Protein AF-A0A9D7NIF8-F1 (afdb_monomer)

Nearest PDB structures (foldseek):
  3syj-assembly1_A-2  TM=2.047E-01  e=5.207E+00  Haemophilus influenzae
  4i84-assembly2_B  TM=1.820E-01  e=8.868E+00  Haemophilus influenzae Rd KW20

Foldseek 3Di:
DDDDPPPPPPPPPPPVPPAAQEWEAADFADEQFDQCRTASDQLDRHTDPGGAAQRYEYEYACRNHDAAATEYEHPDQEDHHQEYDYYHHARAYEYAYAQSHEYEYQAEYDDALSYHDHHQYEYEHEHQAADGEYDPHPDAHNAEYEDDYANYHYEYPEEYEYAEEYEYAHDEYEPNQYEYEHQAYYDHHPAAYEYEQAAYEYEHEHAWDWDDDVDTDIDARYEAAAVNYHYDAHQYEDEYAYLHHEHEHHHADEEEHEEYEPPHLHHEYEYEYDPHYEYEYQEYAYNEAYEYYDHYEYQEYHYHALYEYEYEFPEEYEYQWYWQQYDLVRHYHYYYPDAQGWYWDHHVVDTDIDHDDPDDPDDDPDDPDDDSDGPTD

Sequence (377 aa):
MFRPLLLTILVLLFIQAVHAADYYWVGGSGDWSDISHWATTGGGATKHNVVPSPNDRVFFDASSFSAPGQTIKVNNQSIFCLDMIWDGVSNNPTITAPASNVLNVYGSLRLNANMTFSFLGSVNFLANTAGHTINMAGHRIRETTTFAGLGGGWTLQGPLQVDTTLFVTAGTLNTGNQNISCLKLFVVPSSAVSLDLGSSRITVTGLYYRRYEWWVQDSAVVEFNRTNLSVTPGTSVIDLTSDKPLFRASGMGNVNLATILYSNTLGSGKFEVDNGGGATLTRLEMRNDSEVKGTASFDELILGPGKSFKFQSGFTYKLKKLVANGLCITPIQIFSSTSGTQVVLKQQRIRLQVISFPERRARVPAVRSFWCATLLI

Radius of gyration: 27.18 Å; Cα contacts (8 Å, |Δi|>4): 1138; chains: 1; bounding box: 57×74×90 Å

Solvent-accessible surface area (backbone atoms only — not comparable to full-atom values): 18341 Å² total; per-residue (Å²): 137,84,76,84,91,73,85,87,82,79,80,75,75,79,73,72,74,85,67,65,49,57,36,15,40,26,79,37,53,44,50,62,78,44,37,88,29,29,10,64,40,84,64,43,85,58,55,47,93,61,69,68,42,55,61,16,33,38,36,37,33,60,53,18,42,88,50,73,61,31,36,38,36,50,77,54,60,62,47,42,16,15,28,42,40,42,46,74,49,55,48,45,31,31,41,36,29,56,60,86,22,36,42,40,29,36,49,28,39,35,49,43,66,54,43,40,76,49,43,38,14,26,50,32,40,47,16,57,51,62,84,24,40,37,26,42,44,86,45,56,38,52,24,46,30,40,34,44,18,66,57,12,23,39,33,28,76,37,47,46,39,30,65,29,40,41,37,39,26,19,14,33,47,32,31,64,48,25,42,35,36,24,27,23,42,36,37,50,39,83,42,56,26,38,37,35,31,36,62,13,44,38,40,30,58,30,59,42,49,78,41,86,64,103,55,81,45,72,44,60,24,30,35,41,32,21,40,55,43,45,57,45,27,65,67,14,36,43,34,27,55,23,47,27,27,25,42,32,38,35,52,39,44,56,44,52,42,22,33,43,32,35,68,28,63,48,58,47,33,38,40,39,28,40,78,59,44,40,40,39,27,50,26,43,36,36,36,22,26,33,39,39,40,56,44,41,35,27,42,31,40,38,45,30,58,46,27,46,38,34,34,40,43,80,37,68,38,41,28,68,34,46,42,51,45,48,41,99,89,35,58,56,42,80,39,29,67,35,82,77,34,47,24,36,48,34,34,86,89,51,82,48,80,47,72,40,73,84,91,63,88,83,73,75,86,83,76,93,66,96,65,97,62,75,46,78,91

pLDDT: mean 88.27, std 19.5, range [25.34, 98.94]

Structure (mmCIF, N/CA/C/O backbone):
data_AF-A0A9D7NIF8-F1
#
_entry.id   AF-A0A9D7NIF8-F1
#
loop_
_atom_site.group_PDB
_atom_site.id
_atom_site.type_symbol
_atom_site.label_atom_id
_atom_site.label_alt_id
_atom_site.label_comp_id
_atom_site.label_asym_id
_atom_site.label_entity_id
_atom_site.label_seq_id
_atom_site.pdbx_PDB_ins_code
_atom_site.Cartn_x
_atom_site.Cartn_y
_atom_site.Cartn_z
_atom_site.occupancy
_atom_site.B_iso_or_equiv
_atom_site.auth_seq_id
_atom_site.auth_comp_id
_atom_site.auth_asym_id
_atom_site.auth_atom_id
_atom_site.pdbx_PDB_model_num
ATOM 1 N N . MET A 1 1 ? -7.065 53.638 -46.013 1.00 42.59 1 MET A N 1
ATOM 2 C CA . MET A 1 1 ? -5.936 52.799 -46.470 1.00 42.59 1 MET A CA 1
ATOM 3 C C . MET A 1 1 ? -5.530 51.872 -45.340 1.00 42.59 1 MET A C 1
ATOM 5 O O . MET A 1 1 ? -5.355 52.324 -44.218 1.00 42.59 1 MET A O 1
ATOM 9 N N . PHE A 1 2 ? -5.508 50.579 -45.643 1.00 43.44 2 PHE A N 1
ATOM 10 C CA . PHE A 1 2 ? -5.231 49.456 -44.753 1.00 43.44 2 PHE A CA 1
ATOM 11 C C . PHE A 1 2 ? -3.750 49.379 -44.329 1.00 43.44 2 PHE A C 1
ATOM 13 O O . PHE A 1 2 ? -2.898 49.492 -45.198 1.00 43.44 2 PHE A O 1
ATOM 20 N N . ARG A 1 3 ? -3.524 49.041 -43.042 1.00 52.44 3 ARG A N 1
ATOM 21 C CA . ARG A 1 3 ? -2.452 48.189 -42.451 1.00 52.44 3 ARG A CA 1
ATOM 22 C C . ARG A 1 3 ? -0.964 48.589 -42.661 1.00 52.44 3 ARG A C 1
ATOM 24 O O . ARG A 1 3 ? -0.558 48.976 -43.744 1.00 52.44 3 ARG A O 1
ATOM 31 N N . PRO A 1 4 ? -0.130 48.421 -41.613 1.00 46.62 4 PRO A N 1
ATOM 32 C CA . PRO A 1 4 ? 0.376 47.083 -41.312 1.00 46.62 4 PRO A CA 1
ATOM 33 C C . PRO A 1 4 ? 0.060 46.670 -39.872 1.00 46.62 4 PRO A C 1
ATOM 35 O O . PRO A 1 4 ? 0.832 46.862 -38.942 1.00 46.62 4 PRO A O 1
ATOM 38 N N . LEU A 1 5 ? -1.087 46.014 -39.713 1.00 51.62 5 LEU A N 1
ATOM 39 C CA . LEU A 1 5 ? -1.379 45.141 -38.577 1.00 51.62 5 LEU A CA 1
ATOM 40 C C . LEU A 1 5 ? -0.750 43.760 -38.857 1.00 51.62 5 LEU A C 1
ATOM 42 O O . LEU A 1 5 ? -1.465 42.767 -38.974 1.00 51.62 5 LEU A O 1
ATOM 46 N N . LEU A 1 6 ? 0.563 43.727 -39.111 1.00 50.38 6 LEU A N 1
ATOM 47 C CA . LEU A 1 6 ? 1.285 42.523 -39.553 1.00 50.38 6 LEU A CA 1
ATOM 48 C C . LEU A 1 6 ? 2.594 42.275 -38.782 1.00 50.38 6 LEU A C 1
ATOM 50 O O . LEU A 1 6 ? 3.430 41.507 -39.238 1.00 50.38 6 LEU A O 1
ATOM 54 N N . LEU A 1 7 ? 2.781 42.911 -37.620 1.00 43.16 7 LEU A N 1
ATOM 55 C CA . LEU A 1 7 ? 3.971 42.698 -36.781 1.00 43.16 7 LEU A CA 1
ATOM 56 C C . LEU A 1 7 ? 3.648 42.328 -35.323 1.00 43.16 7 LEU A C 1
ATOM 58 O O . LEU A 1 7 ? 4.502 42.427 -34.451 1.00 43.16 7 LEU A O 1
ATOM 62 N N . THR A 1 8 ? 2.417 41.892 -35.048 1.00 49.44 8 THR A N 1
ATOM 63 C CA . THR A 1 8 ? 1.971 41.439 -33.713 1.00 49.44 8 THR A CA 1
ATOM 64 C C . THR A 1 8 ? 1.334 40.047 -33.723 1.00 49.44 8 THR A C 1
ATOM 66 O O . THR A 1 8 ? 0.749 39.629 -32.730 1.00 49.44 8 THR A O 1
ATOM 69 N N . ILE A 1 9 ? 1.467 39.295 -34.823 1.00 52.84 9 ILE A N 1
ATOM 70 C CA . ILE A 1 9 ? 1.000 37.902 -34.944 1.00 52.84 9 ILE A CA 1
ATOM 71 C C . ILE A 1 9 ? 2.069 37.079 -35.681 1.00 52.84 9 ILE A C 1
ATOM 73 O O . ILE A 1 9 ? 1.850 36.627 -36.797 1.00 52.84 9 ILE A O 1
ATOM 77 N N . LEU A 1 10 ? 3.265 36.932 -35.106 1.00 50.56 10 LEU A N 1
ATOM 78 C CA . LEU A 1 10 ? 4.188 35.854 -35.499 1.00 50.56 10 LEU A CA 1
ATOM 79 C C . LEU A 1 10 ? 5.244 35.563 -34.423 1.00 50.56 10 LEU A C 1
ATOM 81 O O . LEU A 1 10 ? 6.414 35.349 -34.711 1.00 50.56 10 LEU A O 1
ATOM 85 N N . VAL A 1 11 ? 4.826 35.531 -33.162 1.00 50.19 11 VAL A N 1
ATOM 86 C CA . VAL A 1 11 ? 5.495 34.683 -32.170 1.00 50.19 11 VAL A CA 1
ATOM 87 C C . VAL A 1 11 ? 4.450 33.663 -31.752 1.00 50.19 11 VAL A C 1
ATOM 89 O O . VAL A 1 11 ? 3.894 33.699 -30.659 1.00 50.19 11 VAL A O 1
ATOM 92 N N . LEU A 1 12 ? 4.107 32.787 -32.702 1.00 52.25 12 LEU A N 1
ATOM 93 C CA . LEU A 1 12 ? 3.582 31.475 -32.360 1.00 52.25 12 LEU A CA 1
ATOM 94 C C . LEU A 1 12 ? 4.688 30.823 -31.538 1.00 52.25 12 LEU A C 1
ATOM 96 O O . LEU A 1 12 ? 5.699 30.377 -32.078 1.00 52.25 12 LEU A O 1
ATOM 100 N N . LEU A 1 13 ? 4.509 30.863 -30.219 1.00 50.38 13 LEU A N 1
ATOM 101 C CA . LEU A 1 13 ? 5.084 29.906 -29.296 1.00 50.38 13 LEU A CA 1
ATOM 102 C C . LEU A 1 13 ? 5.004 28.533 -29.975 1.00 50.38 13 LEU A C 1
ATOM 104 O O . LEU A 1 13 ? 3.932 27.932 -30.048 1.00 50.38 13 LEU A O 1
ATOM 108 N N . PHE A 1 14 ? 6.132 28.046 -30.491 1.00 50.97 14 PHE A N 1
ATOM 109 C CA . PHE A 1 14 ? 6.328 26.619 -30.668 1.00 50.97 14 PHE A CA 1
ATOM 110 C C . PHE A 1 14 ? 6.347 26.051 -29.250 1.00 50.97 14 PHE A C 1
ATOM 112 O O . PHE A 1 14 ? 7.396 25.873 -28.638 1.00 50.97 14 PHE A O 1
ATOM 119 N N . ILE A 1 15 ? 5.157 25.823 -28.694 1.00 52.09 15 ILE A N 1
ATOM 120 C CA . ILE A 1 15 ? 4.982 24.842 -27.638 1.00 52.09 15 ILE A CA 1
ATOM 121 C C . ILE A 1 15 ? 5.304 23.535 -28.349 1.00 52.09 15 ILE A C 1
ATOM 123 O O . ILE A 1 15 ? 4.445 22.944 -29.001 1.00 52.09 15 ILE A O 1
ATOM 127 N N . GLN A 1 16 ? 6.574 23.133 -28.328 1.00 49.41 16 GLN A N 1
ATOM 128 C CA . GLN A 1 16 ? 6.897 21.749 -28.604 1.00 49.41 16 GLN A CA 1
ATOM 129 C C . GLN A 1 16 ? 6.158 20.973 -27.523 1.00 49.41 16 GLN A C 1
ATOM 131 O O . GLN A 1 16 ? 6.522 21.025 -26.349 1.00 49.41 16 GLN A O 1
ATOM 136 N N . ALA A 1 17 ? 5.051 20.338 -27.905 1.00 53.09 17 ALA A N 1
ATOM 137 C CA . ALA A 1 17 ? 4.499 19.273 -27.102 1.00 53.09 17 ALA A CA 1
ATOM 138 C C . ALA A 1 17 ? 5.655 18.291 -26.908 1.00 53.09 17 ALA A C 1
ATOM 140 O O . ALA A 1 17 ? 6.136 17.704 -27.878 1.00 53.09 17 ALA A O 1
ATOM 141 N N . VAL A 1 18 ? 6.168 18.202 -25.680 1.00 53.88 18 VAL A N 1
ATOM 142 C CA . VAL A 1 18 ? 7.111 17.153 -25.310 1.00 53.88 18 VAL A CA 1
ATOM 143 C C . VAL A 1 18 ? 6.310 15.870 -25.429 1.00 53.88 18 VAL A C 1
ATOM 145 O O . VAL A 1 18 ? 5.488 15.550 -24.574 1.00 53.88 18 VAL A O 1
ATOM 148 N N . HIS A 1 19 ? 6.442 15.217 -26.577 1.00 61.28 19 HIS A N 1
ATOM 149 C CA . HIS A 1 19 ? 5.806 13.941 -26.811 1.00 61.28 19 HIS A CA 1
ATOM 150 C C . HIS A 1 19 ? 6.606 12.899 -26.042 1.00 61.28 19 HIS A C 1
ATOM 152 O O . HIS A 1 19 ? 7.836 12.914 -26.096 1.00 61.28 19 HIS A O 1
ATOM 158 N N . ALA A 1 20 ? 5.914 12.010 -25.335 1.00 76.94 20 ALA A N 1
ATOM 159 C CA . ALA A 1 20 ? 6.551 10.848 -24.740 1.00 76.94 20 ALA A CA 1
ATOM 160 C C . ALA A 1 20 ? 7.305 10.088 -25.838 1.00 76.94 20 ALA A C 1
ATOM 162 O O . ALA A 1 20 ? 6.702 9.729 -26.859 1.00 76.94 20 ALA A O 1
ATOM 163 N N . ALA A 1 21 ? 8.615 9.907 -25.666 1.00 93.81 21 ALA A N 1
ATOM 164 C CA . ALA A 1 21 ? 9.397 9.070 -26.558 1.00 93.81 21 ALA A CA 1
ATOM 165 C C . ALA A 1 21 ? 9.377 7.624 -26.055 1.00 93.81 21 ALA A C 1
ATOM 167 O O . ALA A 1 21 ? 9.264 7.356 -24.857 1.00 93.81 21 ALA A O 1
ATOM 168 N N . ASP A 1 22 ? 9.494 6.693 -26.996 1.00 97.44 22 ASP A N 1
ATOM 169 C CA . ASP A 1 22 ? 9.536 5.268 -26.701 1.00 97.44 22 ASP A CA 1
ATOM 170 C C . ASP A 1 22 ? 10.986 4.782 -26.708 1.00 97.44 22 ASP A C 1
ATOM 172 O O . ASP A 1 22 ? 11.741 5.002 -27.661 1.00 97.44 22 ASP A O 1
ATOM 176 N N . TYR A 1 23 ? 11.372 4.125 -25.622 1.00 98.25 23 TYR A N 1
ATOM 177 C CA . TYR A 1 23 ? 12.705 3.598 -25.371 1.00 98.25 23 TYR A CA 1
ATOM 178 C C . TYR A 1 23 ? 12.631 2.081 -25.317 1.00 98.25 23 TYR A C 1
ATOM 180 O O . TYR A 1 23 ? 12.007 1.518 -24.423 1.00 98.25 23 TYR A O 1
ATOM 188 N N . TYR A 1 24 ? 13.290 1.412 -26.252 1.00 98.25 24 TYR A N 1
ATOM 189 C CA . TYR A 1 24 ? 13.301 -0.043 -26.337 1.00 98.25 24 TYR A CA 1
ATOM 190 C C . TYR A 1 24 ? 14.654 -0.565 -25.883 1.00 98.25 24 TYR A C 1
ATOM 192 O O . TYR A 1 24 ? 15.682 -0.178 -26.442 1.00 98.25 24 TYR A O 1
ATOM 200 N N . TRP A 1 25 ? 14.660 -1.448 -24.888 1.00 98.31 25 TRP A N 1
ATOM 201 C CA . TRP A 1 25 ? 15.882 -2.136 -24.489 1.00 98.31 25 TRP A CA 1
ATOM 202 C C . TRP A 1 25 ? 16.294 -3.145 -25.561 1.00 98.31 25 TRP A C 1
ATOM 204 O O . TRP A 1 25 ? 15.470 -3.947 -26.000 1.00 98.31 25 TRP A O 1
ATOM 214 N N . VAL A 1 26 ? 17.558 -3.148 -25.977 1.00 97.44 26 VAL A N 1
ATOM 215 C CA . VAL A 1 26 ? 18.089 -4.074 -26.994 1.00 97.44 26 VAL A CA 1
ATOM 216 C C . VAL A 1 26 ? 19.508 -4.517 -26.658 1.00 97.44 26 VAL A C 1
ATOM 218 O O . VAL A 1 26 ? 20.179 -3.881 -25.861 1.00 97.44 26 VAL A O 1
ATOM 221 N N . GLY A 1 27 ? 19.999 -5.589 -27.285 1.00 95.75 27 GLY A N 1
ATOM 222 C CA . GLY A 1 27 ? 21.388 -6.044 -27.115 1.00 95.75 27 GLY A CA 1
ATOM 223 C C . GLY A 1 27 ? 21.631 -6.974 -25.920 1.00 95.75 27 GLY A C 1
ATOM 224 O O . GLY A 1 27 ? 22.775 -7.342 -25.668 1.00 95.75 27 GLY A O 1
ATOM 225 N N . GLY A 1 28 ? 20.582 -7.414 -25.216 1.00 96.94 28 GLY A N 1
ATOM 226 C CA . GLY A 1 28 ? 20.695 -8.391 -24.134 1.00 96.94 28 GLY A CA 1
ATOM 227 C C . GLY A 1 28 ? 21.157 -7.782 -22.811 1.00 96.94 28 GLY A C 1
ATOM 228 O O . GLY A 1 28 ? 20.555 -6.830 -22.321 1.00 96.94 28 GLY A O 1
ATOM 229 N N . SER A 1 29 ? 22.176 -8.376 -22.188 1.00 98.38 29 SER A N 1
ATOM 230 C CA . SER A 1 29 ? 22.683 -7.912 -20.890 1.00 98.38 29 SER A CA 1
ATOM 231 C C . SER A 1 29 ? 23.385 -6.561 -21.002 1.00 98.38 29 SER A C 1
ATOM 233 O O . SER A 1 29 ? 24.143 -6.354 -21.944 1.00 98.38 29 SER A O 1
ATOM 235 N N . GLY A 1 30 ? 23.212 -5.696 -20.004 1.00 98.38 30 GLY A N 1
ATOM 236 C CA . GLY A 1 30 ? 23.835 -4.375 -19.994 1.00 98.38 30 GLY A CA 1
ATOM 237 C C . GLY A 1 30 ? 23.511 -3.550 -18.756 1.00 98.38 30 GLY A C 1
ATOM 238 O O . GLY A 1 30 ? 22.677 -3.925 -17.925 1.00 98.38 30 GLY A O 1
ATOM 239 N N . ASP A 1 31 ? 24.179 -2.408 -18.647 1.00 98.69 31 ASP A N 1
ATOM 240 C CA . ASP A 1 31 ? 23.926 -1.410 -17.613 1.00 98.69 31 ASP A CA 1
ATOM 241 C C . ASP A 1 31 ? 22.822 -0.447 -18.073 1.00 98.69 31 ASP A C 1
ATOM 243 O O . ASP A 1 31 ? 22.846 0.027 -19.205 1.00 98.69 31 ASP A O 1
ATOM 247 N N . TRP A 1 32 ? 21.874 -0.102 -17.194 1.00 98.50 32 TRP A N 1
ATOM 248 C CA . TRP A 1 32 ? 20.768 0.819 -17.509 1.00 98.50 32 TRP A CA 1
ATOM 249 C C . TRP A 1 32 ? 21.253 2.154 -18.095 1.00 98.50 32 TRP A C 1
ATOM 251 O O . TRP A 1 32 ? 20.592 2.731 -18.958 1.00 98.50 32 TRP A O 1
ATOM 261 N N . SER A 1 33 ? 22.403 2.651 -17.630 1.00 98.12 33 SER A N 1
ATOM 262 C CA . SER A 1 33 ? 22.988 3.906 -18.104 1.00 98.12 33 SER A CA 1
ATOM 263 C C . SER A 1 33 ? 23.619 3.833 -19.497 1.00 98.12 33 SER A C 1
ATOM 265 O O . SER A 1 33 ? 24.007 4.872 -20.030 1.00 98.12 33 SER A O 1
ATOM 267 N N . ASP A 1 34 ? 23.814 2.638 -20.056 1.00 98.06 34 ASP A N 1
ATOM 268 C CA . ASP A 1 34 ? 24.448 2.470 -21.358 1.00 98.06 34 ASP A CA 1
ATOM 269 C C . ASP A 1 34 ? 23.438 2.746 -22.477 1.00 98.06 34 ASP A C 1
ATOM 271 O O . ASP A 1 34 ? 22.531 1.971 -22.781 1.00 98.06 34 ASP A O 1
ATOM 275 N N . ILE A 1 35 ? 23.635 3.895 -23.113 1.00 97.44 35 ILE A N 1
ATOM 276 C CA . ILE A 1 35 ? 22.814 4.415 -24.201 1.00 97.44 35 ILE A CA 1
ATOM 277 C C . ILE A 1 35 ? 22.751 3.468 -25.408 1.00 97.44 35 ILE A C 1
ATOM 279 O O . ILE A 1 35 ? 21.760 3.472 -26.140 1.00 97.44 35 ILE A O 1
ATOM 283 N N . SER A 1 36 ? 23.755 2.609 -25.610 1.00 97.31 36 SER A N 1
ATOM 284 C CA . SER A 1 36 ? 23.742 1.632 -26.703 1.00 97.31 36 SER A CA 1
ATOM 285 C C . SER A 1 36 ? 22.618 0.591 -26.572 1.00 97.31 36 SER A C 1
ATOM 287 O O . SER A 1 36 ? 22.194 0.012 -27.581 1.00 97.31 36 SER A O 1
ATOM 289 N N . HIS A 1 37 ? 22.064 0.422 -25.367 1.00 98.00 37 HIS A N 1
ATOM 290 C CA . HIS A 1 37 ? 20.920 -0.444 -25.099 1.00 98.00 37 HIS A CA 1
ATOM 291 C C . HIS A 1 37 ? 19.559 0.232 -25.313 1.00 98.00 37 HIS A C 1
ATOM 293 O O . HIS A 1 37 ? 18.558 -0.475 -25.361 1.00 98.00 37 HIS A O 1
ATOM 299 N N . TRP A 1 38 ? 19.487 1.554 -25.502 1.00 98.19 38 TRP A N 1
ATOM 300 C CA . TRP A 1 38 ? 18.224 2.288 -25.644 1.00 98.19 38 TRP A CA 1
ATOM 301 C C . TRP A 1 38 ? 17.934 2.668 -27.096 1.00 98.19 38 TRP A C 1
ATOM 303 O O . TRP A 1 38 ? 18.411 3.685 -27.596 1.00 98.19 38 TRP A O 1
ATOM 313 N N . ALA A 1 39 ? 17.132 1.856 -27.783 1.00 98.12 39 ALA A N 1
ATOM 314 C CA . ALA A 1 39 ? 16.718 2.085 -29.164 1.00 98.12 39 ALA A CA 1
ATOM 315 C C . ALA A 1 39 ? 15.405 2.879 -29.281 1.00 98.12 39 ALA A C 1
ATOM 317 O O . ALA A 1 39 ? 14.579 2.880 -28.370 1.00 98.12 39 ALA A O 1
ATOM 318 N N . THR A 1 40 ? 15.186 3.512 -30.437 1.00 96.94 40 THR A N 1
ATOM 319 C CA . THR A 1 40 ? 13.935 4.232 -30.758 1.00 96.94 40 THR A CA 1
ATOM 320 C C . THR A 1 40 ? 12.791 3.311 -31.201 1.00 96.94 40 THR A C 1
ATOM 322 O O . THR A 1 40 ? 11.649 3.749 -31.308 1.00 96.94 40 THR A O 1
ATOM 325 N N . THR A 1 41 ? 13.092 2.041 -31.487 1.00 95.94 41 THR A N 1
ATOM 326 C CA . THR A 1 41 ? 12.149 0.994 -31.919 1.00 95.94 41 THR A CA 1
ATOM 327 C C . THR A 1 41 ? 12.614 -0.377 -31.417 1.00 95.94 41 THR A C 1
ATOM 329 O O . THR A 1 41 ? 13.809 -0.572 -31.169 1.00 95.94 41 THR A O 1
ATOM 332 N N . GLY A 1 42 ? 11.691 -1.336 -31.290 1.00 93.50 42 GLY A N 1
ATOM 333 C CA . GLY A 1 42 ? 12.000 -2.714 -30.890 1.00 93.50 42 GLY A CA 1
ATOM 334 C C . GLY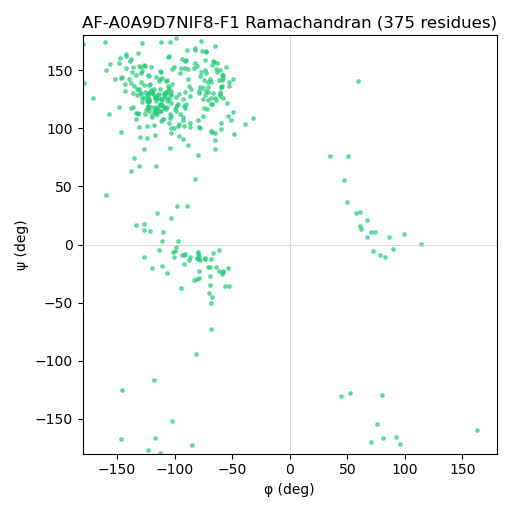 A 1 42 ? 13.002 -3.379 -31.838 1.00 93.50 42 GLY A C 1
ATOM 335 O O . GLY A 1 42 ? 12.821 -3.359 -33.054 1.00 93.50 42 GLY A O 1
ATOM 336 N N . GLY A 1 43 ? 14.102 -3.913 -31.294 1.00 91.50 43 GLY A N 1
ATOM 337 C CA . GLY A 1 43 ? 15.206 -4.492 -32.080 1.00 91.50 43 GLY A CA 1
ATOM 338 C C . GLY A 1 43 ? 16.008 -3.487 -32.928 1.00 91.50 43 GLY A C 1
ATOM 339 O O . GLY A 1 43 ? 16.864 -3.891 -33.714 1.00 91.50 43 GLY A O 1
ATOM 340 N N . GLY A 1 44 ? 15.747 -2.183 -32.788 1.00 92.94 44 GLY A N 1
ATOM 341 C CA . GLY A 1 44 ? 16.302 -1.135 -33.640 1.00 92.94 44 GLY A CA 1
ATOM 342 C C . GLY A 1 44 ? 17.787 -0.822 -33.411 1.00 92.94 44 GLY A C 1
ATOM 343 O O . GLY A 1 44 ? 18.329 -0.898 -32.301 1.00 92.94 44 GLY A O 1
ATOM 344 N N . ALA A 1 45 ? 18.454 -0.392 -34.486 1.00 94.75 45 ALA A N 1
ATOM 345 C CA . ALA A 1 45 ? 19.850 0.049 -34.452 1.00 94.75 45 ALA A CA 1
ATOM 346 C C . ALA A 1 45 ? 20.009 1.516 -34.013 1.00 94.75 45 ALA A C 1
ATOM 348 O O . ALA A 1 45 ? 21.011 1.857 -33.388 1.00 94.75 45 ALA A O 1
ATOM 349 N N . THR A 1 46 ? 19.029 2.378 -34.305 1.00 97.19 46 THR A N 1
ATOM 350 C CA . THR A 1 46 ? 19.055 3.795 -33.913 1.00 97.19 46 THR A CA 1
ATOM 351 C C . THR A 1 46 ? 18.860 3.933 -32.412 1.00 97.19 46 THR A C 1
ATOM 353 O O . THR A 1 46 ? 17.867 3.443 -31.871 1.00 97.19 46 THR A O 1
ATOM 356 N N . LYS A 1 47 ? 19.806 4.605 -31.752 1.00 97.31 47 LYS A N 1
ATOM 357 C CA . LYS A 1 47 ? 19.811 4.800 -30.302 1.00 97.31 47 LYS A CA 1
ATOM 358 C C . LYS A 1 47 ? 19.350 6.195 -29.926 1.00 97.31 47 LYS A C 1
ATOM 360 O O . LYS A 1 47 ? 19.555 7.149 -30.678 1.00 97.31 47 LYS A O 1
ATOM 365 N N . HIS A 1 48 ? 18.768 6.295 -28.741 1.00 96.75 48 HIS A N 1
ATOM 366 C CA . HIS A 1 48 ? 18.665 7.563 -28.031 1.00 96.75 48 HIS A CA 1
ATOM 367 C C . HIS A 1 48 ? 20.069 8.057 -27.657 1.00 96.75 48 HIS A C 1
ATOM 369 O O . HIS A 1 48 ? 21.055 7.356 -27.853 1.00 96.75 48 HIS A O 1
ATOM 375 N N . ASN A 1 49 ? 20.189 9.286 -27.168 1.00 95.94 49 ASN A N 1
ATOM 376 C CA . ASN A 1 49 ? 21.460 9.879 -26.721 1.00 95.94 49 ASN A CA 1
ATOM 377 C C . ASN A 1 49 ? 21.496 10.140 -25.206 1.00 95.94 49 ASN A C 1
ATOM 379 O O . ASN A 1 49 ? 22.523 10.554 -24.670 1.00 95.94 49 ASN A O 1
ATOM 383 N N . VAL A 1 50 ? 20.377 9.902 -24.527 1.00 95.81 50 VAL A N 1
ATOM 384 C CA . VAL A 1 50 ? 20.172 10.068 -23.089 1.00 95.81 50 VAL A CA 1
ATOM 385 C C . VAL A 1 50 ? 19.366 8.883 -22.566 1.00 95.81 50 VAL A C 1
ATOM 387 O O . VAL A 1 50 ? 18.740 8.168 -23.343 1.00 95.81 50 VAL A O 1
ATOM 390 N N . VAL A 1 51 ? 19.423 8.636 -21.261 1.00 97.06 51 VAL A N 1
ATOM 391 C CA . VAL A 1 51 ? 18.601 7.605 -20.613 1.00 97.06 51 VAL A CA 1
ATOM 392 C C . VAL A 1 51 ? 17.139 8.067 -20.507 1.00 97.06 51 VAL A C 1
ATOM 394 O O . VAL A 1 51 ? 16.900 9.278 -20.523 1.00 97.06 51 VAL A O 1
ATOM 397 N N . PRO A 1 52 ? 16.173 7.141 -20.345 1.00 97.94 52 PRO A N 1
ATOM 398 C CA . PRO A 1 52 ? 14.763 7.490 -20.186 1.00 97.94 52 PRO A CA 1
ATOM 399 C C . PRO A 1 52 ? 14.505 8.506 -19.063 1.00 97.94 52 PRO A C 1
ATOM 401 O O . PRO A 1 52 ? 15.090 8.427 -17.976 1.00 97.94 52 PRO A O 1
ATOM 404 N N . SER A 1 53 ? 13.595 9.443 -19.322 1.00 97.00 53 SER A N 1
ATOM 405 C CA . SER A 1 53 ? 13.126 10.450 -18.370 1.00 97.00 53 SER A CA 1
ATOM 406 C C . SER A 1 53 ? 11.727 10.105 -17.821 1.00 97.00 53 SER A C 1
ATOM 408 O O . SER A 1 53 ? 11.076 9.174 -18.298 1.00 97.00 53 SER A O 1
ATOM 410 N N . PRO A 1 54 ? 11.201 10.869 -16.843 1.00 97.44 54 PRO A N 1
ATOM 411 C CA . PRO A 1 54 ? 9.818 10.742 -16.365 1.00 97.44 54 PRO A CA 1
ATOM 412 C C . PRO A 1 54 ? 8.721 10.812 -17.437 1.00 97.44 54 PRO A C 1
ATOM 414 O O . PRO A 1 54 ? 7.602 10.392 -17.171 1.00 97.44 54 PRO A O 1
ATOM 417 N N . ASN A 1 55 ? 9.012 11.367 -18.616 1.00 96.50 55 ASN A N 1
ATOM 418 C CA . ASN A 1 55 ? 8.033 11.527 -19.693 1.00 96.50 55 ASN A CA 1
ATOM 419 C C . ASN A 1 55 ? 8.133 10.428 -20.759 1.00 96.50 55 ASN A C 1
ATOM 421 O O . ASN A 1 55 ? 7.335 10.426 -21.689 1.00 96.50 55 ASN A O 1
ATOM 425 N N . ASP A 1 56 ? 9.088 9.505 -20.636 1.00 98.12 56 ASP A N 1
ATOM 426 C CA . ASP A 1 56 ? 9.393 8.513 -21.665 1.00 98.12 56 ASP A CA 1
ATOM 427 C C . ASP A 1 56 ? 8.904 7.120 -21.279 1.00 98.12 56 ASP A C 1
ATOM 429 O O . ASP A 1 56 ? 9.013 6.699 -20.126 1.00 98.12 56 ASP A O 1
ATOM 433 N N . ARG A 1 57 ? 8.384 6.370 -22.248 1.00 98.44 57 ARG A N 1
ATOM 434 C CA . ARG A 1 57 ? 7.932 4.993 -22.031 1.00 98.44 57 ARG A CA 1
ATOM 435 C C . ARG A 1 57 ? 9.076 4.032 -22.314 1.00 98.44 57 ARG A C 1
ATOM 437 O O . ARG A 1 57 ? 9.705 4.125 -23.364 1.00 98.44 57 ARG A O 1
ATOM 444 N N . VAL A 1 58 ? 9.325 3.092 -21.408 1.00 98.56 58 VAL A N 1
ATOM 445 C CA . VAL A 1 58 ? 10.346 2.053 -21.573 1.00 98.56 58 VAL A CA 1
ATOM 446 C C . VAL A 1 58 ? 9.704 0.705 -21.878 1.00 98.56 58 VAL A C 1
ATOM 448 O O . VAL A 1 58 ? 8.761 0.275 -21.207 1.00 98.56 58 VAL A O 1
ATOM 451 N N . PHE A 1 59 ? 10.243 0.032 -22.886 1.00 98.44 59 PHE A N 1
ATOM 452 C CA . PHE A 1 59 ? 9.755 -1.231 -23.412 1.00 98.44 59 PHE A CA 1
ATOM 453 C C . PHE A 1 59 ? 10.844 -2.295 -23.339 1.00 98.44 59 PHE A C 1
ATOM 455 O O . PHE A 1 59 ? 11.973 -2.101 -23.797 1.00 98.44 59 PHE A O 1
ATOM 462 N N . PHE A 1 60 ? 10.458 -3.442 -22.795 1.00 98.31 60 PHE A N 1
ATOM 463 C CA . PHE A 1 60 ? 11.214 -4.683 -22.840 1.00 98.31 60 PHE A CA 1
ATOM 464 C C . PHE A 1 60 ? 10.374 -5.677 -23.623 1.00 98.31 60 PHE A C 1
ATOM 466 O O . PHE A 1 60 ? 9.286 -6.050 -23.175 1.00 98.31 60 PHE A O 1
ATOM 473 N N . ASP A 1 61 ? 10.853 -6.052 -24.804 1.00 95.56 61 ASP A N 1
ATOM 474 C CA . ASP A 1 61 ? 10.112 -6.857 -25.763 1.00 95.56 61 ASP A CA 1
ATOM 475 C C . ASP A 1 61 ? 10.836 -8.155 -26.155 1.00 95.56 61 ASP A C 1
ATOM 477 O O . ASP A 1 61 ? 11.895 -8.500 -25.621 1.00 95.56 61 ASP A O 1
ATOM 481 N N . ALA A 1 62 ? 10.252 -8.911 -27.087 1.00 94.81 62 ALA A N 1
ATOM 482 C CA . ALA A 1 62 ? 10.830 -10.156 -27.594 1.00 94.81 62 ALA A CA 1
ATOM 483 C C . ALA A 1 62 ? 12.232 -9.980 -28.218 1.00 94.81 62 ALA A C 1
ATOM 485 O O . ALA A 1 62 ? 12.995 -10.942 -28.280 1.00 94.81 62 ALA A O 1
ATOM 486 N N . SER A 1 63 ? 12.577 -8.768 -28.664 1.00 94.81 63 SER A N 1
ATOM 487 C CA . SER A 1 63 ? 13.875 -8.422 -29.256 1.00 94.81 63 SER A CA 1
ATOM 488 C C . SER A 1 63 ? 14.889 -7.927 -28.221 1.00 94.81 63 SER A C 1
ATOM 490 O O . SER A 1 63 ? 16.063 -7.745 -28.554 1.00 94.81 63 SER A O 1
ATOM 492 N N . SER A 1 64 ? 14.475 -7.709 -26.969 1.00 96.94 64 SER A N 1
ATOM 493 C CA . SER A 1 64 ? 15.358 -7.212 -25.911 1.00 96.94 64 SER A CA 1
ATOM 494 C C . SER A 1 64 ? 16.415 -8.228 -25.482 1.00 96.94 64 SER A C 1
ATOM 496 O O . SER A 1 64 ? 17.541 -7.832 -25.169 1.00 96.94 64 SER A O 1
ATOM 498 N N . PHE A 1 65 ? 16.077 -9.525 -25.487 1.00 96.69 65 PHE A N 1
ATOM 499 C CA . PHE A 1 65 ? 16.913 -10.586 -24.917 1.00 96.69 65 PHE A CA 1
ATOM 500 C C . PHE A 1 65 ? 17.042 -11.793 -25.849 1.00 96.69 65 PHE A C 1
ATOM 502 O O . PHE A 1 65 ? 16.088 -12.538 -26.075 1.00 96.69 65 PHE A O 1
ATOM 509 N N . SER A 1 66 ? 18.253 -12.020 -26.354 1.00 94.19 66 SER A N 1
ATOM 510 C CA . SER A 1 66 ? 18.579 -13.089 -27.302 1.00 94.19 66 SER A CA 1
ATOM 511 C C . SER A 1 66 ? 18.949 -14.423 -26.649 1.00 94.19 66 SER A C 1
ATOM 513 O O . SER A 1 66 ? 19.011 -15.435 -27.345 1.00 94.19 66 SER A O 1
ATOM 515 N N . ALA A 1 67 ? 19.213 -14.446 -25.338 1.00 95.75 67 ALA A N 1
ATOM 516 C CA . ALA A 1 67 ? 19.649 -15.647 -24.628 1.00 95.75 67 ALA A CA 1
ATOM 517 C C . ALA A 1 67 ? 19.049 -15.752 -23.211 1.00 95.75 67 ALA A C 1
ATOM 519 O O . ALA A 1 67 ? 18.783 -14.720 -22.585 1.00 95.75 67 ALA A O 1
ATOM 520 N N . PRO A 1 68 ? 18.870 -16.980 -22.676 1.00 96.44 68 PRO A N 1
ATOM 521 C CA . PRO A 1 68 ? 18.411 -17.213 -21.306 1.00 96.44 68 PRO A CA 1
ATOM 522 C C . PRO A 1 68 ? 19.222 -16.469 -20.238 1.00 96.44 68 PRO A C 1
ATOM 524 O O . PRO A 1 68 ? 20.451 -16.476 -20.271 1.00 96.44 68 PRO A O 1
ATOM 527 N N . GLY A 1 69 ? 18.535 -15.869 -19.260 1.00 94.44 69 GLY A N 1
ATOM 528 C CA . GLY A 1 69 ? 19.148 -15.294 -18.054 1.00 94.44 69 GLY A CA 1
ATOM 529 C C . GLY A 1 69 ? 19.901 -13.972 -18.249 1.00 94.44 69 GLY A C 1
ATOM 530 O O . GLY A 1 69 ? 20.600 -13.526 -17.337 1.00 94.44 69 GLY A O 1
ATOM 531 N N . GLN A 1 70 ? 19.772 -13.325 -19.410 1.00 98.00 70 GLN A N 1
ATOM 532 C CA . GLN A 1 70 ? 20.361 -12.003 -19.636 1.00 98.00 70 GLN A CA 1
ATOM 533 C C . GLN A 1 70 ? 19.847 -10.972 -18.625 1.00 98.00 70 GLN A C 1
ATOM 535 O O . GLN A 1 70 ? 18.711 -11.045 -18.153 1.00 98.00 70 GLN A O 1
ATOM 540 N N . THR A 1 71 ? 20.713 -10.031 -18.250 1.00 98.44 71 THR A N 1
ATOM 541 C CA . THR A 1 71 ? 20.499 -9.171 -17.081 1.00 98.44 71 THR A CA 1
ATOM 542 C C . THR A 1 71 ? 20.673 -7.696 -17.407 1.00 98.44 71 THR A C 1
ATOM 544 O O . THR A 1 71 ? 21.709 -7.282 -17.923 1.00 98.44 71 THR A O 1
ATOM 547 N N . ILE A 1 72 ? 19.683 -6.901 -17.013 1.00 98.75 72 ILE A N 1
ATOM 548 C CA . ILE A 1 72 ? 19.750 -5.446 -16.932 1.00 98.75 72 ILE A CA 1
ATOM 549 C C . ILE A 1 72 ? 20.192 -5.068 -15.527 1.00 98.75 72 ILE A C 1
ATOM 551 O O . ILE A 1 72 ? 19.496 -5.354 -14.548 1.00 98.75 72 ILE A O 1
ATOM 555 N N . LYS A 1 73 ? 21.331 -4.391 -15.420 1.00 98.69 73 LYS A N 1
ATOM 556 C CA . LYS A 1 73 ? 21.841 -3.879 -14.153 1.00 98.69 73 LYS A CA 1
ATOM 557 C C . LYS A 1 73 ? 21.521 -2.396 -14.021 1.00 98.69 73 LYS A C 1
ATOM 559 O O . LYS A 1 73 ? 22.028 -1.561 -14.763 1.00 98.69 73 LYS A O 1
ATOM 564 N N . VAL A 1 74 ? 20.709 -2.048 -13.030 1.00 98.62 74 VAL A N 1
ATOM 565 C CA . VAL A 1 74 ? 20.435 -0.651 -12.690 1.00 98.62 74 VAL A CA 1
ATOM 566 C C . VAL A 1 74 ? 21.614 -0.106 -11.889 1.00 98.62 74 VAL A C 1
ATOM 568 O O . VAL A 1 74 ? 21.761 -0.379 -10.698 1.00 98.62 74 VAL A O 1
ATOM 571 N N . ASN A 1 75 ? 22.478 0.648 -12.562 1.00 97.56 75 ASN A N 1
ATOM 572 C CA . ASN A 1 75 ? 23.696 1.231 -12.001 1.00 97.56 75 ASN A CA 1
ATOM 573 C C . ASN A 1 75 ? 23.543 2.718 -11.608 1.00 97.56 75 ASN A C 1
ATOM 575 O O . ASN A 1 75 ? 24.434 3.274 -10.969 1.00 97.56 75 ASN A O 1
ATOM 579 N N . ASN A 1 76 ? 22.402 3.350 -11.905 1.00 96.44 76 ASN A N 1
ATOM 580 C CA . ASN A 1 76 ? 22.033 4.670 -11.388 1.00 96.44 76 ASN A CA 1
ATOM 581 C C . ASN A 1 76 ? 21.298 4.558 -10.047 1.00 96.44 76 ASN A C 1
ATOM 583 O O . ASN A 1 76 ? 20.432 3.700 -9.890 1.00 96.44 76 ASN A O 1
ATOM 587 N N . GLN A 1 77 ? 21.558 5.485 -9.117 1.00 96.88 77 GLN A N 1
ATOM 588 C CA . GLN A 1 77 ? 20.833 5.563 -7.839 1.00 96.88 77 GLN A CA 1
ATOM 589 C C . GLN A 1 77 ? 19.314 5.688 -8.035 1.00 96.88 77 GLN A C 1
ATOM 591 O O . GLN A 1 77 ? 18.531 5.149 -7.255 1.00 96.88 77 GLN A O 1
ATOM 596 N N . SER A 1 78 ? 18.878 6.394 -9.075 1.00 98.06 78 SER A N 1
ATOM 597 C CA . SER A 1 78 ? 17.468 6.496 -9.435 1.00 98.06 78 SER A CA 1
ATOM 598 C C . SER A 1 78 ? 17.288 6.394 -10.939 1.00 98.06 78 SER A C 1
ATOM 600 O O . SER A 1 78 ? 18.065 6.975 -11.696 1.00 98.06 78 SER A O 1
ATOM 602 N N . ILE A 1 79 ? 16.255 5.664 -11.349 1.00 98.62 79 ILE A N 1
ATOM 603 C CA . ILE A 1 79 ? 15.802 5.568 -12.737 1.00 98.62 79 ILE A CA 1
ATOM 604 C C . ILE A 1 79 ? 14.357 6.042 -12.840 1.00 98.62 79 ILE A C 1
ATOM 606 O O . ILE A 1 79 ? 13.597 5.983 -11.868 1.00 98.62 79 ILE A O 1
ATOM 610 N N . PHE A 1 80 ? 13.997 6.535 -14.018 1.00 98.44 80 PHE A N 1
ATOM 611 C CA . PHE A 1 80 ? 12.732 7.208 -14.267 1.00 98.44 80 PHE A CA 1
ATOM 612 C C . PHE A 1 80 ? 12.103 6.662 -15.542 1.00 98.44 80 PHE A C 1
ATOM 614 O O . PHE A 1 80 ? 12.807 6.313 -16.486 1.00 98.44 80 PHE A O 1
ATOM 621 N N . CYS A 1 81 ? 10.780 6.590 -15.556 1.00 98.56 81 CYS A N 1
ATOM 622 C CA . CYS A 1 81 ? 9.994 6.331 -16.755 1.00 98.56 81 CYS A CA 1
ATOM 623 C C . CYS A 1 81 ? 8.582 6.881 -16.554 1.00 98.56 81 CYS A C 1
ATOM 625 O O . CYS A 1 81 ? 8.113 6.997 -15.416 1.00 98.56 81 CYS A O 1
ATOM 627 N N . LEU A 1 82 ? 7.906 7.196 -17.653 1.00 98.50 82 LEU A N 1
ATOM 628 C CA . LEU A 1 82 ? 6.459 7.344 -17.682 1.00 98.50 82 LEU A CA 1
ATOM 629 C C . LEU A 1 82 ? 5.838 5.963 -17.473 1.00 98.50 82 LEU A C 1
ATOM 631 O O . LEU A 1 82 ? 5.383 5.653 -16.377 1.00 98.50 82 LEU A O 1
ATOM 635 N N . ASP A 1 83 ? 5.927 5.105 -18.487 1.00 98.69 83 ASP A N 1
ATOM 636 C CA . ASP A 1 83 ? 5.470 3.722 -18.409 1.00 98.69 83 ASP A CA 1
ATOM 637 C C . ASP A 1 83 ? 6.656 2.762 -18.445 1.00 98.69 83 ASP A C 1
ATOM 639 O O . ASP A 1 83 ? 7.602 2.979 -19.199 1.00 98.69 83 ASP A O 1
ATOM 643 N N . MET A 1 84 ? 6.577 1.664 -17.696 1.00 98.75 84 MET A N 1
ATOM 644 C CA . MET A 1 84 ? 7.483 0.525 -17.844 1.00 98.75 84 MET A CA 1
ATOM 645 C C . MET A 1 84 ? 6.695 -0.711 -18.252 1.00 98.75 84 MET A C 1
ATOM 647 O O . MET A 1 84 ? 5.862 -1.211 -17.493 1.00 98.75 84 MET A O 1
ATOM 651 N N . ILE A 1 85 ? 6.971 -1.200 -19.458 1.00 98.62 85 ILE A N 1
ATOM 652 C CA . ILE A 1 85 ? 6.176 -2.229 -20.119 1.00 98.62 85 ILE A CA 1
ATOM 653 C C . ILE A 1 85 ? 7.080 -3.401 -20.505 1.00 98.62 85 ILE A C 1
ATOM 655 O O . ILE A 1 85 ? 7.962 -3.273 -21.348 1.00 98.62 85 ILE A O 1
ATOM 659 N N . TRP A 1 86 ? 6.824 -4.558 -19.899 1.00 98.06 86 TRP A N 1
ATOM 660 C CA . TRP A 1 86 ? 7.446 -5.833 -20.245 1.00 98.06 86 TRP A CA 1
ATOM 661 C C . TRP A 1 86 ? 6.439 -6.689 -21.010 1.00 98.06 86 TRP A C 1
ATOM 663 O O . TRP A 1 86 ? 5.510 -7.244 -20.415 1.00 98.06 86 TRP A O 1
ATOM 673 N N . ASP A 1 87 ? 6.606 -6.809 -22.325 1.00 91.25 87 ASP A N 1
ATOM 674 C CA . ASP A 1 87 ? 5.647 -7.499 -23.187 1.00 91.25 87 ASP A CA 1
ATOM 675 C C . ASP A 1 87 ? 6.323 -8.478 -24.140 1.00 91.25 87 ASP A C 1
ATOM 677 O O . ASP A 1 87 ? 7.321 -8.158 -24.761 1.00 91.25 87 ASP A O 1
ATOM 681 N N . GLY A 1 88 ? 5.805 -9.697 -24.262 1.00 86.75 88 GLY A N 1
ATOM 682 C CA . GLY A 1 88 ? 6.414 -10.699 -25.146 1.00 86.75 88 GLY A CA 1
ATOM 683 C C . GLY A 1 88 ? 7.858 -11.099 -24.794 1.00 86.75 88 GLY A C 1
ATOM 684 O O . GLY A 1 88 ? 8.531 -11.707 -25.625 1.00 86.75 88 GLY A O 1
ATOM 685 N N . VAL A 1 89 ? 8.345 -10.793 -23.584 1.00 90.31 89 VAL A N 1
ATOM 686 C CA . VAL A 1 89 ? 9.676 -11.230 -23.143 1.00 90.31 89 VAL A CA 1
ATOM 687 C C . VAL A 1 89 ? 9.726 -12.751 -22.986 1.00 90.31 89 VAL A C 1
ATOM 689 O O . VAL A 1 89 ? 8.869 -13.373 -22.354 1.00 90.31 89 VAL A O 1
ATOM 692 N N . SER A 1 90 ? 10.755 -13.344 -23.582 1.00 86.56 90 SER A N 1
ATOM 693 C CA . SER A 1 90 ? 11.132 -14.751 -23.439 1.00 86.56 90 SER A CA 1
ATOM 694 C C . SER A 1 90 ? 12.474 -14.837 -22.706 1.00 86.56 90 SER A C 1
ATOM 696 O O . SER A 1 90 ? 13.026 -13.807 -22.334 1.00 86.56 90 SER A O 1
ATOM 698 N N . ASN A 1 91 ? 13.013 -16.039 -22.477 1.00 93.44 91 ASN A N 1
ATOM 699 C CA . ASN A 1 91 ? 14.364 -16.233 -21.924 1.00 93.44 91 ASN A CA 1
ATOM 700 C C . ASN A 1 91 ? 14.576 -15.855 -20.436 1.00 93.44 91 ASN A C 1
ATOM 702 O O . ASN A 1 91 ? 15.712 -15.876 -19.964 1.00 93.44 91 ASN A O 1
ATOM 706 N N . ASN A 1 92 ? 13.515 -15.580 -19.668 1.00 95.81 92 ASN A N 1
ATOM 707 C CA . ASN A 1 92 ? 13.579 -15.256 -18.231 1.00 95.81 92 ASN A CA 1
ATOM 708 C C . ASN A 1 92 ? 14.663 -14.213 -17.868 1.00 95.81 92 ASN A C 1
ATOM 710 O O . ASN A 1 92 ? 15.550 -14.497 -17.054 1.00 95.81 92 ASN A O 1
ATOM 714 N N . PRO A 1 93 ? 14.642 -13.023 -18.494 1.00 98.00 93 PRO A N 1
ATOM 715 C CA . PRO A 1 93 ? 15.617 -11.979 -18.230 1.00 98.00 93 PRO A CA 1
ATOM 716 C C . PRO A 1 93 ? 15.477 -11.450 -16.807 1.00 98.00 93 PRO A C 1
ATOM 718 O O . PRO A 1 93 ? 14.409 -11.519 -16.199 1.00 98.00 93 PRO A O 1
ATOM 721 N N . THR A 1 94 ? 16.551 -10.870 -16.287 1.00 98.62 94 THR A N 1
ATOM 722 C CA . THR A 1 94 ? 16.574 -10.260 -14.957 1.00 98.62 94 THR A CA 1
ATOM 723 C C . THR A 1 94 ? 16.735 -8.752 -15.064 1.00 98.62 94 THR A C 1
ATOM 725 O O . THR A 1 94 ? 17.628 -8.282 -15.758 1.00 98.62 94 THR A O 1
ATOM 728 N N . ILE A 1 95 ? 15.941 -7.982 -14.323 1.00 98.75 95 ILE A N 1
ATOM 729 C CA . ILE A 1 95 ? 16.315 -6.611 -13.948 1.00 98.75 95 ILE A CA 1
ATOM 730 C C . ILE A 1 95 ? 16.775 -6.625 -12.494 1.00 98.75 95 ILE A C 1
ATOM 732 O O . ILE A 1 95 ? 16.092 -7.178 -11.629 1.00 98.75 95 ILE A O 1
ATOM 736 N N . THR A 1 96 ? 17.951 -6.062 -12.222 1.00 98.69 96 THR A N 1
ATOM 737 C CA . THR A 1 96 ? 18.565 -6.088 -10.891 1.00 98.69 96 THR A CA 1
ATOM 738 C C . THR A 1 96 ? 19.001 -4.705 -10.431 1.00 98.69 96 THR A C 1
ATOM 740 O O . THR A 1 96 ? 19.531 -3.913 -11.211 1.00 98.69 96 THR A O 1
ATOM 743 N N . ALA A 1 97 ? 18.774 -4.419 -9.151 1.00 98.50 97 ALA A N 1
ATOM 744 C CA . ALA A 1 97 ? 19.188 -3.187 -8.491 1.00 98.50 97 ALA A CA 1
ATOM 745 C C . ALA A 1 97 ? 19.415 -3.456 -6.994 1.00 98.50 97 ALA A C 1
ATOM 747 O O . ALA A 1 97 ? 18.644 -4.225 -6.413 1.00 98.50 97 ALA A O 1
ATOM 748 N N . PRO A 1 98 ? 20.420 -2.845 -6.343 1.00 97.94 98 PRO A N 1
ATOM 749 C CA . PRO A 1 98 ? 20.590 -2.960 -4.897 1.00 97.94 98 PRO A CA 1
ATOM 750 C C . PRO A 1 98 ? 19.528 -2.144 -4.136 1.00 97.94 98 PRO A C 1
ATOM 752 O O . PRO A 1 98 ? 18.841 -1.298 -4.708 1.00 97.94 98 PRO A O 1
ATOM 755 N N . ALA A 1 99 ? 19.408 -2.384 -2.826 1.00 97.25 99 ALA A N 1
ATOM 756 C CA . ALA A 1 99 ? 18.368 -1.787 -1.975 1.00 97.25 99 ALA A CA 1
ATOM 757 C C . ALA A 1 99 ? 18.413 -0.247 -1.895 1.00 97.25 99 ALA A C 1
ATOM 759 O O . ALA A 1 99 ? 17.404 0.394 -1.621 1.00 97.25 99 ALA A O 1
ATOM 760 N N . SER A 1 100 ? 19.571 0.360 -2.171 1.00 96.94 100 SER A N 1
ATOM 761 C CA . SER A 1 100 ? 19.755 1.815 -2.208 1.00 96.94 100 SER A CA 1
ATOM 762 C C . SER A 1 100 ? 19.133 2.500 -3.428 1.00 96.94 100 SER A C 1
ATOM 764 O O . SER A 1 100 ? 19.098 3.730 -3.473 1.00 96.94 100 SER A O 1
ATOM 766 N N . ASN A 1 101 ? 18.710 1.737 -4.440 1.00 98.44 101 ASN A N 1
ATOM 767 C CA . ASN A 1 101 ? 18.241 2.296 -5.701 1.00 98.44 101 ASN A CA 1
ATOM 768 C C . ASN A 1 101 ? 16.733 2.553 -5.681 1.00 98.44 101 ASN A C 1
ATOM 770 O O . ASN A 1 101 ? 15.985 1.971 -4.895 1.00 98.44 101 ASN A O 1
ATOM 774 N N . VAL A 1 102 ? 16.277 3.432 -6.570 1.00 98.75 102 VAL A N 1
ATOM 775 C CA . VAL A 1 102 ? 14.869 3.830 -6.658 1.00 98.75 102 VAL A CA 1
ATOM 776 C C . VAL A 1 102 ? 14.394 3.797 -8.107 1.00 98.75 102 VAL A C 1
ATOM 778 O O . VAL A 1 102 ? 15.016 4.395 -8.983 1.00 98.75 102 VAL A O 1
ATOM 781 N N . LEU A 1 103 ? 13.280 3.116 -8.360 1.00 98.81 103 LEU A N 1
ATOM 782 C CA . LEU A 1 103 ? 12.537 3.204 -9.615 1.00 98.81 103 LEU A CA 1
ATOM 783 C C . LEU A 1 103 ? 11.370 4.174 -9.420 1.00 98.81 103 LEU A C 1
ATOM 785 O O . LEU A 1 103 ? 10.509 3.939 -8.578 1.00 98.81 103 LEU A O 1
ATOM 789 N N . ASN A 1 104 ? 11.330 5.253 -10.197 1.00 98.88 104 ASN A N 1
ATOM 790 C CA . ASN A 1 104 ? 10.244 6.229 -10.175 1.00 98.88 104 ASN A CA 1
ATOM 791 C C . ASN A 1 104 ? 9.414 6.115 -11.462 1.00 98.88 104 ASN A C 1
ATOM 793 O O . ASN A 1 104 ? 9.926 6.343 -12.559 1.00 98.88 104 ASN A O 1
ATOM 797 N N . VAL A 1 105 ? 8.136 5.768 -11.317 1.00 98.88 105 VAL A N 1
ATOM 798 C CA . VAL A 1 105 ? 7.186 5.550 -12.414 1.00 98.88 105 VAL A CA 1
ATOM 799 C C . VAL A 1 105 ? 6.147 6.669 -12.406 1.00 98.88 105 VAL A C 1
ATOM 801 O O . VAL A 1 105 ? 5.428 6.843 -11.423 1.00 98.88 105 VAL A O 1
ATOM 804 N N . TYR A 1 106 ? 6.053 7.434 -13.489 1.00 98.62 106 TYR A N 1
ATOM 805 C CA . TYR A 1 106 ? 5.131 8.573 -13.626 1.00 98.62 106 TYR A CA 1
ATOM 806 C C . TYR A 1 106 ? 3.832 8.217 -14.358 1.00 98.62 106 TYR A C 1
ATOM 808 O O . TYR A 1 106 ? 2.979 9.077 -14.565 1.00 98.62 106 TYR A O 1
ATOM 816 N N . GLY A 1 107 ? 3.674 6.948 -14.713 1.00 98.44 107 GLY A N 1
ATOM 817 C CA . GLY A 1 107 ? 2.514 6.377 -15.371 1.00 98.44 107 GLY A CA 1
ATOM 818 C C . GLY A 1 107 ? 2.264 4.943 -14.909 1.00 98.44 107 GLY A C 1
ATOM 819 O O . GLY A 1 107 ? 2.113 4.683 -13.710 1.00 98.44 107 GLY A O 1
ATOM 820 N N . SER A 1 108 ? 2.194 4.015 -15.859 1.00 98.81 108 SER A N 1
ATOM 821 C CA . SER A 1 108 ? 1.848 2.609 -15.653 1.00 98.81 108 SER A CA 1
ATOM 822 C C . SER A 1 108 ? 3.071 1.701 -15.501 1.00 98.81 108 SER A C 1
ATOM 824 O O . SER A 1 108 ? 4.103 1.878 -16.141 1.00 98.81 108 SER A O 1
ATOM 826 N N . LEU A 1 109 ? 2.931 0.648 -14.697 1.00 98.88 109 LEU A N 1
ATOM 827 C CA . LEU A 1 109 ? 3.931 -0.413 -14.564 1.00 98.88 109 LEU A CA 1
ATOM 828 C C . LEU A 1 109 ? 3.290 -1.754 -14.907 1.00 98.88 109 LEU A C 1
ATOM 830 O O . LEU A 1 109 ? 2.420 -2.227 -14.180 1.00 98.88 109 LEU A O 1
ATOM 834 N N . ARG A 1 110 ? 3.742 -2.390 -15.987 1.00 98.56 110 ARG A N 1
ATOM 835 C CA . ARG A 1 110 ? 3.310 -3.730 -16.393 1.00 98.56 110 ARG A CA 1
ATOM 836 C C . ARG A 1 110 ? 4.523 -4.637 -16.519 1.00 98.56 110 ARG A C 1
ATOM 838 O O . ARG A 1 110 ? 5.251 -4.575 -17.506 1.00 98.56 110 ARG A O 1
ATOM 845 N N . LEU A 1 111 ? 4.726 -5.477 -15.511 1.00 98.56 111 LEU A N 1
ATOM 846 C CA . LEU A 1 111 ? 5.730 -6.534 -15.544 1.00 98.56 111 LEU A CA 1
ATOM 847 C C . LEU A 1 111 ? 5.200 -7.773 -16.274 1.00 98.56 111 LEU A C 1
ATOM 849 O O . LEU A 1 111 ? 4.004 -7.905 -16.541 1.00 98.56 111 LEU A O 1
ATOM 853 N N . ASN A 1 112 ? 6.108 -8.704 -16.559 1.00 97.50 112 ASN A N 1
ATOM 854 C CA . ASN A 1 112 ? 5.789 -10.007 -17.126 1.00 97.50 112 ASN A CA 1
ATOM 855 C C . ASN A 1 112 ? 6.072 -11.117 -16.100 1.00 97.50 112 ASN A C 1
ATOM 857 O O . ASN A 1 112 ? 6.994 -11.006 -15.297 1.00 97.50 112 ASN A O 1
ATOM 861 N N . ALA A 1 113 ? 5.311 -12.210 -16.119 1.00 96.38 113 ALA A N 1
ATOM 862 C CA . ALA A 1 113 ? 5.587 -13.349 -15.240 1.00 96.38 113 ALA A CA 1
ATOM 863 C C . ALA A 1 113 ? 6.881 -14.093 -15.640 1.00 96.38 113 ALA A C 1
ATOM 865 O O . ALA A 1 113 ? 7.547 -14.668 -14.786 1.00 96.38 113 ALA A O 1
ATOM 866 N N . ASN A 1 114 ? 7.269 -14.032 -16.920 1.00 94.94 114 ASN A N 1
ATOM 867 C CA . ASN A 1 114 ? 8.449 -14.693 -17.490 1.00 94.94 114 ASN A CA 1
ATOM 868 C C . ASN A 1 114 ? 9.720 -13.829 -17.417 1.00 94.94 114 ASN A C 1
ATOM 870 O O . ASN A 1 114 ? 10.554 -13.874 -18.319 1.00 94.94 114 ASN A O 1
ATOM 874 N N . MET A 1 115 ? 9.859 -13.018 -16.373 1.00 97.38 115 MET A N 1
ATOM 875 C CA . MET A 1 115 ? 11.092 -12.302 -16.043 1.00 97.38 115 MET A CA 1
ATOM 876 C C . MET A 1 115 ? 11.410 -12.489 -14.562 1.00 97.38 115 MET A C 1
ATOM 878 O O . MET A 1 115 ? 10.545 -12.845 -13.767 1.00 97.38 115 MET A O 1
ATOM 882 N N . THR A 1 116 ? 12.636 -12.171 -14.170 1.00 98.19 116 THR A N 1
ATOM 883 C CA . THR A 1 116 ? 13.052 -12.088 -12.773 1.00 98.19 116 THR A CA 1
ATOM 884 C C . THR A 1 116 ? 13.142 -10.621 -12.356 1.00 98.19 116 THR A C 1
ATOM 886 O O . THR A 1 116 ? 14.024 -9.879 -12.794 1.00 98.19 116 THR A O 1
ATOM 889 N N . PHE A 1 117 ? 12.232 -10.182 -11.485 1.00 98.38 117 PHE A N 1
ATOM 890 C CA . PHE A 1 117 ? 12.268 -8.840 -10.903 1.00 98.38 117 PHE A CA 1
ATOM 891 C C . PHE A 1 117 ? 13.127 -8.834 -9.628 1.00 98.38 117 PHE A C 1
ATOM 893 O O . PHE A 1 117 ? 12.632 -9.004 -8.514 1.00 98.38 117 PHE A O 1
ATOM 900 N N . SER A 1 118 ? 14.443 -8.666 -9.792 1.00 98.31 118 SER A N 1
ATOM 901 C CA . SER A 1 118 ? 15.423 -8.586 -8.697 1.00 98.31 118 SER A CA 1
ATOM 902 C C . SER A 1 118 ? 15.787 -7.135 -8.350 1.00 98.31 118 SER A C 1
ATOM 904 O O . SER A 1 118 ? 16.917 -6.833 -7.958 1.00 98.31 118 SER A O 1
ATOM 906 N N . PHE A 1 119 ? 14.832 -6.219 -8.494 1.00 98.38 119 PHE A N 1
ATOM 907 C CA . PHE A 1 119 ? 14.977 -4.841 -8.046 1.00 98.38 119 PHE A CA 1
ATOM 908 C C . PHE A 1 119 ? 14.780 -4.796 -6.525 1.00 98.38 119 PHE A C 1
ATOM 910 O O . PHE A 1 119 ? 13.656 -4.871 -6.030 1.00 98.38 119 PHE A O 1
ATOM 917 N N . LEU A 1 120 ? 15.878 -4.739 -5.768 1.00 98.31 120 LEU A N 1
ATOM 918 C CA . LEU A 1 120 ? 15.834 -4.766 -4.302 1.00 98.31 120 LEU A CA 1
ATOM 919 C C . LEU A 1 120 ? 15.491 -3.406 -3.690 1.00 98.31 120 LEU A C 1
ATOM 921 O O . LEU A 1 120 ? 15.261 -3.337 -2.492 1.00 98.31 120 LEU A O 1
ATOM 925 N N . GLY A 1 121 ? 15.507 -2.342 -4.488 1.00 98.31 121 GLY A N 1
ATOM 926 C CA . GLY A 1 121 ? 15.231 -0.983 -4.049 1.00 98.31 121 GLY A CA 1
ATOM 927 C C . GLY A 1 121 ? 13.747 -0.616 -4.007 1.00 98.31 121 GLY A C 1
ATOM 928 O O . GLY A 1 121 ? 12.857 -1.449 -4.198 1.00 98.31 121 GLY A O 1
ATOM 929 N N . SER A 1 122 ? 13.490 0.669 -3.763 1.00 98.62 122 SER A N 1
ATOM 930 C CA . SER A 1 122 ? 12.131 1.223 -3.692 1.00 98.62 122 SER A CA 1
ATOM 931 C C . SER A 1 122 ? 11.530 1.417 -5.084 1.00 98.62 122 SER A C 1
ATOM 933 O O . SER A 1 122 ? 12.240 1.740 -6.038 1.00 98.62 122 SER A O 1
ATOM 935 N N . VAL A 1 123 ? 10.209 1.284 -5.193 1.00 98.88 123 VAL A N 1
ATOM 936 C CA . VAL A 1 123 ? 9.455 1.592 -6.418 1.00 98.88 123 VAL A CA 1
ATOM 937 C C . VAL A 1 123 ? 8.388 2.621 -6.064 1.00 98.88 123 VAL A C 1
ATOM 939 O O . VAL A 1 123 ? 7.534 2.353 -5.224 1.00 98.88 123 VAL A O 1
ATOM 942 N N . ASN A 1 124 ? 8.441 3.800 -6.676 1.00 98.88 124 ASN A N 1
ATOM 943 C CA . ASN A 1 124 ? 7.518 4.899 -6.412 1.00 98.88 124 ASN A CA 1
ATOM 944 C C . ASN A 1 124 ? 6.635 5.174 -7.627 1.00 98.88 124 ASN A C 1
ATOM 946 O O . ASN A 1 124 ? 7.106 5.166 -8.762 1.00 98.88 124 ASN A O 1
ATOM 950 N N . PHE A 1 125 ? 5.374 5.496 -7.365 1.00 98.88 125 PHE A N 1
ATOM 951 C CA . PHE A 1 125 ? 4.376 5.875 -8.355 1.00 98.88 125 PHE A CA 1
ATOM 952 C C . PHE A 1 125 ? 4.064 7.365 -8.195 1.00 98.88 125 PHE A C 1
ATOM 954 O O . PHE A 1 125 ? 3.457 7.774 -7.204 1.00 98.88 125 PHE A O 1
ATOM 961 N N . LEU A 1 126 ? 4.531 8.176 -9.149 1.00 98.69 126 LEU A N 1
ATOM 962 C CA . LEU A 1 126 ? 4.652 9.636 -9.033 1.00 98.69 126 LEU A CA 1
ATOM 963 C C . LEU A 1 126 ? 3.878 10.443 -10.095 1.00 98.69 126 LEU A C 1
ATOM 965 O O . LEU A 1 126 ? 4.079 11.648 -10.244 1.00 98.69 126 LEU A O 1
ATOM 969 N N . ALA A 1 127 ? 3.003 9.780 -10.850 1.00 97.88 127 ALA A N 1
ATOM 970 C CA . ALA A 1 127 ? 2.090 10.385 -11.813 1.00 97.88 127 ALA A CA 1
ATOM 971 C C . ALA A 1 127 ? 1.300 11.577 -11.249 1.00 97.88 127 ALA A C 1
ATOM 973 O O . ALA A 1 127 ? 0.812 11.542 -10.123 1.00 97.88 127 ALA A O 1
ATOM 974 N N . ASN A 1 128 ? 1.082 12.591 -12.083 1.00 96.94 128 ASN A N 1
ATOM 975 C CA . ASN A 1 128 ? 0.191 13.730 -11.821 1.00 96.94 128 ASN A CA 1
ATOM 976 C C . ASN A 1 128 ? -1.075 13.709 -12.704 1.00 96.94 128 ASN A C 1
ATOM 978 O O . ASN A 1 128 ? -1.833 14.677 -12.749 1.00 96.94 128 ASN A O 1
ATOM 982 N N . THR A 1 129 ? -1.302 12.593 -13.397 1.00 97.50 129 THR A N 1
ATOM 983 C CA . THR A 1 129 ? -2.472 12.317 -14.235 1.00 97.50 129 THR A CA 1
ATOM 984 C C . THR A 1 129 ? -3.124 11.002 -13.814 1.00 97.50 129 THR A C 1
ATOM 986 O O . THR A 1 129 ? -2.474 10.119 -13.252 1.00 97.50 129 THR A O 1
ATOM 989 N N . ALA A 1 130 ? -4.423 10.870 -14.067 1.00 98.06 130 ALA A N 1
ATOM 990 C CA . ALA A 1 130 ? -5.173 9.652 -13.784 1.00 98.06 130 ALA A CA 1
ATOM 991 C C . ALA A 1 130 ? -5.150 8.673 -14.970 1.00 98.06 130 ALA A C 1
ATOM 993 O O . ALA A 1 130 ? -4.811 9.049 -16.089 1.00 98.06 130 ALA A O 1
ATOM 994 N N . GLY A 1 131 ? -5.584 7.434 -14.726 1.00 98.19 131 GLY A N 1
ATOM 995 C CA . GLY A 1 131 ? -5.755 6.410 -15.765 1.00 98.19 131 GLY A CA 1
ATOM 996 C C . GLY A 1 131 ? -4.606 5.408 -15.869 1.00 98.19 131 GLY A C 1
ATOM 997 O O . GLY A 1 131 ? -4.598 4.592 -16.788 1.00 98.19 131 GLY A O 1
ATOM 998 N N . HIS A 1 132 ? -3.665 5.433 -14.927 1.00 98.81 132 HIS A N 1
ATOM 999 C CA . HIS A 1 132 ? -2.522 4.526 -14.915 1.00 98.81 132 HIS A CA 1
ATOM 1000 C C . HIS A 1 132 ? -2.870 3.176 -14.311 1.00 98.81 132 HIS A C 1
ATOM 1002 O O . HIS A 1 132 ? -3.790 3.039 -13.499 1.00 98.81 132 HIS A O 1
ATOM 1008 N N . THR A 1 133 ? -2.103 2.161 -14.691 1.00 98.88 133 THR A N 1
ATOM 1009 C CA . THR A 1 133 ? -2.330 0.779 -14.267 1.00 98.88 133 THR A CA 1
ATOM 1010 C C . THR A 1 133 ? -1.063 0.153 -13.712 1.00 98.88 133 THR A C 1
ATOM 1012 O O . THR A 1 133 ? 0.047 0.482 -14.129 1.00 98.88 133 THR A O 1
ATOM 1015 N N . ILE A 1 134 ? -1.224 -0.739 -12.736 1.00 98.94 134 ILE A N 1
ATOM 1016 C CA . ILE A 1 134 ? -0.104 -1.449 -12.114 1.00 98.94 134 ILE A CA 1
ATOM 1017 C C . ILE A 1 134 ? -0.387 -2.942 -12.137 1.00 98.94 134 ILE A C 1
ATOM 1019 O O . ILE A 1 134 ? -1.374 -3.412 -11.570 1.00 98.94 134 ILE A O 1
ATOM 1023 N N . ASN A 1 135 ? 0.513 -3.694 -12.755 1.00 98.56 135 ASN A N 1
ATOM 1024 C CA . ASN A 1 135 ? 0.528 -5.142 -12.739 1.00 98.56 135 ASN A CA 1
ATOM 1025 C C . ASN A 1 135 ? 1.949 -5.632 -12.452 1.00 98.56 135 ASN A C 1
ATOM 1027 O O . ASN A 1 135 ? 2.832 -5.565 -13.307 1.00 98.56 135 ASN A O 1
ATOM 1031 N N . MET A 1 136 ? 2.149 -6.160 -11.246 1.00 98.44 136 MET A N 1
ATOM 1032 C CA . MET A 1 136 ? 3.426 -6.741 -10.830 1.00 98.44 136 MET A CA 1
ATOM 1033 C C . MET A 1 136 ? 3.637 -8.162 -11.367 1.00 98.44 136 MET A C 1
ATOM 1035 O O . MET A 1 136 ? 4.707 -8.721 -11.164 1.00 98.44 136 MET A O 1
ATOM 1039 N N . ALA A 1 137 ? 2.639 -8.766 -12.023 1.00 97.56 137 ALA A N 1
ATOM 1040 C CA . ALA A 1 137 ? 2.708 -10.092 -12.643 1.00 97.56 137 ALA A CA 1
ATOM 1041 C C . ALA A 1 137 ? 3.265 -11.207 -11.728 1.00 97.56 137 ALA A C 1
ATOM 1043 O O . ALA A 1 137 ? 3.977 -12.098 -12.182 1.00 97.56 137 ALA A O 1
ATOM 1044 N N . GLY A 1 138 ? 2.936 -11.155 -10.431 1.00 97.62 138 GLY A N 1
ATOM 1045 C CA . GLY A 1 138 ? 3.392 -12.122 -9.421 1.00 97.62 138 GLY A CA 1
ATOM 1046 C C . GLY A 1 138 ? 4.715 -11.766 -8.732 1.00 97.62 138 GLY A C 1
ATOM 1047 O O . GLY A 1 138 ? 5.115 -12.460 -7.797 1.00 97.62 138 GLY A O 1
ATOM 1048 N N . HIS A 1 139 ? 5.372 -10.679 -9.140 1.00 98.44 139 HIS A N 1
ATOM 1049 C CA . HIS A 1 139 ? 6.565 -10.149 -8.477 1.00 98.44 139 HIS A CA 1
ATOM 1050 C C . HIS A 1 139 ? 6.212 -9.281 -7.267 1.00 98.44 139 HIS A C 1
ATOM 1052 O O . HIS A 1 139 ? 5.068 -8.869 -7.074 1.00 98.44 139 HIS A O 1
ATOM 1058 N N . ARG A 1 140 ? 7.225 -8.976 -6.453 1.00 98.12 140 ARG A N 1
ATOM 1059 C CA . ARG A 1 140 ? 7.089 -8.154 -5.245 1.00 98.12 140 ARG A CA 1
ATOM 1060 C C . ARG A 1 140 ? 8.074 -6.997 -5.235 1.00 98.12 140 ARG A C 1
ATOM 1062 O O . ARG A 1 140 ? 9.160 -7.105 -5.802 1.00 98.12 140 ARG A O 1
ATOM 1069 N N . ILE A 1 141 ? 7.716 -5.936 -4.527 1.00 98.75 141 ILE A N 1
ATOM 1070 C CA . ILE A 1 141 ? 8.600 -4.813 -4.226 1.00 98.75 141 ILE A CA 1
ATOM 1071 C C . ILE A 1 141 ? 9.252 -5.092 -2.870 1.00 98.75 141 ILE A C 1
ATOM 1073 O O . ILE A 1 141 ? 8.563 -5.383 -1.894 1.00 98.75 141 ILE A O 1
ATOM 1077 N N . ARG A 1 142 ? 10.587 -5.063 -2.820 1.00 97.88 142 ARG A N 1
ATOM 1078 C CA . ARG A 1 142 ? 11.356 -5.449 -1.623 1.00 97.88 142 ARG A CA 1
ATOM 1079 C C . ARG A 1 142 ? 11.424 -4.351 -0.572 1.00 97.88 142 ARG A C 1
ATOM 1081 O O . ARG A 1 142 ? 11.536 -4.638 0.612 1.00 97.88 142 ARG A O 1
ATOM 1088 N N . GLU A 1 143 ? 11.371 -3.106 -1.014 1.00 98.25 143 GLU A N 1
ATOM 1089 C CA . GLU A 1 143 ? 11.471 -1.944 -0.144 1.00 98.25 143 GLU A CA 1
ATOM 1090 C C . GLU A 1 143 ? 10.189 -1.120 -0.181 1.00 98.25 143 GLU A C 1
ATOM 1092 O O . GLU A 1 143 ? 9.134 -1.583 -0.612 1.00 98.25 143 GLU A O 1
ATOM 1097 N N . THR A 1 144 ? 10.267 0.097 0.342 1.00 98.19 144 THR A N 1
ATOM 1098 C CA . THR A 1 144 ? 9.116 0.980 0.461 1.00 98.19 144 THR A CA 1
ATOM 1099 C C . THR A 1 144 ? 8.537 1.310 -0.916 1.00 98.19 144 THR A C 1
ATOM 1101 O O . THR A 1 144 ? 9.258 1.526 -1.892 1.00 98.19 144 THR A O 1
ATOM 1104 N N . THR A 1 145 ? 7.209 1.373 -0.984 1.00 98.69 145 THR A N 1
ATOM 1105 C CA . THR A 1 145 ? 6.468 1.839 -2.158 1.00 98.69 145 THR A CA 1
ATOM 1106 C C . THR A 1 145 ? 5.663 3.063 -1.789 1.00 98.69 145 THR A C 1
ATOM 1108 O O . THR A 1 145 ? 4.919 3.035 -0.810 1.00 98.69 145 THR A O 1
ATOM 1111 N N . THR A 1 146 ? 5.781 4.123 -2.587 1.00 98.88 146 THR A N 1
ATOM 1112 C CA . THR A 1 146 ? 5.053 5.373 -2.354 1.00 98.88 146 THR A CA 1
ATOM 1113 C C . THR A 1 146 ? 4.195 5.732 -3.555 1.00 98.88 146 THR A C 1
ATOM 1115 O O . THR A 1 146 ? 4.710 5.883 -4.658 1.00 98.88 146 THR A O 1
ATOM 1118 N N . PHE A 1 147 ? 2.900 5.929 -3.319 1.00 98.88 147 PHE A N 1
ATOM 1119 C CA . PHE A 1 147 ? 1.987 6.605 -4.235 1.00 98.88 147 PHE A CA 1
ATOM 1120 C C . PHE A 1 147 ? 1.940 8.088 -3.878 1.00 98.88 147 PHE A C 1
ATOM 1122 O O . PHE A 1 147 ? 1.432 8.460 -2.813 1.00 98.88 147 PHE A O 1
ATOM 1129 N N . ALA A 1 148 ? 2.514 8.922 -4.741 1.00 97.38 148 ALA A N 1
ATOM 1130 C CA . ALA A 1 148 ? 2.648 10.350 -4.505 1.00 97.38 148 ALA A CA 1
ATOM 1131 C C . ALA A 1 148 ? 2.553 11.148 -5.808 1.00 97.38 148 ALA A C 1
ATOM 1133 O O . ALA A 1 148 ? 3.544 11.365 -6.490 1.00 97.38 148 ALA A O 1
ATOM 1134 N N . GLY A 1 149 ? 1.376 11.677 -6.117 1.00 96.06 149 GLY A N 1
ATOM 1135 C CA . GLY A 1 149 ? 1.253 12.751 -7.093 1.00 96.06 149 GLY A CA 1
ATOM 1136 C C . GLY A 1 149 ? -0.152 13.327 -7.109 1.00 96.06 149 GLY A C 1
ATOM 1137 O O . GLY A 1 149 ? -1.138 12.601 -7.221 1.00 96.06 149 GLY A O 1
ATOM 1138 N N . LEU A 1 150 ? -0.265 14.646 -6.949 1.00 96.38 150 LEU A N 1
ATOM 1139 C CA . LEU A 1 150 ? -1.561 15.316 -7.012 1.00 96.38 150 LEU A CA 1
ATOM 1140 C C . LEU A 1 150 ? -2.122 15.179 -8.433 1.00 96.38 150 LEU A C 1
ATOM 1142 O O . LEU A 1 150 ? -1.440 15.512 -9.397 1.00 96.38 150 LEU A O 1
ATOM 1146 N N . GLY A 1 151 ? -3.352 14.675 -8.554 1.00 96.50 151 GLY A N 1
ATOM 1147 C CA . GLY A 1 151 ? -3.962 14.337 -9.847 1.00 96.50 151 GLY A CA 1
ATOM 1148 C C . GLY A 1 151 ? -3.560 12.962 -10.394 1.00 96.50 151 GLY A C 1
ATOM 1149 O O . GLY A 1 151 ? -4.209 12.473 -11.316 1.00 96.50 151 GLY A O 1
ATOM 1150 N N . GLY A 1 152 ? -2.555 12.313 -9.793 1.00 98.38 152 GLY A N 1
ATOM 1151 C CA . GLY A 1 152 ? -2.180 10.930 -10.067 1.00 98.38 152 GLY A CA 1
ATOM 1152 C C . GLY A 1 152 ? -3.333 9.969 -9.807 1.00 98.38 152 GLY A C 1
ATOM 1153 O O . GLY A 1 152 ? -4.083 10.143 -8.844 1.00 98.38 152 GLY A O 1
ATOM 1154 N N . GLY A 1 153 ? -3.486 8.949 -10.647 1.00 98.56 153 GLY A N 1
ATOM 1155 C CA . GLY A 1 153 ? -4.513 7.926 -10.468 1.00 98.56 153 GLY A CA 1
ATOM 1156 C C . GLY A 1 153 ? -4.064 6.569 -10.985 1.00 98.56 153 GLY A C 1
ATOM 1157 O O . GLY A 1 153 ? -3.833 6.431 -12.185 1.00 98.56 153 GLY A O 1
ATOM 1158 N N . TRP A 1 154 ? -3.997 5.579 -10.094 1.00 98.88 154 TRP A N 1
ATOM 1159 C CA . TRP A 1 154 ? -3.535 4.222 -10.392 1.00 98.88 154 TRP A CA 1
ATOM 1160 C C . TRP A 1 154 ? -4.600 3.183 -10.066 1.00 98.88 154 TRP A C 1
ATOM 1162 O O . TRP A 1 154 ? -5.213 3.230 -9.000 1.00 98.88 154 TRP A O 1
ATOM 1172 N N . THR A 1 155 ? -4.774 2.212 -10.961 1.00 98.94 155 THR A N 1
ATOM 1173 C CA . THR A 1 155 ? -5.610 1.027 -10.739 1.00 98.94 155 THR A CA 1
ATOM 1174 C C . THR A 1 155 ? -4.756 -0.234 -10.754 1.00 98.94 155 THR A C 1
ATOM 1176 O O . THR A 1 155 ? -4.031 -0.487 -11.719 1.00 98.94 155 THR A O 1
ATOM 1179 N N . LEU A 1 156 ? -4.844 -1.050 -9.704 1.00 98.94 156 LEU A N 1
ATOM 1180 C CA . LEU A 1 156 ? -4.170 -2.349 -9.686 1.00 98.94 156 LEU A CA 1
ATOM 1181 C C . LEU A 1 156 ? -4.886 -3.334 -10.623 1.00 98.94 156 LEU A C 1
ATOM 1183 O O . LEU A 1 156 ? -6.104 -3.489 -10.570 1.00 98.94 156 LEU A O 1
ATOM 1187 N N . GLN A 1 157 ? -4.119 -4.029 -11.458 1.00 98.69 157 GLN A N 1
ATOM 1188 C CA . GLN A 1 157 ? -4.586 -5.093 -12.359 1.00 98.69 157 GLN A CA 1
ATOM 1189 C C . GLN A 1 157 ? -4.089 -6.487 -11.944 1.00 98.69 157 GLN A C 1
ATOM 1191 O O . GLN A 1 157 ? -4.353 -7.479 -12.619 1.00 98.69 157 GLN A O 1
ATOM 1196 N N . GLY A 1 158 ? -3.374 -6.567 -10.826 1.00 98.44 158 GLY A N 1
ATOM 1197 C CA . GLY A 1 158 ? -2.959 -7.801 -10.175 1.00 98.44 158 GLY A CA 1
ATOM 1198 C C . GLY A 1 158 ? -2.599 -7.534 -8.711 1.00 98.44 158 GLY A C 1
ATOM 1199 O O . GLY A 1 158 ? -2.590 -6.372 -8.290 1.00 98.44 158 GLY A O 1
ATOM 1200 N N . PRO A 1 159 ? -2.298 -8.580 -7.923 1.00 98.62 159 PRO A N 1
ATOM 1201 C CA . PRO A 1 159 ? -1.886 -8.417 -6.536 1.00 98.62 159 PRO A CA 1
ATOM 1202 C C . PRO A 1 159 ? -0.631 -7.548 -6.393 1.00 98.62 159 PRO A C 1
ATOM 1204 O O . PRO A 1 159 ? 0.276 -7.609 -7.226 1.00 98.62 159 PRO A O 1
ATOM 1207 N N . LEU A 1 160 ? -0.562 -6.784 -5.302 1.00 98.94 160 LEU A N 1
ATOM 1208 C CA . LEU A 1 160 ? 0.596 -5.962 -4.949 1.00 98.94 160 LEU A CA 1
ATOM 1209 C C . LEU A 1 160 ? 1.209 -6.455 -3.634 1.00 98.94 160 LEU A C 1
ATOM 1211 O O . LEU A 1 160 ? 0.575 -6.397 -2.580 1.00 98.94 160 LEU A O 1
ATOM 1215 N N . GLN A 1 161 ? 2.461 -6.907 -3.687 1.00 98.81 161 GLN A N 1
ATOM 1216 C CA . GLN A 1 161 ? 3.236 -7.287 -2.507 1.00 98.81 161 GLN A CA 1
ATOM 1217 C C . GLN A 1 161 ? 4.377 -6.293 -2.288 1.00 98.81 161 GLN A C 1
ATOM 1219 O O . GLN A 1 161 ? 5.200 -6.090 -3.179 1.00 98.81 161 GLN A O 1
ATOM 1224 N N . VAL A 1 162 ? 4.423 -5.710 -1.092 1.00 98.88 162 VAL A N 1
ATOM 1225 C CA . VAL A 1 162 ? 5.467 -4.788 -0.635 1.00 98.88 162 VAL A CA 1
ATOM 1226 C C . VAL A 1 162 ? 6.061 -5.365 0.646 1.00 98.88 162 VAL A C 1
ATOM 1228 O O . VAL A 1 162 ? 5.347 -5.519 1.629 1.00 98.88 162 VAL A O 1
ATOM 1231 N N . ASP A 1 163 ? 7.344 -5.709 0.678 1.00 98.50 163 ASP A N 1
ATOM 1232 C CA . ASP A 1 163 ? 7.912 -6.391 1.851 1.00 98.50 163 ASP A CA 1
ATOM 1233 C C . ASP A 1 163 ? 8.039 -5.454 3.073 1.00 98.50 163 ASP A C 1
ATOM 1235 O O . ASP A 1 163 ? 8.091 -5.924 4.211 1.00 98.50 163 ASP A O 1
ATOM 1239 N N . THR A 1 164 ? 8.029 -4.129 2.864 1.00 98.00 164 THR A N 1
ATOM 1240 C CA . THR A 1 164 ? 8.100 -3.124 3.935 1.00 98.00 164 THR A CA 1
ATOM 1241 C C . THR A 1 164 ? 6.852 -2.229 3.988 1.00 98.00 164 THR A C 1
ATOM 1243 O O . THR A 1 164 ? 5.758 -2.702 4.306 1.00 98.00 164 THR A O 1
ATOM 1246 N N . THR A 1 165 ? 6.985 -0.924 3.749 1.00 98.62 165 THR A N 1
ATOM 1247 C CA . THR A 1 165 ? 5.907 0.053 3.947 1.00 98.62 165 THR A CA 1
ATOM 1248 C C . THR A 1 165 ? 5.281 0.459 2.621 1.00 98.62 165 THR A C 1
ATOM 1250 O O . THR A 1 165 ? 5.980 0.834 1.682 1.00 98.62 165 THR A O 1
ATOM 1253 N N . LEU A 1 166 ? 3.953 0.435 2.570 1.00 98.88 166 LEU A N 1
ATOM 1254 C CA . LEU A 1 166 ? 3.158 1.030 1.508 1.00 98.88 166 LEU A CA 1
ATOM 1255 C C . LEU A 1 166 ? 2.647 2.399 1.970 1.00 98.88 166 LEU A C 1
ATOM 1257 O O . LEU A 1 166 ? 1.841 2.482 2.900 1.00 98.88 166 LEU A O 1
ATOM 1261 N N . PHE A 1 167 ? 3.106 3.458 1.309 1.00 98.88 167 PHE A N 1
ATOM 1262 C CA . PHE A 1 167 ? 2.650 4.825 1.520 1.00 98.88 167 PHE A CA 1
ATOM 1263 C C . PHE A 1 167 ? 1.678 5.273 0.432 1.00 98.88 167 PHE A C 1
ATOM 1265 O O . PHE A 1 167 ? 1.929 5.079 -0.758 1.00 98.88 167 PHE A O 1
ATOM 1272 N N . VAL A 1 168 ? 0.619 5.969 0.842 1.00 98.81 168 VAL A N 1
ATOM 1273 C CA . VAL A 1 168 ? -0.227 6.768 -0.050 1.00 98.81 168 VAL A CA 1
ATOM 1274 C C . VAL A 1 168 ? -0.298 8.182 0.507 1.00 98.81 168 VAL A C 1
ATOM 1276 O O . VAL A 1 168 ? -0.852 8.401 1.586 1.00 98.81 168 VAL A O 1
ATOM 1279 N N . THR A 1 169 ? 0.297 9.135 -0.207 1.00 98.75 169 THR A N 1
ATOM 1280 C CA . THR A 1 169 ? 0.450 10.523 0.263 1.00 98.75 169 THR A CA 1
ATOM 1281 C C . THR A 1 169 ? -0.230 11.543 -0.647 1.00 98.75 169 THR A C 1
ATOM 1283 O O . THR A 1 169 ? -0.541 12.647 -0.199 1.00 98.75 169 THR A O 1
ATOM 1286 N N . ALA A 1 170 ? -0.500 11.185 -1.905 1.00 98.62 170 ALA A N 1
ATOM 1287 C CA . ALA A 1 170 ? -1.215 12.026 -2.858 1.00 98.62 170 ALA A CA 1
ATOM 1288 C C . ALA A 1 170 ? -1.809 11.196 -4.006 1.00 98.62 170 ALA A C 1
ATOM 1290 O O . ALA A 1 170 ? -1.218 10.196 -4.414 1.00 98.62 170 ALA A O 1
ATOM 1291 N N . GLY A 1 171 ? -2.933 11.656 -4.560 1.00 98.50 171 GLY A N 1
ATOM 1292 C CA . GLY A 1 171 ? -3.566 11.061 -5.739 1.00 98.50 171 GLY A CA 1
ATOM 1293 C C . GLY A 1 171 ? -4.629 10.012 -5.408 1.00 98.50 171 GLY A C 1
ATOM 1294 O O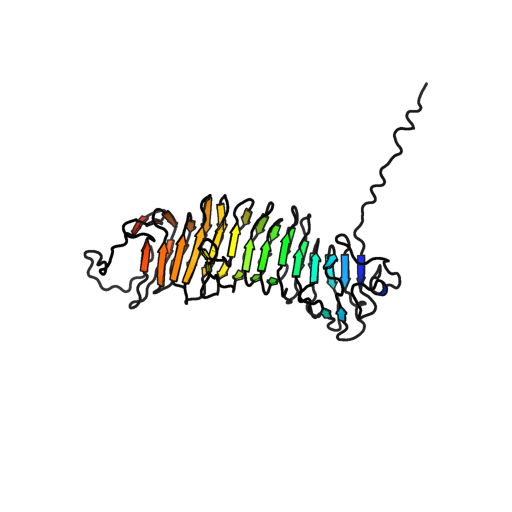 . GLY A 1 171 ? -5.120 9.922 -4.283 1.00 98.50 171 GLY A O 1
ATOM 1295 N N . THR A 1 172 ? -5.022 9.237 -6.415 1.00 98.75 172 THR A N 1
ATOM 1296 C CA . THR A 1 172 ? -6.063 8.210 -6.315 1.00 98.75 172 THR A CA 1
ATOM 1297 C C . THR A 1 172 ? -5.465 6.818 -6.452 1.00 98.75 172 THR A C 1
ATOM 1299 O O . THR A 1 172 ? -4.841 6.519 -7.467 1.00 98.75 172 THR A O 1
ATOM 1302 N N . LEU A 1 173 ? -5.704 5.941 -5.479 1.00 98.81 173 LEU A N 1
ATOM 1303 C CA . LEU A 1 173 ? -5.388 4.518 -5.595 1.00 98.81 173 LEU A CA 1
ATOM 1304 C C . LEU A 1 173 ? -6.681 3.703 -5.628 1.00 98.81 173 LEU A C 1
ATOM 1306 O O . LEU A 1 173 ? -7.410 3.640 -4.638 1.00 98.81 173 LEU A O 1
ATOM 1310 N N . ASN A 1 174 ? -6.932 3.049 -6.760 1.00 98.88 174 ASN A N 1
ATOM 1311 C CA . ASN A 1 174 ? -7.958 2.030 -6.904 1.00 98.88 174 ASN A CA 1
ATOM 1312 C C . ASN A 1 174 ? -7.312 0.643 -6.804 1.00 98.88 174 ASN A C 1
ATOM 1314 O O . ASN A 1 174 ? -6.467 0.259 -7.613 1.00 98.88 174 ASN A O 1
ATOM 1318 N N . THR A 1 175 ? -7.723 -0.129 -5.805 1.00 98.88 175 THR A N 1
ATOM 1319 C CA . THR A 1 175 ? -7.208 -1.485 -5.579 1.00 98.88 175 THR A CA 1
ATOM 1320 C C . THR A 1 175 ? -7.623 -2.481 -6.661 1.00 98.88 175 THR A C 1
ATOM 1322 O O . THR A 1 175 ? -7.090 -3.584 -6.684 1.00 98.88 175 THR A O 1
ATOM 1325 N N . GLY A 1 176 ? -8.581 -2.151 -7.536 1.00 98.62 176 GLY A N 1
ATOM 1326 C CA . GLY A 1 176 ? -9.034 -3.025 -8.623 1.00 98.62 176 GLY A CA 1
ATOM 1327 C C . GLY A 1 176 ? -9.542 -4.385 -8.137 1.00 98.62 176 GLY A C 1
ATOM 1328 O O . GLY A 1 176 ? -9.434 -5.378 -8.857 1.00 98.62 176 GLY A O 1
ATOM 1329 N N . ASN A 1 177 ? -10.037 -4.444 -6.893 1.00 98.75 177 ASN A N 1
ATOM 1330 C CA . ASN A 1 177 ? -10.401 -5.670 -6.172 1.00 98.75 177 ASN A CA 1
ATOM 1331 C C . ASN A 1 177 ? -9.235 -6.651 -5.929 1.00 98.75 177 ASN A C 1
ATOM 1333 O O . ASN A 1 177 ? -9.465 -7.800 -5.557 1.00 98.75 177 ASN A O 1
ATOM 1337 N N . GLN A 1 178 ? -7.990 -6.218 -6.128 1.00 98.88 178 GLN A N 1
ATOM 1338 C CA . GLN A 1 178 ? -6.793 -7.038 -5.967 1.00 98.88 178 GLN A CA 1
ATOM 1339 C C . GLN A 1 178 ? -6.338 -7.095 -4.511 1.00 98.88 178 GLN A C 1
ATOM 1341 O O . GLN A 1 178 ? -6.540 -6.161 -3.734 1.00 98.88 178 GLN A O 1
ATOM 1346 N N . ASN A 1 179 ? -5.677 -8.192 -4.143 1.00 98.69 179 ASN A N 1
ATOM 1347 C CA . ASN A 1 179 ? -5.079 -8.325 -2.819 1.00 98.69 179 ASN A CA 1
ATOM 1348 C C . ASN A 1 179 ? -3.809 -7.477 -2.703 1.00 98.69 179 ASN A C 1
ATOM 1350 O O . ASN A 1 179 ? -2.995 -7.424 -3.626 1.00 98.69 179 ASN A O 1
ATOM 1354 N N . ILE A 1 180 ? -3.618 -6.875 -1.532 1.00 98.94 180 ILE A N 1
ATOM 1355 C CA . ILE A 1 180 ? -2.405 -6.137 -1.177 1.00 98.94 180 ILE A CA 1
ATOM 1356 C C . ILE A 1 180 ? -1.802 -6.787 0.066 1.00 98.94 180 ILE A C 1
ATOM 1358 O O . ILE A 1 180 ? -2.527 -7.115 1.004 1.00 98.94 180 ILE A O 1
ATOM 1362 N N . SER A 1 181 ? -0.483 -6.952 0.110 1.00 98.88 181 SER A N 1
ATOM 1363 C CA . SER A 1 181 ? 0.217 -7.352 1.334 1.00 98.88 181 SER A CA 1
ATOM 1364 C C . SER A 1 181 ? 1.397 -6.437 1.616 1.00 98.88 181 SER A C 1
ATOM 1366 O O . SER A 1 181 ? 2.216 -6.214 0.723 1.00 98.88 181 SER A O 1
ATOM 1368 N N . CYS A 1 182 ? 1.501 -5.958 2.852 1.00 98.88 182 CYS A N 1
ATOM 1369 C CA . CYS A 1 182 ? 2.602 -5.111 3.296 1.00 98.88 182 CYS A CA 1
ATOM 1370 C C . CYS A 1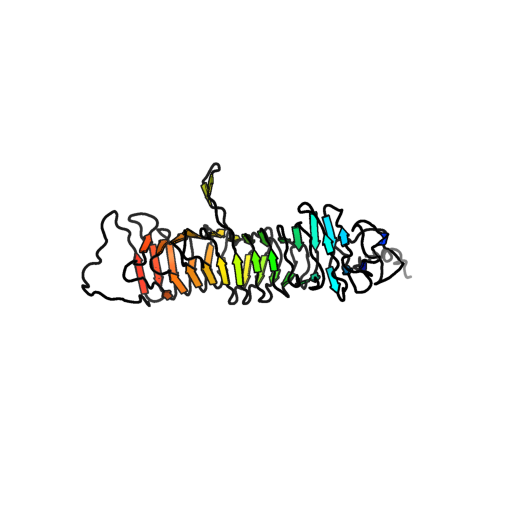 182 ? 2.952 -5.321 4.770 1.00 98.88 182 CYS A C 1
ATOM 1372 O O . CYS A 1 182 ? 2.126 -5.787 5.555 1.00 98.88 182 CYS A O 1
ATOM 1374 N N . LEU A 1 183 ? 4.157 -4.925 5.182 1.00 98.50 183 LEU A N 1
ATOM 1375 C CA . LEU A 1 183 ? 4.493 -4.860 6.606 1.00 98.50 183 LEU A CA 1
ATOM 1376 C C . LEU A 1 183 ? 3.739 -3.710 7.283 1.00 98.50 183 LEU A C 1
ATOM 1378 O O . LEU A 1 183 ? 3.234 -3.871 8.392 1.00 98.50 183 LEU A O 1
ATOM 1382 N N . LYS A 1 184 ? 3.643 -2.552 6.621 1.00 98.69 184 LYS A N 1
ATOM 1383 C CA . LYS A 1 184 ? 2.929 -1.367 7.119 1.00 98.69 184 LYS A CA 1
ATOM 1384 C C . LYS A 1 184 ? 2.150 -0.680 6.003 1.00 98.69 184 LYS A C 1
ATOM 1386 O O . LYS A 1 184 ? 2.653 -0.583 4.887 1.00 98.69 184 LYS A O 1
ATOM 1391 N N . LEU A 1 185 ? 0.966 -0.164 6.325 1.00 98.88 185 LEU A N 1
ATOM 1392 C CA . LEU A 1 185 ? 0.123 0.618 5.417 1.00 98.88 185 LEU A CA 1
ATOM 1393 C C . LEU A 1 185 ? -0.095 2.018 5.984 1.00 98.88 185 LEU A C 1
ATOM 1395 O O . LEU A 1 185 ? -0.845 2.174 6.947 1.00 98.88 185 LEU A O 1
ATOM 1399 N N . PHE A 1 186 ? 0.505 3.032 5.369 1.00 98.81 186 PHE A N 1
ATOM 1400 C CA . PHE A 1 186 ? 0.382 4.423 5.797 1.00 98.81 186 PHE A CA 1
ATOM 1401 C C . PHE A 1 186 ? -0.266 5.275 4.707 1.00 98.81 186 PHE A C 1
ATOM 1403 O O . PHE A 1 186 ? 0.356 5.680 3.727 1.00 98.81 186 PHE A O 1
ATOM 1410 N N . VAL A 1 187 ? -1.541 5.577 4.915 1.00 98.69 187 VAL A N 1
ATOM 1411 C CA . VAL A 1 187 ? -2.310 6.551 4.146 1.00 98.69 187 VAL A CA 1
ATOM 1412 C C . VAL A 1 187 ? -2.187 7.875 4.888 1.00 98.69 187 VAL A C 1
ATOM 1414 O O . VAL A 1 187 ? -2.935 8.156 5.824 1.00 98.69 187 VAL A O 1
ATOM 1417 N N . VAL A 1 188 ? -1.173 8.653 4.522 1.00 97.81 188 VAL A N 1
ATOM 1418 C CA . VAL A 1 188 ? -0.764 9.876 5.225 1.00 97.81 188 VAL A CA 1
ATOM 1419 C C . VAL A 1 188 ? -0.705 11.030 4.226 1.00 97.81 188 VAL A C 1
ATOM 1421 O O . VAL A 1 188 ? 0.358 11.327 3.679 1.00 97.81 188 VAL A O 1
ATOM 1424 N N . PRO A 1 189 ? -1.859 11.651 3.923 1.00 98.12 189 PRO A N 1
ATOM 1425 C CA . PRO A 1 189 ? -1.953 12.622 2.848 1.00 98.12 189 PRO A CA 1
ATOM 1426 C C . PRO A 1 189 ? -1.086 13.861 3.123 1.00 98.12 189 PRO A C 1
ATOM 1428 O O . PRO A 1 189 ? -1.246 14.531 4.142 1.00 98.12 189 PRO A O 1
ATOM 1431 N N . SER A 1 190 ? -0.178 14.186 2.200 1.00 96.25 190 SER A N 1
ATOM 1432 C CA . SER A 1 190 ? 0.487 15.498 2.113 1.00 96.25 190 SER A CA 1
ATOM 1433 C C . SER A 1 190 ? -0.276 16.455 1.186 1.00 96.25 190 SER A C 1
ATOM 1435 O O . SER A 1 190 ? -0.095 17.669 1.243 1.00 96.25 190 SER A O 1
ATOM 1437 N N . SER A 1 191 ? -1.165 15.903 0.356 1.00 95.75 191 SER A N 1
ATOM 1438 C CA . SER A 1 191 ? -2.170 16.594 -0.460 1.00 95.75 191 SER A CA 1
ATOM 1439 C C . SER A 1 191 ? -3.419 15.704 -0.575 1.00 95.75 191 SER A C 1
ATOM 1441 O O . SER A 1 191 ? -3.541 14.752 0.184 1.00 95.75 191 SER A O 1
ATOM 1443 N N . ALA A 1 192 ? -4.374 15.995 -1.462 1.00 97.44 192 ALA A N 1
ATOM 1444 C CA . ALA A 1 192 ? -5.594 15.188 -1.568 1.00 97.44 192 ALA A CA 1
ATOM 1445 C C . ALA A 1 192 ? -5.302 13.717 -1.928 1.00 97.44 192 ALA A C 1
ATOM 1447 O O . ALA A 1 192 ? -4.605 13.439 -2.908 1.00 97.44 192 ALA A O 1
ATOM 1448 N N . VAL A 1 193 ? -5.879 12.791 -1.154 1.00 98.69 193 VAL A N 1
ATOM 1449 C CA . VAL A 1 193 ? -5.849 11.343 -1.401 1.00 98.69 193 VAL A CA 1
ATOM 1450 C C . VAL A 1 193 ? -7.267 10.803 -1.553 1.00 98.69 193 VAL A C 1
ATOM 1452 O O . VAL A 1 193 ? -8.139 11.066 -0.721 1.00 98.69 193 VAL A O 1
ATOM 1455 N N . SER A 1 194 ? -7.484 9.991 -2.587 1.00 98.50 194 SER A N 1
ATOM 1456 C CA . SER A 1 194 ? -8.686 9.173 -2.747 1.00 98.50 194 SER A CA 1
ATOM 1457 C C . SER A 1 194 ? -8.318 7.691 -2.795 1.00 98.50 194 SER A C 1
ATOM 1459 O O . SER A 1 194 ? -7.422 7.287 -3.532 1.00 98.50 194 SER A O 1
ATOM 1461 N N . LEU A 1 195 ? -8.996 6.867 -2.001 1.00 98.69 195 LEU A N 1
ATOM 1462 C CA . LEU A 1 195 ? -8.825 5.417 -2.006 1.00 98.69 195 LEU A CA 1
ATOM 1463 C C . LEU A 1 195 ? -10.116 4.734 -2.432 1.00 98.69 195 LEU A C 1
ATOM 1465 O O . LEU A 1 195 ? -11.153 4.954 -1.812 1.00 98.69 195 LEU A O 1
ATOM 1469 N N . ASP A 1 196 ? -10.034 3.859 -3.428 1.00 98.75 196 ASP A N 1
ATOM 1470 C CA . ASP A 1 196 ? -11.100 2.921 -3.774 1.00 98.75 196 ASP A CA 1
ATOM 1471 C C . ASP A 1 196 ? -10.645 1.494 -3.458 1.00 98.75 196 ASP A C 1
ATOM 1473 O O . ASP A 1 196 ? -9.772 0.917 -4.116 1.00 98.75 196 ASP A O 1
ATOM 1477 N N . LEU A 1 197 ? -11.211 0.939 -2.387 1.00 98.81 197 LEU A N 1
ATOM 1478 C CA . LEU A 1 197 ? -10.800 -0.348 -1.838 1.00 98.81 197 LEU A CA 1
ATOM 1479 C C . LEU A 1 197 ? -11.596 -1.528 -2.412 1.00 98.81 197 LEU A C 1
ATOM 1481 O O . LEU A 1 197 ? -11.208 -2.672 -2.164 1.00 98.81 197 LEU A O 1
ATOM 1485 N N . GLY A 1 198 ? -12.670 -1.288 -3.176 1.00 98.38 198 GLY A N 1
ATOM 1486 C CA . GLY A 1 198 ? -13.463 -2.343 -3.817 1.00 98.38 198 GLY A CA 1
ATOM 1487 C C . GLY A 1 198 ? -13.769 -3.531 -2.890 1.00 98.38 198 GLY A C 1
ATOM 1488 O O . GLY A 1 198 ? -14.200 -3.358 -1.751 1.00 98.38 198 GLY A O 1
ATOM 1489 N N . SER A 1 199 ? -13.512 -4.753 -3.356 1.00 98.56 199 SER A N 1
ATOM 1490 C CA . SER A 1 199 ? -13.568 -5.987 -2.558 1.00 98.56 199 SER A CA 1
ATOM 1491 C C . SER A 1 199 ? -12.183 -6.512 -2.150 1.00 98.56 199 SER A C 1
ATOM 1493 O O . SER A 1 199 ? -12.027 -7.710 -1.915 1.00 98.56 199 SER A O 1
ATOM 1495 N N . SER A 1 200 ? -11.163 -5.647 -2.114 1.00 98.81 200 SER A N 1
ATOM 1496 C CA . SER A 1 200 ? -9.776 -6.049 -1.841 1.00 98.81 200 SER A CA 1
ATOM 1497 C C . SER A 1 200 ? -9.581 -6.617 -0.432 1.00 98.81 200 SER A C 1
ATOM 1499 O O . SER A 1 200 ? -10.249 -6.228 0.533 1.00 98.81 200 SER A O 1
ATOM 1501 N N . ARG A 1 201 ? -8.599 -7.515 -0.295 1.00 98.88 201 ARG A N 1
ATOM 1502 C CA . ARG A 1 201 ? -8.045 -7.917 1.001 1.00 98.88 201 ARG A CA 1
ATOM 1503 C C . ARG A 1 201 ? -6.651 -7.323 1.154 1.00 98.88 201 ARG A C 1
ATOM 1505 O O . ARG A 1 201 ? -5.745 -7.665 0.397 1.00 98.88 201 ARG A O 1
ATOM 1512 N N . ILE A 1 202 ? -6.487 -6.455 2.145 1.00 98.94 202 ILE A N 1
ATOM 1513 C CA . ILE A 1 202 ? -5.217 -5.820 2.485 1.00 98.94 202 ILE A CA 1
ATOM 1514 C C . ILE A 1 202 ? -4.667 -6.489 3.740 1.00 98.94 202 ILE A C 1
ATOM 1516 O O . ILE A 1 202 ? -5.217 -6.326 4.826 1.00 98.94 202 ILE A O 1
ATOM 1520 N N . THR A 1 203 ? -3.601 -7.268 3.594 1.00 98.94 203 THR A N 1
ATOM 1521 C CA . THR A 1 203 ? -2.956 -7.994 4.690 1.00 98.94 203 THR A CA 1
ATOM 1522 C C . THR A 1 203 ? -1.754 -7.218 5.211 1.00 98.94 203 THR A C 1
ATOM 1524 O O . THR A 1 203 ? -0.810 -6.947 4.470 1.00 98.94 203 THR A O 1
ATOM 1527 N N . VAL A 1 204 ? -1.782 -6.884 6.500 1.00 98.88 204 VAL A N 1
ATOM 1528 C CA . VAL A 1 204 ? -0.739 -6.115 7.177 1.00 98.88 204 VAL A CA 1
ATOM 1529 C C . VAL A 1 204 ? -0.092 -6.971 8.256 1.00 98.88 204 VAL A C 1
ATOM 1531 O O . VAL A 1 204 ? -0.741 -7.371 9.224 1.00 98.88 204 VAL A O 1
ATOM 1534 N N . THR A 1 205 ? 1.194 -7.266 8.079 1.00 98.38 205 THR A N 1
ATOM 1535 C CA . THR A 1 205 ? 1.921 -8.247 8.905 1.00 98.38 205 THR A CA 1
ATOM 1536 C C . THR A 1 205 ? 2.783 -7.618 9.995 1.00 98.38 205 THR A C 1
ATOM 1538 O O . THR A 1 205 ? 3.268 -8.322 10.881 1.00 98.38 205 THR A O 1
ATOM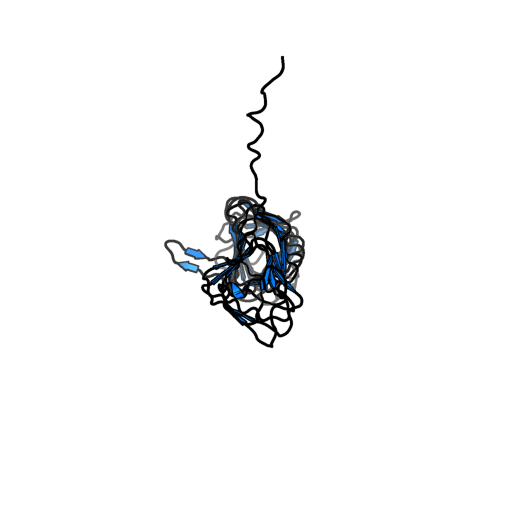 1541 N N . GLY A 1 206 ? 2.978 -6.299 9.957 1.00 96.44 206 GLY A N 1
ATOM 1542 C CA . GLY A 1 206 ? 3.792 -5.583 10.927 1.00 96.44 206 GLY A CA 1
ATOM 1543 C C . GLY A 1 206 ? 3.197 -5.596 12.328 1.00 96.44 206 GLY A C 1
ATOM 1544 O O . GLY A 1 206 ? 1.992 -5.747 12.537 1.00 96.44 206 GLY A O 1
ATOM 1545 N N . LEU A 1 207 ? 4.073 -5.379 13.301 1.00 93.94 207 LEU A N 1
ATOM 1546 C CA . LEU A 1 207 ? 3.748 -5.251 14.717 1.00 93.94 207 LEU A CA 1
ATOM 1547 C C . LEU A 1 207 ? 4.041 -3.832 15.204 1.00 93.94 207 LEU A C 1
ATOM 1549 O O . LEU A 1 207 ? 5.039 -3.221 14.807 1.00 93.94 207 LEU A O 1
ATOM 1553 N N . TYR A 1 208 ? 3.170 -3.295 16.058 1.00 90.62 208 TYR A N 1
ATOM 1554 C CA . TYR A 1 208 ? 3.457 -2.032 16.722 1.00 90.62 208 TYR A CA 1
ATOM 1555 C C . TYR A 1 208 ? 4.528 -2.251 17.793 1.00 90.62 208 TYR A C 1
ATOM 1557 O O . TYR A 1 208 ? 4.604 -3.294 18.447 1.00 90.62 208 TYR A O 1
ATOM 1565 N N . TYR A 1 209 ? 5.347 -1.230 18.009 1.00 84.31 209 TYR A N 1
ATOM 1566 C CA . TYR A 1 209 ? 6.275 -1.156 19.129 1.00 84.31 209 TYR A CA 1
ATOM 1567 C C . TYR A 1 209 ? 6.075 0.173 19.849 1.00 84.31 209 TYR A C 1
ATOM 1569 O O . TYR A 1 209 ? 5.686 1.173 19.235 1.00 84.31 209 TYR A O 1
ATOM 1577 N N . ARG A 1 210 ? 6.325 0.182 21.160 1.00 82.31 210 ARG A N 1
ATOM 1578 C CA . ARG A 1 210 ? 6.382 1.427 21.928 1.00 82.31 210 ARG A CA 1
ATOM 1579 C C . ARG A 1 210 ? 7.684 2.138 21.618 1.00 82.31 210 ARG A C 1
ATOM 1581 O O . ARG A 1 210 ? 8.755 1.564 21.798 1.00 82.31 210 ARG A O 1
ATOM 1588 N N . ARG A 1 211 ? 7.578 3.393 21.202 1.00 75.06 211 ARG A N 1
ATOM 1589 C CA . ARG A 1 211 ? 8.697 4.325 21.172 1.00 75.06 211 ARG A CA 1
ATOM 1590 C C . ARG A 1 211 ? 8.800 4.991 22.535 1.00 75.06 211 ARG A C 1
ATOM 1592 O O . ARG A 1 211 ? 7.803 5.490 23.054 1.00 75.06 211 ARG A O 1
ATOM 1599 N N . TYR A 1 212 ? 9.995 4.943 23.107 1.00 76.56 212 TYR A N 1
ATOM 1600 C CA . TYR A 1 212 ? 10.358 5.653 24.326 1.00 76.56 212 TYR A CA 1
ATOM 1601 C C . TYR A 1 212 ? 11.207 6.854 23.908 1.00 76.56 212 TYR A C 1
ATOM 1603 O O . TYR A 1 212 ? 12.430 6.768 23.862 1.00 76.56 212 TYR A O 1
ATOM 1611 N N . GLU A 1 213 ? 10.534 7.932 23.513 1.00 72.81 213 GLU A N 1
ATOM 1612 C CA . GLU A 1 213 ? 11.156 9.236 23.252 1.00 72.81 213 GLU A CA 1
ATOM 1613 C C . GLU A 1 213 ? 10.869 10.162 24.456 1.00 72.81 213 GLU A C 1
ATOM 1615 O O . GLU A 1 213 ? 10.670 9.680 25.574 1.00 72.81 213 GLU A O 1
ATOM 1620 N N . TRP A 1 214 ? 10.809 11.486 24.268 1.00 71.88 214 TRP A N 1
ATOM 1621 C CA . TRP A 1 214 ? 10.384 12.425 25.325 1.00 71.88 214 TRP A CA 1
ATOM 1622 C C . TRP A 1 214 ? 8.896 12.279 25.714 1.00 71.88 214 TRP A C 1
ATOM 1624 O O . TRP A 1 214 ? 8.444 12.878 26.688 1.00 71.88 214 TRP A O 1
ATOM 1634 N N . TRP A 1 215 ? 8.146 11.456 24.976 1.00 62.38 215 TRP A N 1
ATOM 1635 C CA . TRP A 1 215 ? 6.836 10.905 25.319 1.00 62.38 215 TRP A CA 1
ATOM 1636 C C . TRP A 1 215 ? 6.750 9.457 24.814 1.00 62.38 215 TRP A C 1
ATOM 1638 O O . TRP A 1 215 ? 7.524 9.023 23.958 1.00 62.38 215 TRP A O 1
ATOM 1648 N N . VAL A 1 216 ? 5.800 8.686 25.350 1.00 67.56 216 VAL A N 1
ATOM 1649 C CA . VAL A 1 216 ? 5.545 7.317 24.885 1.00 67.56 216 VAL A CA 1
ATOM 1650 C C . VAL A 1 216 ? 4.505 7.357 23.772 1.00 67.56 216 VAL A C 1
ATOM 1652 O O . VAL A 1 216 ? 3.376 7.791 24.000 1.00 67.56 216 VAL A O 1
ATOM 1655 N N . GLN A 1 217 ? 4.864 6.861 22.588 1.00 79.75 217 GLN A N 1
ATOM 1656 C CA . GLN A 1 217 ? 3.930 6.684 21.475 1.00 79.75 217 GLN A CA 1
ATOM 1657 C C . GLN A 1 217 ? 4.057 5.276 20.892 1.00 79.75 217 GLN A C 1
ATOM 1659 O O . GLN A 1 217 ? 5.155 4.782 20.638 1.00 79.75 217 GLN A O 1
ATOM 1664 N N . ASP A 1 218 ? 2.929 4.612 20.654 1.00 86.38 218 ASP A N 1
ATOM 1665 C CA . ASP A 1 218 ? 2.924 3.362 19.900 1.00 86.38 218 ASP A CA 1
ATOM 1666 C C . ASP A 1 218 ? 3.023 3.661 18.392 1.00 86.38 218 ASP A C 1
ATOM 1668 O O . ASP A 1 218 ? 2.263 4.478 17.858 1.00 86.38 218 ASP A O 1
ATOM 1672 N N . SER A 1 219 ? 3.944 2.991 17.694 1.00 88.69 219 SER A N 1
ATOM 1673 C CA . SER A 1 219 ? 4.070 3.084 16.234 1.00 88.69 219 SER A CA 1
ATOM 1674 C C . SER A 1 219 ? 2.962 2.280 15.564 1.00 88.69 219 SER A C 1
ATOM 1676 O O . SER A 1 219 ? 3.028 1.054 15.570 1.00 88.69 219 SER A O 1
ATOM 1678 N N . ALA A 1 220 ? 2.004 2.943 14.919 1.00 94.00 220 ALA A N 1
ATOM 1679 C CA . ALA A 1 220 ? 0.985 2.263 14.128 1.00 94.00 220 ALA A CA 1
ATOM 1680 C C . ALA A 1 220 ? 1.599 1.350 13.054 1.00 94.00 220 ALA A C 1
ATOM 1682 O O . ALA A 1 220 ? 2.719 1.577 12.584 1.00 94.00 220 ALA A O 1
ATOM 1683 N N . VAL A 1 221 ? 0.855 0.310 12.680 1.00 97.38 221 VAL A N 1
ATOM 1684 C CA . VAL A 1 221 ? 1.163 -0.537 11.512 1.00 97.38 221 VAL A CA 1
ATOM 1685 C C . VAL A 1 221 ? 0.201 -0.256 10.368 1.00 97.38 221 VAL A C 1
ATOM 1687 O O . VAL A 1 221 ? 0.562 -0.426 9.208 1.00 97.38 221 VAL A O 1
ATOM 1690 N N . VAL A 1 222 ? -0.988 0.247 10.703 1.00 98.69 222 VAL A N 1
ATOM 1691 C CA . VAL A 1 222 ? -1.907 0.871 9.763 1.00 98.69 222 VAL A CA 1
ATOM 1692 C C . VAL A 1 222 ? -2.229 2.271 10.257 1.00 98.69 222 VAL A C 1
ATOM 1694 O O . VAL A 1 222 ? -2.706 2.424 11.381 1.00 98.69 222 VAL A O 1
ATOM 1697 N N . GLU A 1 223 ? -1.988 3.277 9.424 1.00 98.12 223 GLU A N 1
ATOM 1698 C CA . GLU A 1 223 ? -2.345 4.663 9.719 1.00 98.12 223 GLU A CA 1
ATOM 1699 C C . GLU A 1 223 ? -3.146 5.268 8.571 1.00 98.12 223 GLU A C 1
ATOM 1701 O O . GLU A 1 223 ? -2.716 5.236 7.421 1.00 98.12 223 GLU A O 1
ATOM 1706 N N . PHE A 1 224 ? -4.315 5.809 8.903 1.00 98.50 224 PHE A N 1
ATOM 1707 C CA . PHE A 1 224 ? -5.168 6.588 8.015 1.00 98.50 224 PHE A CA 1
ATOM 1708 C C . PHE A 1 224 ? -5.265 7.998 8.595 1.00 98.50 224 PHE A C 1
ATOM 1710 O O . PHE A 1 224 ? -6.097 8.261 9.466 1.00 98.50 224 PHE A O 1
ATOM 1717 N N . ASN A 1 225 ? -4.411 8.911 8.135 1.00 97.75 225 ASN A N 1
ATOM 1718 C CA . ASN A 1 225 ? -4.568 10.324 8.456 1.00 97.75 225 ASN A CA 1
ATOM 1719 C C . ASN A 1 225 ? -5.730 10.877 7.632 1.00 97.75 225 ASN A C 1
ATOM 1721 O O . ASN A 1 225 ? -5.716 10.869 6.405 1.00 97.75 225 ASN A O 1
ATOM 1725 N N . ARG A 1 226 ? -6.764 11.328 8.335 1.00 97.19 226 ARG A N 1
ATOM 1726 C CA . ARG A 1 226 ? -8.065 11.688 7.762 1.00 97.19 226 ARG A CA 1
ATOM 1727 C C . ARG A 1 226 ? -8.066 13.053 7.075 1.00 97.19 226 ARG A C 1
ATOM 1729 O O . ARG A 1 226 ? -8.991 13.368 6.327 1.00 97.19 226 ARG A O 1
ATOM 1736 N N . THR A 1 227 ? -7.029 13.852 7.302 1.00 96.56 227 THR A N 1
ATOM 1737 C CA . THR A 1 227 ? -6.898 15.180 6.701 1.00 96.56 227 THR A CA 1
ATOM 1738 C C . THR A 1 227 ? -6.681 15.024 5.200 1.00 96.56 227 THR A C 1
ATOM 1740 O O . THR A 1 227 ? -5.706 14.408 4.791 1.00 96.56 227 THR A O 1
ATOM 1743 N N . ASN A 1 228 ? -7.571 15.590 4.378 1.00 96.75 228 ASN A N 1
ATOM 1744 C CA . ASN A 1 228 ? -7.544 15.468 2.911 1.00 96.75 228 ASN A CA 1
ATOM 1745 C C . ASN A 1 228 ? -7.676 14.028 2.379 1.00 96.75 228 ASN A C 1
ATOM 1747 O O . ASN A 1 228 ? -7.204 13.728 1.281 1.00 96.75 228 ASN A O 1
ATOM 1751 N N . LEU A 1 229 ? -8.338 13.150 3.137 1.00 98.31 229 LEU A N 1
ATOM 1752 C CA . LEU A 1 229 ? -8.577 11.764 2.753 1.00 98.31 229 LEU A CA 1
ATOM 1753 C C . LEU A 1 229 ? -10.047 11.525 2.388 1.00 98.31 229 LEU A C 1
ATOM 1755 O O . LEU A 1 229 ? -10.950 11.827 3.165 1.00 98.31 229 LEU A O 1
ATOM 1759 N N . SER A 1 230 ? -10.276 10.893 1.239 1.00 98.00 230 SER A N 1
ATOM 1760 C CA . SER A 1 230 ? -11.559 10.297 0.863 1.00 98.00 230 SER A CA 1
ATOM 1761 C C . SER A 1 230 ? -11.390 8.795 0.643 1.00 98.00 230 SER A C 1
ATOM 1763 O O . SER A 1 230 ? -10.468 8.373 -0.053 1.00 98.00 230 SER A O 1
ATOM 1765 N N . VAL A 1 231 ? -12.271 7.978 1.225 1.00 98.69 231 VAL A N 1
ATOM 1766 C CA . VAL A 1 231 ? -12.233 6.514 1.088 1.00 98.69 231 VAL A CA 1
ATOM 1767 C C . VAL A 1 231 ? -13.588 6.000 0.619 1.00 98.69 231 VAL A C 1
ATOM 1769 O O . VAL A 1 231 ? -14.606 6.234 1.273 1.00 98.69 231 VAL A O 1
ATOM 1772 N N . THR A 1 232 ? -13.572 5.244 -0.475 1.00 98.69 232 THR A N 1
ATOM 1773 C CA . THR A 1 232 ? -14.651 4.368 -0.927 1.00 98.69 232 THR A CA 1
ATOM 1774 C C . THR A 1 232 ? -14.324 2.949 -0.453 1.00 98.69 232 THR A C 1
ATOM 1776 O O . THR A 1 232 ? -13.458 2.289 -1.029 1.00 98.69 232 THR A O 1
ATOM 1779 N N . PRO A 1 233 ? -14.957 2.466 0.631 1.00 98.12 233 PRO A N 1
ATOM 1780 C CA . PRO A 1 233 ? -14.521 1.236 1.290 1.00 98.12 233 PRO A CA 1
ATOM 1781 C C . PRO A 1 233 ? -14.956 -0.056 0.584 1.00 98.12 233 PRO A C 1
ATOM 1783 O O . PRO A 1 233 ? -14.362 -1.103 0.827 1.00 98.12 233 PRO A O 1
ATOM 1786 N N . GLY A 1 234 ? -16.012 -0.014 -0.236 1.00 98.31 234 GLY A N 1
ATOM 1787 C CA . GLY A 1 234 ? -16.599 -1.207 -0.853 1.00 98.31 234 GLY A CA 1
ATOM 1788 C C . GLY A 1 234 ? -16.928 -2.299 0.175 1.00 98.31 234 GLY A C 1
ATOM 1789 O O . GLY A 1 234 ? -17.589 -2.041 1.180 1.00 98.31 234 GLY A O 1
ATOM 1790 N N . THR A 1 235 ? -16.449 -3.518 -0.069 1.00 98.56 235 THR A N 1
ATOM 1791 C CA . THR A 1 235 ? -16.514 -4.660 0.859 1.00 98.56 235 THR A CA 1
ATOM 1792 C C . THR A 1 235 ? -15.119 -5.098 1.314 1.00 98.56 235 THR A C 1
ATOM 1794 O O . THR A 1 235 ? -14.905 -6.277 1.606 1.00 98.56 235 THR A O 1
ATOM 1797 N N . SER A 1 236 ? -14.151 -4.179 1.322 1.00 98.81 236 SER A N 1
ATOM 1798 C CA . SER A 1 236 ? -12.753 -4.499 1.587 1.00 98.81 236 SER A CA 1
ATOM 1799 C C . SER A 1 236 ? -12.516 -5.049 2.997 1.00 98.81 236 SER A C 1
ATOM 1801 O O . SER A 1 236 ? -13.237 -4.734 3.952 1.00 98.81 236 SER A O 1
ATOM 1803 N N . VAL A 1 237 ? -11.431 -5.803 3.158 1.00 98.94 237 VAL A N 1
ATOM 1804 C CA . VAL A 1 237 ? -10.951 -6.276 4.463 1.00 98.94 237 VAL A CA 1
ATOM 1805 C C . VAL A 1 237 ? -9.518 -5.812 4.674 1.00 98.94 237 VAL A C 1
ATOM 1807 O O . VAL A 1 237 ? -8.626 -6.230 3.942 1.00 98.94 237 VAL A O 1
ATOM 1810 N N . ILE A 1 238 ? -9.288 -5.001 5.706 1.00 98.94 238 ILE A N 1
ATOM 1811 C CA . ILE A 1 238 ? -7.947 -4.725 6.227 1.00 98.94 238 ILE A CA 1
ATOM 1812 C C . ILE A 1 238 ? -7.689 -5.730 7.353 1.00 98.94 238 ILE A C 1
ATOM 1814 O O . ILE A 1 238 ? -8.296 -5.645 8.420 1.00 98.94 238 ILE A O 1
ATOM 1818 N N . ASP A 1 239 ? -6.829 -6.710 7.091 1.00 98.88 239 ASP A N 1
ATOM 1819 C CA . ASP A 1 239 ? -6.484 -7.795 8.009 1.00 98.88 239 ASP A CA 1
ATOM 1820 C C . ASP A 1 239 ? -5.108 -7.549 8.636 1.00 98.88 239 ASP A C 1
ATOM 1822 O O . ASP A 1 239 ? -4.088 -7.604 7.948 1.00 98.88 239 ASP A O 1
ATOM 1826 N N . LEU A 1 240 ? -5.085 -7.284 9.941 1.00 98.81 240 LEU A N 1
ATOM 1827 C CA . LEU A 1 240 ? -3.868 -7.141 10.726 1.00 98.81 240 LEU A CA 1
ATOM 1828 C C . LEU A 1 240 ? -3.547 -8.490 11.384 1.00 98.81 240 LEU A C 1
ATOM 1830 O O . LEU A 1 240 ? -4.275 -8.953 12.268 1.00 98.81 240 LEU A O 1
ATOM 1834 N N . THR A 1 241 ? -2.449 -9.118 10.959 1.00 98.38 241 THR A N 1
ATOM 1835 C CA . THR A 1 241 ? -2.145 -10.527 11.279 1.00 98.38 241 THR A CA 1
ATOM 1836 C C . THR A 1 241 ? -1.110 -10.713 12.389 1.00 98.38 241 THR A C 1
ATOM 1838 O O . THR A 1 241 ? -0.829 -11.845 12.788 1.00 98.38 241 THR A O 1
ATOM 1841 N N . SER A 1 242 ? -0.492 -9.635 12.874 1.00 97.31 242 SER A N 1
ATOM 1842 C CA . SER A 1 242 ? 0.484 -9.714 13.966 1.00 97.31 242 SER A CA 1
ATOM 1843 C C . SER A 1 242 ? -0.190 -9.911 15.325 1.00 97.31 242 SER A C 1
ATOM 1845 O O . SER A 1 242 ? -1.398 -9.743 15.482 1.00 97.31 242 SER A O 1
ATOM 1847 N N . ASP A 1 243 ? 0.603 -10.275 16.330 1.00 96.81 243 ASP A N 1
ATOM 1848 C CA . ASP A 1 243 ? 0.181 -10.369 17.732 1.00 96.81 243 ASP A CA 1
ATOM 1849 C C . ASP A 1 243 ? 0.118 -8.992 18.425 1.00 96.81 243 ASP A C 1
ATOM 1851 O O . ASP A 1 243 ? -0.397 -8.862 19.534 1.00 96.81 243 ASP A O 1
ATOM 1855 N N . LYS A 1 244 ? 0.621 -7.939 17.775 1.00 96.19 244 LYS A N 1
ATOM 1856 C CA . LYS A 1 244 ? 0.548 -6.548 18.235 1.00 96.19 244 LYS A CA 1
ATOM 1857 C C . LYS A 1 244 ? 0.042 -5.651 17.105 1.00 96.19 244 LYS A C 1
ATOM 1859 O O . LYS A 1 244 ? 0.809 -4.833 16.586 1.00 96.19 244 LYS A O 1
ATOM 1864 N N . PRO A 1 245 ? -1.227 -5.788 16.688 1.00 97.44 245 PRO A N 1
ATOM 1865 C CA . PRO A 1 245 ? -1.790 -4.932 15.658 1.00 97.44 245 PRO A CA 1
ATOM 1866 C C . PRO A 1 245 ? -2.153 -3.560 16.241 1.00 97.44 245 PRO A C 1
ATOM 1868 O O . PRO A 1 245 ? -2.743 -3.464 17.316 1.00 97.44 245 PRO A O 1
ATOM 1871 N N . LEU A 1 246 ? -1.814 -2.484 15.530 1.00 97.81 246 LEU A N 1
ATOM 1872 C CA . LEU A 1 246 ? -2.301 -1.133 15.821 1.00 97.81 246 LEU A CA 1
ATOM 1873 C C . LEU A 1 246 ? -2.809 -0.477 14.544 1.00 97.81 246 LEU A C 1
ATOM 1875 O O . LEU A 1 246 ? -2.022 -0.155 13.648 1.00 97.81 246 LEU A O 1
ATOM 1879 N N . PHE A 1 247 ? -4.119 -0.256 14.508 1.00 98.62 247 PHE A N 1
ATOM 1880 C CA . PHE A 1 247 ? -4.765 0.613 13.538 1.00 98.62 247 PHE A CA 1
ATOM 1881 C C . PHE A 1 247 ? -4.970 1.997 14.160 1.00 98.62 247 PHE A C 1
ATOM 1883 O O . PHE A 1 247 ? -5.537 2.103 15.252 1.00 98.62 247 PHE A O 1
ATOM 1890 N N . ARG A 1 248 ? -4.548 3.051 13.455 1.00 98.06 248 ARG A N 1
ATOM 1891 C CA . ARG A 1 248 ? -4.758 4.446 13.850 1.00 98.06 248 ARG A CA 1
ATOM 1892 C C . ARG A 1 248 ? -5.474 5.232 12.759 1.00 98.06 248 ARG A C 1
ATOM 1894 O O . ARG A 1 248 ? -5.018 5.272 11.621 1.00 98.06 248 ARG A O 1
ATOM 1901 N N . ALA A 1 249 ? -6.545 5.923 13.130 1.00 97.94 249 ALA A N 1
ATOM 1902 C CA . ALA A 1 249 ? -7.127 7.003 12.347 1.00 97.94 249 ALA A CA 1
ATOM 1903 C C . ALA A 1 249 ? -6.732 8.351 12.971 1.00 97.94 249 ALA A C 1
ATOM 1905 O O . ALA A 1 249 ? -7.310 8.769 13.978 1.00 97.94 249 ALA A O 1
ATOM 1906 N N . SER A 1 250 ? -5.732 9.011 12.391 1.00 96.06 250 SER A N 1
ATOM 1907 C CA . SER A 1 250 ? -5.172 10.278 12.880 1.00 96.06 250 SER A CA 1
ATOM 1908 C C . SER A 1 250 ? -5.737 11.481 12.111 1.00 96.06 250 SER A C 1
ATOM 1910 O O . SER A 1 250 ? -6.564 11.336 11.205 1.00 96.06 250 SER A O 1
ATOM 1912 N N . GLY A 1 251 ? -5.336 12.697 12.485 1.00 94.81 251 GLY A N 1
ATOM 1913 C CA . GLY A 1 251 ? -5.716 13.925 11.775 1.00 94.81 251 GLY A CA 1
ATOM 1914 C C . GLY A 1 251 ? -7.186 14.332 11.923 1.00 94.81 251 GLY A C 1
ATOM 1915 O O . GLY A 1 251 ? -7.922 13.780 12.740 1.00 94.81 251 GLY A O 1
ATOM 1916 N N . MET A 1 252 ? -7.607 15.318 11.130 1.00 95.38 252 MET A N 1
ATOM 1917 C CA . MET A 1 252 ? -8.947 15.915 11.182 1.00 95.38 252 MET A CA 1
ATOM 1918 C C . MET A 1 252 ? -9.900 15.266 10.171 1.00 95.38 252 MET A C 1
ATOM 1920 O O . MET A 1 252 ? -9.474 14.833 9.106 1.00 95.38 252 MET A O 1
ATOM 1924 N N . GLY A 1 253 ? -11.201 15.267 10.464 1.00 95.19 253 GLY A N 1
ATOM 1925 C CA . GLY A 1 253 ? -12.237 14.748 9.566 1.00 95.19 253 GLY A CA 1
ATOM 1926 C C . GLY A 1 253 ? -12.651 13.304 9.861 1.00 95.19 253 GLY A C 1
ATOM 1927 O O . GLY A 1 253 ? -12.300 12.727 10.889 1.00 95.19 253 GLY A O 1
ATOM 1928 N N . ASN A 1 254 ? -13.458 12.727 8.970 1.00 96.62 254 ASN A N 1
ATOM 1929 C CA . ASN A 1 254 ? -14.033 11.391 9.140 1.00 96.62 254 ASN A CA 1
ATOM 1930 C C . ASN A 1 254 ? -13.461 10.408 8.118 1.00 96.62 254 ASN A C 1
ATOM 1932 O O . ASN A 1 254 ? -13.182 10.793 6.987 1.00 96.62 254 ASN A O 1
ATOM 1936 N N . VAL A 1 255 ? -13.369 9.131 8.489 1.00 97.81 255 VAL A N 1
ATOM 1937 C CA . VAL A 1 255 ? -13.046 8.042 7.554 1.00 97.81 255 VAL A CA 1
ATOM 1938 C C . VAL A 1 255 ? -14.090 6.935 7.632 1.00 97.81 255 VAL A C 1
ATOM 1940 O O . VAL A 1 255 ? -14.523 6.560 8.723 1.00 97.81 255 VAL A O 1
ATOM 1943 N N . ASN A 1 256 ? -14.484 6.419 6.470 1.00 97.94 256 ASN A N 1
ATOM 1944 C CA . ASN A 1 256 ? -15.386 5.279 6.342 1.00 97.94 256 ASN A CA 1
ATOM 1945 C C . ASN A 1 256 ? -14.595 4.071 5.837 1.00 97.94 256 ASN A C 1
ATOM 1947 O O . ASN A 1 256 ? -13.893 4.166 4.833 1.00 97.94 256 ASN A O 1
ATOM 1951 N N . LEU A 1 257 ? -14.708 2.943 6.531 1.00 98.56 257 LEU A N 1
ATOM 1952 C CA . LEU A 1 257 ? -14.010 1.695 6.222 1.00 98.56 257 LEU A CA 1
ATOM 1953 C C . LEU A 1 257 ? -15.004 0.532 6.226 1.00 98.56 257 LEU A C 1
ATOM 1955 O O . LEU A 1 257 ? -16.032 0.588 6.896 1.00 98.56 257 LEU A O 1
ATOM 1959 N N . ALA A 1 258 ? -14.712 -0.530 5.478 1.00 98.69 258 ALA A N 1
ATOM 1960 C CA . ALA A 1 258 ? -15.556 -1.720 5.458 1.00 98.69 258 ALA A CA 1
ATOM 1961 C C . ALA A 1 258 ? -15.237 -2.601 6.674 1.00 98.69 258 ALA A C 1
ATOM 1963 O O . ALA A 1 258 ? -15.770 -2.369 7.761 1.00 98.69 258 ALA A O 1
ATOM 1964 N N . THR A 1 259 ? -14.351 -3.587 6.519 1.00 98.88 259 THR A N 1
ATOM 1965 C CA . THR A 1 259 ? -13.942 -4.471 7.618 1.00 98.88 259 THR A CA 1
ATOM 1966 C C . THR A 1 259 ? -12.515 -4.188 8.061 1.00 98.88 259 THR A C 1
ATOM 1968 O O . THR A 1 259 ? -11.596 -4.194 7.242 1.00 98.88 259 THR A O 1
ATOM 1971 N N . ILE A 1 260 ? -12.324 -4.037 9.370 1.00 98.88 260 ILE A N 1
ATOM 1972 C CA . ILE A 1 260 ? -11.021 -4.203 10.018 1.00 98.88 260 ILE A CA 1
ATOM 1973 C C . ILE A 1 260 ? -11.056 -5.488 10.835 1.00 98.88 260 ILE A C 1
ATOM 1975 O O . ILE A 1 260 ? -11.951 -5.685 11.660 1.00 98.88 260 ILE A O 1
ATOM 1979 N N . LEU A 1 261 ? -10.079 -6.355 10.590 1.00 98.88 261 LEU A N 1
ATOM 1980 C CA . LEU A 1 261 ? -9.947 -7.661 11.215 1.00 98.88 261 LEU A CA 1
ATOM 1981 C C . LEU A 1 261 ? -8.595 -7.762 11.918 1.00 98.88 261 LEU A C 1
ATOM 1983 O O . LEU A 1 261 ? -7.558 -7.618 11.280 1.00 98.88 261 LEU A O 1
ATOM 1987 N N . TYR A 1 262 ? -8.597 -8.062 13.214 1.00 98.69 262 TYR A N 1
ATOM 1988 C CA . TYR A 1 262 ? -7.405 -8.533 13.923 1.00 98.69 262 TYR A CA 1
ATOM 1989 C C . TYR A 1 262 ? -7.487 -10.056 13.943 1.00 98.69 262 TYR A C 1
ATOM 1991 O O . TYR A 1 262 ? -8.195 -10.631 14.771 1.00 98.69 262 TYR A O 1
ATOM 1999 N N . SER A 1 263 ? -6.862 -10.704 12.957 1.00 98.19 263 SER A N 1
ATOM 2000 C CA . SER A 1 263 ? -7.061 -12.136 12.690 1.00 98.19 263 SER A CA 1
ATOM 2001 C C . SER A 1 263 ? -6.296 -13.045 13.642 1.00 98.19 263 SER A C 1
ATOM 2003 O O . SER A 1 263 ? -6.748 -14.163 13.908 1.00 98.19 263 SER A O 1
ATOM 2005 N N . ASN A 1 264 ? -5.163 -12.576 14.168 1.00 97.62 264 ASN A N 1
ATOM 2006 C CA . ASN A 1 264 ? -4.388 -13.319 15.147 1.00 97.62 264 ASN A CA 1
ATOM 2007 C C . ASN A 1 264 ? -5.162 -13.393 16.465 1.00 97.62 264 ASN A C 1
ATOM 2009 O O . ASN A 1 264 ? -5.576 -12.379 17.021 1.00 97.62 264 ASN A O 1
ATOM 2013 N N . THR A 1 265 ? -5.363 -14.606 16.970 1.00 96.44 265 THR A N 1
ATOM 2014 C CA . THR A 1 265 ? -6.068 -14.839 18.235 1.00 96.44 265 THR A CA 1
ATOM 2015 C C . THR A 1 265 ? -5.185 -14.592 19.457 1.00 96.44 265 THR A C 1
ATOM 2017 O O . THR A 1 265 ? -5.670 -14.665 20.586 1.00 96.44 265 THR A O 1
ATOM 2020 N N . LEU A 1 266 ? -3.884 -14.372 19.268 1.00 95.69 266 LEU A N 1
ATOM 2021 C CA . LEU A 1 266 ? -2.911 -14.123 20.327 1.00 95.69 266 LEU A CA 1
ATOM 2022 C C . LEU A 1 266 ? -2.522 -12.641 20.394 1.00 95.69 266 LEU A C 1
ATOM 2024 O O . LEU A 1 266 ? -2.721 -11.871 19.452 1.00 95.69 266 LEU A O 1
ATOM 2028 N N . GLY A 1 267 ? -1.942 -12.271 21.534 1.00 95.12 267 GLY A N 1
ATOM 2029 C CA . GLY A 1 267 ? -1.393 -10.944 21.783 1.00 95.12 267 GLY A CA 1
ATOM 2030 C C . GLY A 1 267 ? -2.444 -9.870 22.061 1.00 95.12 267 GLY A C 1
ATOM 2031 O O . GLY A 1 267 ? -3.520 -10.164 22.583 1.00 95.12 267 GLY A O 1
ATOM 2032 N N . SER A 1 268 ? -2.093 -8.618 21.772 1.00 95.06 268 SER A N 1
ATOM 2033 C CA . SER A 1 268 ? -2.856 -7.437 22.177 1.00 95.06 268 SER A CA 1
ATOM 2034 C C . SER A 1 268 ? -2.942 -6.406 21.055 1.00 95.06 268 SER A C 1
ATOM 2036 O O . SER A 1 268 ? -1.921 -5.844 20.652 1.00 95.06 268 SER A O 1
ATOM 2038 N N . GLY A 1 269 ? -4.154 -6.132 20.587 1.00 97.06 269 GLY A N 1
ATOM 2039 C CA . GLY A 1 269 ? -4.466 -5.148 19.562 1.00 97.06 269 GLY A CA 1
ATOM 2040 C C . GLY A 1 269 ? -4.842 -3.767 20.095 1.00 97.06 269 GLY A C 1
ATOM 2041 O O . GLY A 1 269 ? -5.245 -3.588 21.247 1.00 97.06 269 GLY A O 1
ATOM 2042 N N . LYS A 1 270 ? -4.724 -2.765 19.224 1.00 97.44 270 LYS A N 1
ATOM 2043 C CA . LYS A 1 270 ? -5.146 -1.384 19.477 1.00 97.44 270 LYS A CA 1
ATOM 2044 C C . LYS A 1 270 ? -5.875 -0.814 18.272 1.00 97.44 270 LYS A C 1
ATOM 2046 O O . LYS A 1 270 ? -5.389 -0.905 17.150 1.00 97.44 270 LYS A O 1
ATOM 2051 N N . PHE A 1 271 ? -7.039 -0.228 18.504 1.00 98.38 271 PHE A N 1
ATOM 2052 C CA . PHE A 1 271 ? -7.774 0.579 17.539 1.00 98.38 271 PHE A CA 1
ATOM 2053 C C . PHE A 1 271 ? -7.880 1.997 18.093 1.00 98.38 271 PHE A C 1
ATOM 2055 O O . PHE A 1 271 ? -8.512 2.211 19.129 1.00 98.38 271 PHE A O 1
ATOM 2062 N N . GLU A 1 272 ? -7.242 2.961 17.439 1.00 97.56 272 GLU A N 1
ATOM 2063 C CA . GLU A 1 272 ? -7.140 4.330 17.941 1.00 97.56 272 GLU A CA 1
ATOM 2064 C C . GLU A 1 272 ? -7.697 5.321 16.922 1.00 97.56 272 GLU A C 1
ATOM 2066 O O . GLU A 1 272 ? -7.339 5.292 15.747 1.00 97.56 272 GLU A O 1
ATOM 2071 N N . VAL A 1 273 ? -8.567 6.216 17.382 1.00 97.44 273 VAL A N 1
ATOM 2072 C CA . VAL A 1 273 ? -9.028 7.372 16.613 1.00 97.44 273 VAL A CA 1
ATOM 2073 C C . VAL A 1 273 ? -8.649 8.629 17.384 1.00 97.44 273 VAL A C 1
ATOM 2075 O O . VAL A 1 273 ? -9.112 8.826 18.507 1.00 97.44 273 VAL A O 1
ATOM 2078 N N . ASP A 1 274 ? -7.820 9.484 16.795 1.00 93.44 274 ASP A N 1
ATOM 2079 C CA . ASP A 1 274 ? -7.417 10.728 17.450 1.00 93.44 274 ASP A CA 1
ATOM 2080 C C . ASP A 1 274 ? -8.571 11.744 17.469 1.00 93.44 274 ASP A C 1
ATOM 2082 O O . ASP A 1 274 ? -9.574 11.626 16.749 1.00 93.44 274 ASP A O 1
ATOM 2086 N N . ASN A 1 275 ? -8.427 12.784 18.290 1.00 87.88 275 ASN A N 1
ATOM 2087 C CA . ASN A 1 275 ? -9.359 13.911 18.307 1.00 87.88 275 ASN A CA 1
ATOM 2088 C C . ASN A 1 275 ? -9.396 14.605 16.929 1.00 87.88 275 ASN A C 1
ATOM 2090 O O . ASN A 1 275 ? -8.399 14.618 16.216 1.00 87.88 275 ASN A O 1
ATOM 2094 N N . GLY A 1 276 ? -10.536 15.200 16.560 1.00 85.44 276 GLY A N 1
ATOM 2095 C CA . GLY A 1 276 ? -10.681 15.932 15.287 1.00 85.44 276 GLY A CA 1
ATOM 2096 C C . GLY A 1 276 ? -11.652 15.322 14.273 1.00 85.44 276 GLY A C 1
ATOM 2097 O O . GLY A 1 276 ? -11.859 15.892 13.204 1.00 85.44 276 GLY A O 1
ATOM 2098 N N . GLY A 1 277 ? -12.288 14.200 14.618 1.00 92.25 277 GLY A N 1
ATOM 2099 C CA . GLY A 1 277 ? -13.380 13.579 13.864 1.00 92.25 277 GLY A CA 1
ATOM 2100 C C . GLY A 1 277 ? -13.583 12.123 14.279 1.00 92.25 277 GLY A C 1
ATOM 2101 O O . GLY A 1 277 ? -13.133 11.729 15.357 1.00 92.25 277 GLY A O 1
ATOM 2102 N N . GLY A 1 278 ? -14.220 11.302 13.441 1.00 96.12 278 GLY A N 1
ATOM 2103 C CA . GLY A 1 278 ? -14.515 9.899 13.756 1.00 96.12 278 GLY A CA 1
ATOM 2104 C C . GLY A 1 278 ? -14.080 8.875 12.707 1.00 96.12 278 GLY A C 1
ATOM 2105 O O . GLY A 1 278 ? -13.641 9.222 11.610 1.00 96.12 278 GLY A O 1
ATOM 2106 N N . ALA A 1 279 ? -14.220 7.599 13.056 1.00 98.00 279 ALA A N 1
ATOM 2107 C CA . ALA A 1 279 ? -14.155 6.479 12.121 1.00 98.00 279 ALA A CA 1
ATOM 2108 C C . ALA A 1 279 ? -15.497 5.731 12.104 1.00 98.00 279 ALA A C 1
ATOM 2110 O O . ALA A 1 279 ? -16.063 5.429 13.159 1.00 98.00 279 ALA A O 1
ATOM 2111 N N . THR A 1 280 ? -16.003 5.417 10.916 1.00 98.25 280 THR A N 1
ATOM 2112 C CA . THR A 1 280 ? -17.193 4.578 10.736 1.00 98.25 280 THR A CA 1
ATOM 2113 C C . THR A 1 280 ? -16.782 3.299 10.035 1.00 98.25 280 THR A C 1
ATOM 2115 O O . THR A 1 280 ? -16.132 3.354 8.993 1.00 98.25 280 THR A O 1
ATOM 2118 N N . LEU A 1 281 ? -17.157 2.154 10.596 1.00 98.56 281 LEU A N 1
ATOM 2119 C CA . LEU A 1 281 ? -16.845 0.851 10.025 1.00 98.56 281 LEU A CA 1
ATOM 2120 C C . LEU A 1 281 ? -18.111 0.050 9.762 1.00 98.56 281 LEU A C 1
ATOM 2122 O O . LEU A 1 281 ? -19.039 0.067 10.569 1.00 98.56 281 LEU A O 1
ATOM 2126 N N . THR A 1 282 ? -18.121 -0.737 8.691 1.00 98.56 282 THR A N 1
ATOM 2127 C CA . THR A 1 282 ? -19.113 -1.810 8.558 1.00 98.56 282 THR A CA 1
ATOM 2128 C C . THR A 1 282 ? -18.861 -2.891 9.607 1.00 98.56 282 THR A C 1
ATOM 2130 O O . THR A 1 282 ? -19.787 -3.324 10.289 1.00 98.56 282 THR A O 1
ATOM 2133 N N . ARG A 1 283 ? -17.607 -3.310 9.792 1.00 98.62 283 ARG A N 1
ATOM 2134 C CA . ARG A 1 283 ? -17.250 -4.326 10.782 1.00 98.62 283 ARG A CA 1
ATOM 2135 C C . ARG A 1 283 ? -15.912 -4.030 11.444 1.00 98.62 283 ARG A C 1
ATOM 2137 O O . ARG A 1 283 ? -14.912 -3.814 10.764 1.00 98.62 283 ARG A O 1
ATOM 2144 N N . LEU A 1 284 ? -15.889 -4.111 12.770 1.00 98.69 284 LEU A N 1
ATOM 2145 C CA . LEU A 1 284 ? -14.661 -4.288 13.541 1.00 98.69 284 LEU A CA 1
ATOM 2146 C C . LEU A 1 284 ? -14.690 -5.680 14.177 1.00 98.69 284 LEU A C 1
ATOM 2148 O O . LEU A 1 284 ? -15.549 -5.958 15.013 1.00 98.69 284 LEU A O 1
ATOM 2152 N N . GLU A 1 285 ? -13.767 -6.553 13.779 1.00 98.50 285 GLU A N 1
ATOM 2153 C CA . GLU A 1 285 ? -13.610 -7.894 14.345 1.00 98.50 285 GLU A CA 1
ATOM 2154 C C . GLU A 1 285 ? -12.244 -8.021 15.013 1.00 98.50 285 GLU A C 1
ATOM 2156 O O . GLU A 1 285 ? -11.205 -7.920 14.363 1.00 98.50 285 GLU A O 1
ATOM 2161 N N . MET A 1 286 ? -12.245 -8.262 16.321 1.00 98.38 286 MET A N 1
ATOM 2162 C CA . MET A 1 286 ? -11.024 -8.369 17.116 1.00 98.38 286 MET A CA 1
ATOM 2163 C C . MET A 1 286 ? -10.949 -9.755 17.750 1.00 98.38 286 MET A C 1
ATOM 2165 O O . MET A 1 286 ? -11.755 -10.083 18.624 1.00 98.38 286 MET A O 1
ATOM 2169 N N . ARG A 1 287 ? -10.000 -10.588 17.301 1.00 97.50 287 ARG A N 1
ATOM 2170 C CA . ARG A 1 287 ? -9.839 -11.967 17.799 1.00 97.50 287 ARG A CA 1
ATOM 2171 C C . ARG A 1 287 ? -8.833 -12.105 18.940 1.00 97.50 287 ARG A C 1
ATOM 2173 O O . ARG A 1 287 ? -8.762 -13.174 19.544 1.00 97.50 287 ARG A O 1
ATOM 2180 N N . ASN A 1 288 ? -8.087 -11.050 19.250 1.00 96.75 288 ASN A N 1
ATOM 2181 C CA . ASN A 1 288 ? -7.175 -10.957 20.387 1.00 96.75 288 ASN A CA 1
ATOM 2182 C C . ASN A 1 288 ? -7.678 -9.957 21.436 1.00 96.75 288 ASN A C 1
ATOM 2184 O O . ASN A 1 288 ? -8.687 -9.279 21.233 1.00 96.75 288 ASN A O 1
ATOM 2188 N N . ASP A 1 289 ? -6.978 -9.882 22.570 1.00 96.94 289 ASP A N 1
ATOM 2189 C CA . ASP A 1 289 ? -7.243 -8.838 23.560 1.00 96.94 289 ASP A CA 1
ATOM 2190 C C . ASP A 1 289 ? -7.038 -7.477 22.897 1.00 96.94 289 ASP A C 1
ATOM 2192 O O . ASP A 1 289 ? -6.087 -7.311 22.140 1.00 96.94 289 ASP A O 1
ATOM 2196 N N . SER A 1 290 ? -7.924 -6.508 23.111 1.00 97.31 290 SER A N 1
ATOM 2197 C CA . SER A 1 290 ? -7.861 -5.255 22.349 1.00 97.31 290 SER A CA 1
ATOM 2198 C C . SER A 1 290 ? -8.277 -4.023 23.139 1.00 97.31 290 SER A C 1
ATOM 2200 O O . SER A 1 290 ? -9.198 -4.054 23.955 1.00 97.31 290 SER A O 1
ATOM 2202 N N . GLU A 1 291 ? -7.610 -2.906 22.861 1.00 97.19 291 GLU A N 1
ATOM 2203 C CA . GLU A 1 291 ? -7.987 -1.579 23.347 1.00 97.19 291 GLU A CA 1
ATOM 2204 C C . GLU A 1 291 ? -8.571 -0.738 22.204 1.00 97.19 291 GLU A C 1
ATOM 2206 O O . GLU A 1 291 ? -7.980 -0.640 21.132 1.00 97.19 291 GLU A O 1
ATOM 2211 N N . VAL A 1 292 ? -9.723 -0.116 22.442 1.00 97.88 292 VAL A N 1
ATOM 2212 C CA . VAL A 1 292 ? -10.431 0.755 21.499 1.00 97.88 292 VAL A CA 1
ATOM 2213 C C . VAL A 1 292 ? -10.500 2.161 22.089 1.00 97.88 292 VAL A C 1
ATOM 2215 O O . VAL A 1 292 ? -10.964 2.347 23.220 1.00 97.88 292 VAL A O 1
ATOM 2218 N N . LYS A 1 293 ? -10.033 3.151 21.328 1.00 96.12 293 LYS A N 1
ATOM 2219 C CA . LYS A 1 293 ? -9.972 4.561 21.726 1.00 96.12 293 LYS A CA 1
ATOM 2220 C C . LYS A 1 293 ? -10.595 5.482 20.690 1.00 96.12 293 LYS A C 1
ATOM 2222 O O . LYS A 1 293 ? -10.545 5.214 19.490 1.00 96.12 293 LYS A O 1
ATOM 2227 N N . GLY A 1 294 ? -11.090 6.614 21.177 1.00 95.81 294 GLY A N 1
ATOM 2228 C CA . GLY A 1 294 ? -11.575 7.709 20.358 1.00 95.81 294 GLY A CA 1
ATOM 2229 C C . GLY A 1 294 ? -12.993 7.541 19.826 1.00 95.81 294 GLY A C 1
ATOM 2230 O O . GLY A 1 294 ? -13.781 6.703 20.269 1.00 95.81 294 GLY A O 1
ATOM 2231 N N . THR A 1 295 ? -13.336 8.395 18.865 1.00 96.25 295 THR A N 1
ATOM 2232 C CA . THR A 1 295 ? -14.687 8.473 18.301 1.00 96.25 295 THR A CA 1
ATOM 2233 C C . THR A 1 295 ? -14.855 7.468 17.166 1.00 96.25 295 THR A C 1
ATOM 2235 O O . THR A 1 295 ? -14.401 7.706 16.048 1.00 96.25 295 THR A O 1
ATOM 2238 N N . ALA A 1 296 ? -15.557 6.364 17.426 1.00 97.00 296 ALA A N 1
ATOM 2239 C CA . ALA A 1 296 ? -15.839 5.354 16.411 1.00 97.00 296 ALA A CA 1
ATOM 2240 C C . ALA A 1 296 ? -17.286 4.845 16.441 1.00 97.00 296 ALA A C 1
ATOM 2242 O O . ALA A 1 296 ? -17.956 4.844 17.480 1.00 97.00 296 ALA A O 1
ATOM 2243 N N . SER A 1 297 ? -17.766 4.397 15.283 1.00 97.12 297 SER A N 1
ATOM 2244 C CA . SER A 1 297 ? -19.044 3.701 15.141 1.00 97.12 297 SER A CA 1
ATOM 2245 C C . SER A 1 297 ? -18.921 2.509 14.202 1.00 97.12 297 SER A C 1
ATOM 2247 O O . SER A 1 297 ? -18.115 2.531 13.274 1.00 97.12 297 SER A O 1
ATOM 2249 N N . PHE A 1 298 ? -19.705 1.468 14.462 1.00 96.19 298 PHE A N 1
ATOM 2250 C CA . PHE A 1 298 ? -19.590 0.180 13.782 1.00 96.19 298 PHE A CA 1
ATOM 2251 C C . PHE A 1 298 ? -20.978 -0.318 13.390 1.00 96.19 298 PHE A C 1
ATOM 2253 O O . PHE A 1 298 ? -21.878 -0.280 14.217 1.00 96.19 298 PHE A O 1
ATOM 2260 N N . ASP A 1 299 ? -21.198 -0.854 12.196 1.00 96.38 299 ASP A N 1
ATOM 2261 C CA . ASP A 1 299 ? -22.441 -1.600 11.977 1.00 96.38 299 ASP A CA 1
ATOM 2262 C C . ASP A 1 299 ? -22.410 -2.893 12.806 1.00 96.38 299 ASP A C 1
ATOM 2264 O O . ASP A 1 299 ? -23.307 -3.136 13.616 1.00 96.38 299 ASP A O 1
ATOM 2268 N N . GLU A 1 300 ? -21.331 -3.664 12.699 1.00 96.06 300 GLU A N 1
ATOM 2269 C CA . GLU A 1 300 ? -21.107 -4.885 13.469 1.00 96.06 300 GLU A CA 1
ATOM 2270 C C . GLU A 1 300 ? -19.796 -4.814 14.265 1.00 96.06 300 GLU A C 1
ATOM 2272 O O . GLU A 1 300 ? -18.720 -4.572 13.718 1.00 96.06 300 GLU A O 1
ATOM 2277 N N . LEU A 1 301 ? -19.882 -5.055 15.572 1.00 96.88 301 LEU A N 1
ATOM 2278 C CA . LEU A 1 301 ? -18.723 -5.237 16.443 1.00 96.88 301 LEU A CA 1
ATOM 2279 C C . LEU A 1 301 ? -18.645 -6.707 16.857 1.00 96.88 301 LEU A C 1
ATOM 2281 O O . LEU A 1 301 ? -19.565 -7.210 17.500 1.00 96.88 301 LEU A O 1
ATOM 2285 N N . ILE A 1 302 ? -17.557 -7.388 16.495 1.00 95.81 302 ILE A N 1
ATOM 2286 C CA . ILE A 1 302 ? -17.324 -8.797 16.825 1.00 95.81 302 ILE A CA 1
ATOM 2287 C C . ILE A 1 302 ? -16.156 -8.899 17.801 1.00 95.81 302 ILE A C 1
ATOM 2289 O O . ILE A 1 302 ? -15.028 -8.503 17.501 1.00 95.81 302 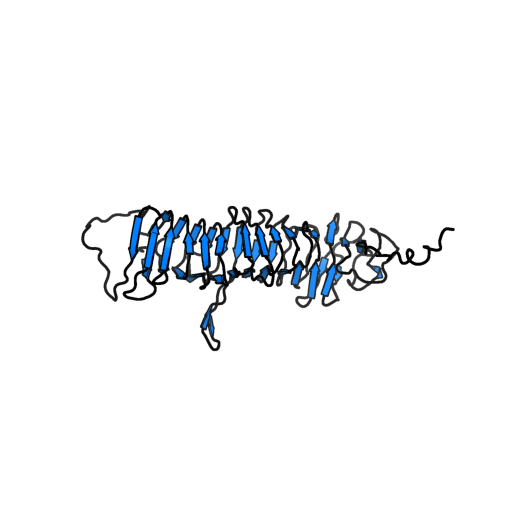ILE A O 1
ATOM 2293 N N . LEU A 1 303 ? -16.448 -9.457 18.970 1.00 95.81 303 LEU A N 1
ATOM 2294 C CA . LEU A 1 303 ? -15.513 -9.661 20.062 1.00 95.81 303 LEU A CA 1
ATOM 2295 C C . LEU A 1 303 ? -15.165 -11.147 20.157 1.00 95.81 303 LEU A C 1
ATOM 2297 O O . LEU A 1 303 ? -16.041 -11.987 20.377 1.00 95.81 303 LEU A O 1
ATOM 2301 N N . GLY A 1 304 ? -13.884 -11.466 19.972 1.00 93.06 304 GLY A N 1
ATOM 2302 C CA . GLY A 1 304 ? -13.375 -12.831 20.022 1.00 93.06 304 GLY A CA 1
ATOM 2303 C C . GLY A 1 304 ? -13.657 -13.540 21.359 1.00 93.06 304 GLY A C 1
ATOM 2304 O O . GLY A 1 304 ? -13.588 -12.913 22.421 1.00 93.06 304 GLY A O 1
ATOM 2305 N N . PRO A 1 305 ? -13.951 -14.853 21.334 1.00 89.44 305 PRO A N 1
ATOM 2306 C CA . PRO A 1 305 ? -14.251 -15.641 22.528 1.00 89.44 305 PRO A CA 1
ATOM 2307 C C . PRO A 1 305 ? -13.097 -15.642 23.540 1.00 89.44 305 PRO A C 1
ATOM 2309 O O . PRO A 1 305 ? -11.938 -15.847 23.179 1.00 89.44 305 PRO A O 1
ATOM 2312 N N . GLY A 1 306 ? -13.421 -15.466 24.826 1.00 89.56 306 GLY A N 1
ATOM 2313 C CA . GLY A 1 306 ? -12.451 -15.550 25.925 1.00 89.56 306 GLY A CA 1
ATOM 2314 C C . GLY A 1 306 ? -11.397 -14.443 25.955 1.00 89.56 306 GLY A C 1
ATOM 2315 O O . GLY A 1 306 ? -10.338 -14.645 26.546 1.00 89.56 306 GLY A O 1
ATOM 2316 N N . LYS A 1 307 ? -11.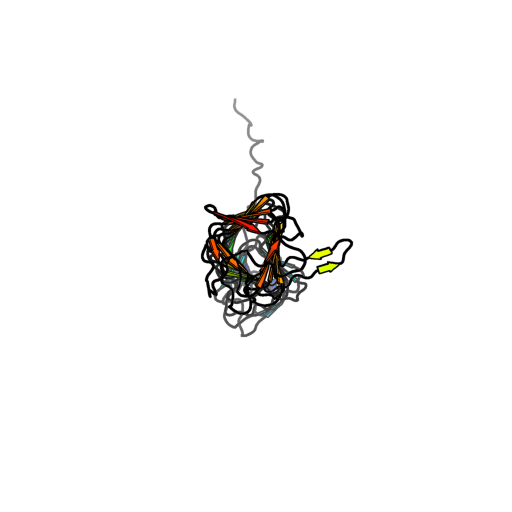669 -13.306 25.302 1.00 93.50 307 LYS A N 1
ATOM 2317 C CA . LYS A 1 307 ? -10.778 -12.142 25.230 1.00 93.50 307 LYS A CA 1
ATOM 2318 C C . LYS A 1 307 ? -11.240 -10.980 26.100 1.00 93.50 307 LYS A C 1
ATOM 2320 O O . LYS A 1 307 ? -12.405 -10.887 26.495 1.00 93.50 307 LYS A O 1
ATOM 2325 N N . SER A 1 308 ? -10.298 -10.084 26.366 1.00 93.75 308 SER A N 1
ATOM 2326 C CA . SER A 1 308 ? -10.486 -8.831 27.085 1.00 93.75 308 SER A CA 1
ATOM 2327 C C . SER A 1 308 ? -10.502 -7.639 26.138 1.00 93.75 308 SER A C 1
ATOM 2329 O O . SER A 1 308 ? -9.575 -7.431 25.358 1.00 93.75 308 SER A O 1
ATOM 2331 N N . PHE A 1 309 ? -11.526 -6.801 26.266 1.00 94.62 309 PHE A N 1
ATOM 2332 C CA . PHE A 1 309 ? -11.714 -5.603 25.458 1.00 94.62 309 PHE A CA 1
ATOM 2333 C C . PHE A 1 309 ? -11.826 -4.376 26.346 1.00 94.62 309 PHE A C 1
ATOM 2335 O O . PHE A 1 309 ? -12.694 -4.293 27.214 1.00 94.62 309 PHE A O 1
ATOM 2342 N N . LYS A 1 310 ? -10.953 -3.401 26.127 1.00 95.81 310 LYS A N 1
ATOM 2343 C CA . LYS A 1 310 ? -10.930 -2.148 26.877 1.00 95.81 310 LYS A CA 1
ATOM 2344 C C . LYS A 1 310 ? -11.365 -1.013 25.966 1.00 95.81 310 LYS A C 1
ATOM 2346 O O . LYS A 1 310 ? -10.707 -0.741 24.973 1.00 95.81 310 LYS A O 1
ATOM 2351 N N . PHE A 1 311 ? -12.440 -0.326 26.319 1.00 95.25 311 PHE A N 1
ATOM 2352 C CA . PHE A 1 311 ? -12.928 0.829 25.575 1.00 95.25 311 PHE A CA 1
ATOM 2353 C C . PHE A 1 311 ? -12.651 2.111 26.354 1.00 95.25 311 PHE A C 1
ATOM 2355 O O . PHE A 1 311 ? -12.797 2.148 27.579 1.00 95.25 311 PHE A O 1
ATOM 2362 N N . GLN A 1 312 ? -12.258 3.173 25.653 1.00 94.81 312 GLN A N 1
ATOM 2363 C CA . GLN A 1 312 ? -11.963 4.452 26.289 1.00 94.81 312 GLN A CA 1
ATOM 2364 C C . GLN A 1 312 ? -13.184 5.018 27.026 1.00 94.81 312 GLN A C 1
ATOM 2366 O O . GLN A 1 312 ? -14.275 5.140 26.465 1.00 94.81 312 GLN A O 1
ATOM 2371 N N . SER A 1 313 ? -12.980 5.356 28.294 1.00 89.19 313 SER A N 1
ATOM 2372 C CA . SER A 1 313 ? -13.979 5.941 29.181 1.00 89.19 313 SER A CA 1
ATOM 2373 C C . SER A 1 313 ? -14.436 7.312 28.675 1.00 89.19 313 SER A C 1
ATOM 2375 O O . SER A 1 313 ? -13.683 8.035 28.025 1.00 89.19 313 SER A O 1
ATOM 2377 N N . GLY A 1 314 ? -15.697 7.665 28.930 1.00 88.00 314 GLY A N 1
ATOM 2378 C CA . GLY A 1 314 ? -16.289 8.921 28.456 1.00 88.00 314 GLY A CA 1
ATOM 2379 C C . GLY A 1 314 ? -16.717 8.919 26.982 1.00 88.00 314 GLY A C 1
ATOM 2380 O O . GLY A 1 314 ? -17.428 9.830 26.563 1.00 88.00 314 GLY A O 1
ATOM 2381 N N . PHE A 1 315 ? -16.373 7.885 26.206 1.00 91.25 315 PHE A N 1
ATOM 2382 C CA . PHE A 1 315 ? -16.818 7.743 24.819 1.00 91.25 315 PHE A CA 1
ATOM 2383 C C . PHE A 1 315 ? -18.123 6.948 24.702 1.00 91.25 315 PHE A C 1
ATOM 2385 O O . PHE A 1 315 ? -18.455 6.082 25.519 1.00 91.25 315 PHE A O 1
ATOM 2392 N N . THR A 1 316 ? -18.875 7.251 23.643 1.00 91.31 316 THR A N 1
ATOM 2393 C CA . THR A 1 316 ? -20.047 6.479 23.221 1.00 91.31 316 THR A CA 1
ATOM 2394 C C . THR A 1 316 ? -19.774 5.856 21.860 1.00 91.31 316 THR A C 1
ATOM 2396 O O . THR A 1 316 ? -19.731 6.567 20.857 1.00 91.31 316 THR A O 1
ATOM 2399 N N . TYR A 1 317 ? -19.661 4.533 21.818 1.00 93.50 317 TYR A N 1
ATOM 2400 C CA . TYR A 1 317 ? -19.510 3.774 20.582 1.00 93.50 317 TYR A CA 1
ATOM 2401 C C . TYR A 1 317 ? -20.891 3.369 20.079 1.00 93.50 317 TYR A C 1
ATOM 2403 O O . TYR A 1 317 ? -21.636 2.662 20.763 1.00 93.50 317 TYR A O 1
ATOM 2411 N N . LYS A 1 318 ? -21.265 3.862 18.896 1.00 92.94 318 LYS A N 1
ATOM 2412 C CA . LYS A 1 318 ? -22.552 3.529 18.273 1.00 92.94 318 LYS A CA 1
ATOM 2413 C C . LYS A 1 318 ? -22.407 2.238 17.484 1.00 92.94 318 LYS A C 1
ATOM 2415 O O . LYS A 1 318 ? -21.458 2.118 16.713 1.00 92.94 318 LYS A O 1
ATOM 2420 N N . LEU A 1 319 ? -23.358 1.321 17.650 1.00 93.88 319 LEU A N 1
ATOM 2421 C CA . LEU A 1 319 ? -23.378 0.075 16.894 1.00 93.88 319 LEU A CA 1
ATOM 2422 C C . LEU A 1 319 ? -24.765 -0.357 16.403 1.00 93.88 319 LEU A C 1
ATOM 2424 O O . LEU A 1 319 ? -25.777 0.088 16.949 1.00 93.88 319 LEU A O 1
ATOM 2428 N N . LYS A 1 320 ? -24.842 -1.189 15.356 1.00 91.56 320 LYS A N 1
ATOM 2429 C CA . LYS A 1 320 ? -26.108 -1.850 14.967 1.00 91.56 320 LYS A CA 1
ATOM 2430 C C . LYS A 1 320 ? -26.224 -3.242 15.584 1.00 91.56 320 LYS A C 1
ATOM 2432 O O . LYS A 1 320 ? -27.318 -3.611 16.008 1.00 91.56 320 LYS A O 1
ATOM 2437 N N . LYS A 1 321 ? -25.113 -3.974 15.682 1.00 89.75 321 LYS A N 1
ATOM 2438 C CA . LYS A 1 321 ? -25.046 -5.345 16.202 1.00 89.75 321 LYS A CA 1
ATOM 2439 C C . LYS A 1 321 ? -23.769 -5.577 17.008 1.00 89.75 321 LYS A C 1
ATOM 2441 O O . LYS A 1 321 ? -22.690 -5.153 16.590 1.00 89.75 321 LYS A O 1
ATOM 2446 N N . LEU A 1 322 ? -23.894 -6.274 18.138 1.00 92.19 322 LEU A N 1
ATOM 2447 C CA . LEU A 1 322 ? -22.764 -6.741 18.942 1.00 92.19 322 LEU A CA 1
ATOM 2448 C C . LEU A 1 322 ? -22.751 -8.272 18.947 1.00 92.19 322 LEU A C 1
ATOM 2450 O O . LEU A 1 322 ? -23.718 -8.904 19.358 1.00 92.19 322 LEU A O 1
ATOM 2454 N N . VAL A 1 323 ? -21.640 -8.872 18.519 1.00 89.50 323 VAL A N 1
ATOM 2455 C CA . VAL A 1 323 ? -21.403 -10.317 18.619 1.00 89.50 323 VAL A CA 1
ATOM 2456 C C . VAL A 1 323 ? -20.322 -10.551 19.664 1.00 89.50 323 VAL A C 1
ATOM 2458 O O . VAL A 1 323 ? -19.153 -10.258 19.427 1.00 89.50 323 VAL A O 1
ATOM 2461 N N . ALA A 1 324 ? -20.711 -11.082 20.821 1.00 87.56 324 ALA A N 1
ATOM 2462 C CA . ALA A 1 324 ? -19.803 -11.366 21.929 1.00 87.56 324 ALA A CA 1
ATOM 2463 C C . ALA A 1 324 ? -20.096 -12.757 22.512 1.00 87.56 324 ALA A C 1
ATOM 2465 O O . ALA A 1 324 ? -20.665 -12.904 23.593 1.00 87.56 324 ALA A O 1
ATOM 2466 N N . ASN A 1 325 ? -19.694 -13.795 21.777 1.00 82.44 325 ASN A N 1
ATOM 2467 C CA . ASN A 1 325 ? -19.899 -15.188 22.172 1.00 82.44 325 ASN A CA 1
ATOM 2468 C C . ASN A 1 325 ? -18.682 -15.695 22.952 1.00 82.44 325 ASN A C 1
ATOM 2470 O O . ASN A 1 325 ? -17.647 -15.985 22.361 1.00 82.44 325 ASN A O 1
ATOM 2474 N N . GLY A 1 326 ? -18.790 -15.767 24.280 1.00 74.75 326 GLY A N 1
ATOM 2475 C CA . GLY A 1 326 ? -17.726 -16.288 25.146 1.00 74.75 326 GLY A CA 1
ATOM 2476 C C . GLY A 1 326 ? -17.623 -17.817 25.152 1.00 74.75 326 GLY A C 1
ATOM 2477 O O . GLY A 1 326 ? -18.461 -18.513 24.583 1.00 74.75 326 GLY A O 1
ATOM 2478 N N . LEU A 1 327 ? -16.604 -18.342 25.841 1.00 76.25 327 LEU A N 1
ATOM 2479 C CA . LEU A 1 327 ? -16.489 -19.771 26.154 1.00 76.25 327 LEU A CA 1
ATOM 2480 C C . LEU A 1 327 ? -16.940 -20.017 27.597 1.00 76.25 327 LEU A C 1
ATOM 2482 O O . LEU A 1 327 ? -16.796 -19.148 28.455 1.00 76.25 327 LEU A O 1
ATOM 2486 N N . CYS A 1 328 ? -17.428 -21.224 27.896 1.00 72.56 328 CYS A N 1
ATOM 2487 C CA . CYS A 1 328 ? -17.943 -21.582 29.227 1.00 72.56 328 CYS A CA 1
ATOM 2488 C C . CYS A 1 328 ? -16.924 -21.402 30.369 1.00 72.56 328 CYS A C 1
ATOM 2490 O O . CYS A 1 328 ? -17.317 -21.250 31.522 1.00 72.56 328 CYS A O 1
ATOM 2492 N N . ILE A 1 329 ? -15.627 -21.430 30.053 1.00 77.94 329 ILE A N 1
ATOM 2493 C CA . ILE A 1 329 ? -14.521 -21.332 31.019 1.00 77.94 329 ILE A CA 1
ATOM 2494 C C . ILE A 1 329 ? -13.727 -20.026 30.908 1.00 77.94 329 ILE A C 1
ATOM 2496 O O . ILE A 1 329 ? -13.043 -19.642 31.853 1.00 77.94 329 ILE A O 1
ATOM 2500 N N . THR A 1 330 ? -13.833 -19.327 29.778 1.00 79.06 330 THR A N 1
ATOM 2501 C CA . THR A 1 330 ? -13.186 -18.035 29.537 1.00 79.06 330 THR A CA 1
ATOM 2502 C C . THR A 1 330 ? -14.245 -17.059 29.015 1.00 79.06 330 THR A C 1
ATOM 2504 O O . THR A 1 330 ? -14.547 -17.030 27.816 1.00 79.06 330 THR A O 1
ATOM 2507 N N . PRO A 1 331 ? -14.884 -16.284 29.913 1.00 82.88 331 PRO A N 1
ATOM 2508 C CA . PRO A 1 331 ? -15.860 -15.288 29.497 1.00 82.88 331 PRO A CA 1
ATOM 2509 C C . PRO A 1 331 ? -15.173 -14.162 28.722 1.00 82.88 331 PRO A C 1
ATOM 2511 O O . PRO A 1 331 ? -13.993 -13.877 28.925 1.00 82.88 331 PRO A O 1
ATOM 2514 N N . ILE A 1 332 ? -15.935 -13.487 27.863 1.00 88.69 332 ILE A N 1
ATOM 2515 C CA . ILE A 1 332 ? -15.505 -12.207 27.295 1.00 88.69 332 ILE A CA 1
ATOM 2516 C C . ILE A 1 332 ? -15.546 -11.156 28.401 1.00 88.69 332 ILE A C 1
ATOM 2518 O O . ILE A 1 332 ? -16.516 -11.077 29.160 1.00 88.69 332 ILE A O 1
ATOM 2522 N N . GLN A 1 333 ? -14.501 -10.340 28.482 1.00 89.56 333 GLN A N 1
ATOM 2523 C CA . GLN A 1 333 ? -14.407 -9.256 29.450 1.00 89.56 333 GLN A CA 1
ATOM 2524 C C . GLN A 1 333 ? -14.438 -7.914 28.720 1.00 89.56 333 GLN A C 1
ATOM 2526 O O . GLN A 1 333 ? -13.688 -7.706 27.771 1.00 89.56 333 GLN A O 1
ATOM 2531 N N . ILE A 1 334 ? -15.309 -6.999 29.151 1.00 90.19 334 ILE A N 1
ATOM 2532 C CA . ILE A 1 334 ? -15.436 -5.654 28.576 1.00 90.19 334 ILE A CA 1
ATOM 2533 C C . ILE A 1 334 ? -15.214 -4.634 29.689 1.00 90.19 334 ILE A C 1
ATOM 2535 O O . ILE A 1 334 ? -15.910 -4.654 30.705 1.00 90.19 334 ILE A O 1
ATOM 2539 N N . PHE A 1 335 ? -14.252 -3.737 29.493 1.00 88.38 335 PHE A N 1
ATOM 2540 C CA . PHE A 1 335 ? -13.817 -2.763 30.486 1.00 88.38 335 PHE A CA 1
ATOM 2541 C C . PHE A 1 335 ? -13.932 -1.335 29.961 1.00 88.38 335 PHE A C 1
ATOM 2543 O O . PHE A 1 335 ? -13.653 -1.057 28.795 1.00 88.38 335 PHE A O 1
ATOM 2550 N N . SER A 1 336 ? -14.259 -0.413 30.865 1.00 89.44 336 SER A N 1
ATOM 2551 C CA . SER A 1 336 ? -13.961 1.007 30.681 1.00 89.44 336 SER A CA 1
ATOM 2552 C C . SER A 1 336 ? -12.487 1.270 30.988 1.00 89.44 336 SER A C 1
ATOM 2554 O O . SER A 1 336 ? -11.919 0.649 31.890 1.00 89.44 336 SER A O 1
ATOM 2556 N N . SER A 1 337 ? -11.857 2.201 30.270 1.00 86.69 337 SER A N 1
ATOM 2557 C CA . SER A 1 337 ? -10.429 2.481 30.437 1.00 86.69 337 SER A CA 1
ATOM 2558 C C . SER A 1 337 ? -10.053 3.135 31.763 1.00 86.69 337 SER A C 1
ATOM 2560 O O . SER A 1 337 ? -8.880 3.091 32.130 1.00 86.69 337 SER A O 1
ATOM 2562 N N . THR A 1 338 ? -11.024 3.735 32.455 1.00 85.44 338 THR A N 1
ATOM 2563 C CA . THR A 1 338 ? -10.837 4.435 33.730 1.00 85.44 338 THR A CA 1
ATOM 2564 C C . THR A 1 338 ? -11.796 3.857 34.762 1.00 85.44 338 THR A C 1
ATOM 2566 O O . THR A 1 338 ? -12.991 3.716 34.492 1.00 85.44 338 THR A O 1
ATOM 2569 N N . SER A 1 339 ? -11.281 3.528 35.949 1.00 81.19 339 SER A N 1
ATOM 2570 C CA . SER A 1 339 ? -12.103 3.046 37.066 1.00 81.19 339 SER A CA 1
ATOM 2571 C C . SER A 1 339 ? -13.172 4.077 37.442 1.00 81.19 339 SER A C 1
ATOM 2573 O O . SER A 1 339 ? -12.895 5.275 37.464 1.00 81.19 339 SER A O 1
ATOM 2575 N N . GLY A 1 340 ? -14.405 3.629 37.687 1.00 80.38 340 GLY A N 1
ATOM 2576 C CA . GLY A 1 340 ? -15.519 4.498 38.085 1.00 80.38 340 GLY A CA 1
ATOM 2577 C C . GLY A 1 340 ? -16.089 5.402 36.981 1.00 80.38 340 GLY A C 1
ATOM 2578 O O . GLY A 1 340 ? -17.116 6.037 37.195 1.00 80.38 340 GLY A O 1
ATOM 2579 N N . THR A 1 341 ? -15.487 5.440 35.788 1.00 83.00 341 THR A N 1
ATOM 2580 C CA . THR A 1 341 ? -16.018 6.194 34.639 1.00 83.00 341 THR A CA 1
ATOM 2581 C C . THR A 1 341 ? -16.641 5.232 33.638 1.00 83.00 341 THR A C 1
ATOM 2583 O O . THR A 1 341 ? -16.050 4.205 33.312 1.00 83.00 341 THR A O 1
ATOM 2586 N N . GLN A 1 342 ? -17.826 5.548 33.122 1.00 80.25 342 GLN A N 1
ATOM 2587 C CA . GLN A 1 342 ? -18.531 4.666 32.193 1.00 80.25 342 GLN A CA 1
ATOM 2588 C C . GLN A 1 3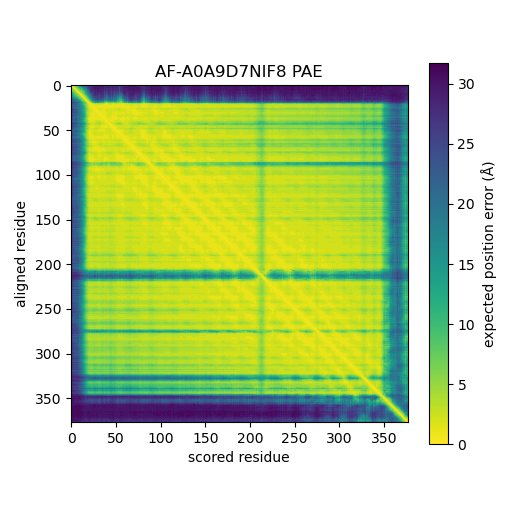42 ? -18.005 4.782 30.760 1.00 80.25 342 GLN A C 1
ATOM 2590 O O . GLN A 1 342 ? -17.541 5.837 30.324 1.00 80.25 342 GLN A O 1
ATOM 2595 N N . VAL A 1 343 ? -18.173 3.696 30.012 1.00 85.94 343 VAL A N 1
ATOM 2596 C CA . VAL A 1 343 ? -18.191 3.697 28.548 1.00 85.94 343 VAL A CA 1
ATOM 2597 C C . VAL A 1 343 ? -19.573 3.244 28.082 1.00 85.94 343 VAL A C 1
ATOM 2599 O O . VAL A 1 343 ? -20.207 2.406 28.731 1.00 85.94 343 VAL A O 1
ATOM 2602 N N . VAL A 1 344 ? -20.071 3.815 26.984 1.00 85.94 344 VAL A N 1
ATOM 2603 C CA . VAL A 1 344 ? -21.409 3.498 26.467 1.00 85.94 344 VAL A CA 1
ATOM 2604 C C . VAL A 1 344 ? -21.291 2.784 25.127 1.00 85.94 344 VAL A C 1
ATOM 2606 O O . VAL A 1 344 ? -20.809 3.363 24.155 1.00 85.94 344 VAL A O 1
ATOM 2609 N N . LEU A 1 345 ? -21.799 1.553 25.059 1.00 86.31 345 LEU A N 1
ATOM 2610 C CA . LEU A 1 345 ? -22.059 0.861 23.798 1.00 86.31 345 LEU A CA 1
ATOM 2611 C C . LEU A 1 345 ? -23.534 1.081 23.458 1.00 86.31 345 LEU A C 1
ATOM 2613 O O . LEU A 1 345 ? -24.437 0.534 24.098 1.00 86.31 345 LEU A O 1
ATOM 2617 N N . LYS A 1 346 ? -23.791 1.970 22.498 1.00 84.31 346 LYS A N 1
ATOM 2618 C CA . LYS A 1 346 ? -25.147 2.371 22.121 1.00 84.31 346 LYS A CA 1
ATOM 2619 C C . LYS A 1 346 ? -25.554 1.634 20.857 1.00 84.31 346 LYS A C 1
ATOM 2621 O O . LYS A 1 346 ? -25.209 2.067 19.757 1.00 84.31 346 LYS A O 1
ATOM 2626 N N . GLN A 1 347 ? -26.332 0.568 21.009 1.00 78.56 347 GLN A N 1
ATOM 2627 C CA . GLN A 1 347 ? -27.030 -0.003 19.870 1.00 78.56 347 GLN A CA 1
ATOM 2628 C C . GLN A 1 347 ? -28.106 0.993 19.424 1.00 78.56 347 GLN A C 1
ATOM 2630 O O . GLN A 1 347 ? -28.766 1.611 20.262 1.00 78.56 347 GLN A O 1
ATOM 2635 N N . GLN A 1 348 ? -28.318 1.178 18.122 1.00 65.81 348 GLN A N 1
ATOM 2636 C CA . GLN A 1 348 ? -29.313 2.148 17.636 1.0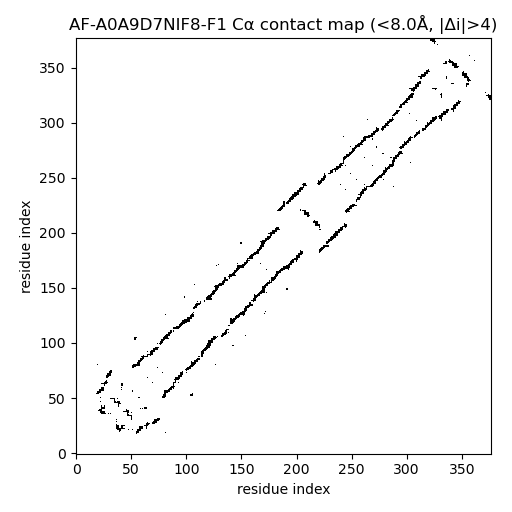0 65.81 348 GLN A CA 1
ATOM 2637 C C . GLN A 1 348 ? -30.764 1.843 18.082 1.00 65.81 348 GLN A C 1
ATOM 2639 O O . GLN A 1 348 ? -31.643 2.673 17.859 1.00 65.81 348 GLN A O 1
ATOM 2644 N N . ARG A 1 349 ? -31.016 0.711 18.767 1.00 54.59 349 ARG A N 1
ATOM 2645 C CA . ARG A 1 349 ? -32.307 0.366 19.388 1.00 54.59 349 ARG A CA 1
ATOM 2646 C C . ARG A 1 349 ? -32.261 -0.017 20.886 1.00 54.59 349 ARG A C 1
ATOM 2648 O O . ARG A 1 349 ? -33.325 -0.063 21.488 1.00 54.59 349 ARG A O 1
ATOM 2655 N N . ILE A 1 350 ? -31.092 -0.236 21.514 1.00 45.50 350 ILE A N 1
ATOM 2656 C CA . ILE A 1 350 ? -30.945 -0.616 22.946 1.00 45.50 350 ILE A CA 1
ATOM 2657 C C . ILE A 1 350 ? -29.647 -0.011 23.540 1.00 45.50 350 ILE A C 1
ATOM 2659 O O . ILE A 1 350 ? -28.625 0.091 22.863 1.00 45.50 350 ILE A O 1
ATOM 2663 N N . ARG A 1 351 ? -29.660 0.426 24.811 1.00 41.75 351 ARG A N 1
ATOM 2664 C CA . ARG A 1 351 ? -28.493 1.015 25.508 1.00 41.75 351 ARG A CA 1
ATOM 2665 C C . ARG A 1 351 ? -27.868 0.001 26.476 1.00 41.75 351 ARG A C 1
ATOM 2667 O O . ARG A 1 351 ? -28.543 -0.421 27.407 1.00 41.75 351 ARG A O 1
ATOM 2674 N N . LEU A 1 352 ? -26.580 -0.320 26.314 1.00 50.91 352 LEU A N 1
ATOM 2675 C CA . LEU A 1 352 ? -25.775 -1.056 27.301 1.00 50.91 352 LEU A CA 1
ATOM 2676 C C . LEU A 1 352 ? -24.829 -0.075 28.021 1.00 50.91 352 LEU A C 1
ATOM 2678 O O . LEU A 1 352 ? -24.076 0.659 27.377 1.00 50.91 352 LEU A O 1
ATOM 2682 N N . GLN A 1 353 ? -24.878 -0.038 29.357 1.00 41.81 353 GLN A N 1
ATOM 2683 C CA . GLN A 1 353 ? -23.948 0.727 30.203 1.00 41.81 353 GLN A CA 1
ATOM 2684 C C . GLN A 1 353 ? -22.981 -0.231 30.904 1.00 41.81 353 GLN A C 1
ATOM 2686 O O . GLN A 1 353 ? -23.422 -1.155 31.582 1.00 41.81 353 GLN A O 1
ATOM 2691 N N . VAL A 1 354 ? -21.671 0.001 30.764 1.00 50.56 354 VAL A N 1
ATOM 2692 C CA . VAL A 1 354 ? -20.626 -0.785 31.442 1.00 50.56 354 VAL A CA 1
ATOM 2693 C C . VAL A 1 354 ? -19.911 0.108 32.458 1.00 50.56 354 VAL A C 1
ATOM 2695 O O . VAL A 1 354 ? -19.338 1.138 32.095 1.00 50.56 354 VAL A O 1
ATOM 2698 N N . ILE A 1 355 ? -19.949 -0.285 33.735 1.00 41.84 355 ILE A N 1
ATOM 2699 C CA . ILE A 1 355 ? -19.256 0.377 34.852 1.00 41.84 355 ILE A CA 1
ATOM 2700 C C . ILE A 1 355 ? -18.186 -0.584 35.375 1.00 41.84 355 ILE A C 1
ATOM 2702 O O . ILE A 1 355 ? -18.494 -1.733 35.689 1.00 41.84 355 ILE A O 1
ATOM 2706 N N . SER A 1 356 ? -16.933 -0.141 35.463 1.00 35.56 356 SER A N 1
ATOM 2707 C CA . SER A 1 356 ? -15.863 -0.910 36.105 1.00 35.56 356 SER A CA 1
ATOM 2708 C C . SER A 1 356 ? -15.962 -0.787 37.632 1.00 35.56 356 SER A C 1
ATOM 2710 O O . SER A 1 356 ? -16.085 0.318 38.159 1.00 35.56 356 SER A O 1
ATOM 2712 N N . PHE A 1 357 ? -15.890 -1.918 38.344 1.00 32.34 357 PHE A N 1
ATOM 2713 C CA . PHE A 1 357 ? -15.756 -1.961 39.806 1.00 32.34 357 PHE A CA 1
ATOM 2714 C C . PHE A 1 357 ? -14.319 -2.350 40.186 1.00 32.34 357 PHE A C 1
ATOM 2716 O O . PHE A 1 357 ? -13.773 -3.273 39.573 1.00 32.34 357 PHE A O 1
ATOM 2723 N N . PRO A 1 358 ? -13.700 -1.690 41.181 1.00 33.09 358 PRO A N 1
ATOM 2724 C CA . PRO A 1 358 ? -12.385 -2.074 41.669 1.00 33.09 358 PRO A CA 1
ATOM 2725 C C . PRO A 1 358 ? -12.518 -3.362 42.495 1.00 33.09 358 PRO A C 1
ATOM 2727 O O . PRO A 1 358 ? -13.378 -3.462 43.363 1.00 33.09 358 PRO A O 1
ATOM 2730 N N . GLU A 1 359 ? -11.702 -4.363 42.168 1.00 35.44 359 GLU A N 1
ATOM 2731 C CA . GLU A 1 359 ? -11.423 -5.560 42.975 1.00 35.44 359 GLU A CA 1
ATOM 2732 C C . GLU A 1 359 ? -12.579 -6.139 43.813 1.00 35.44 359 GLU A C 1
ATOM 2734 O O . GLU A 1 359 ? -12.617 -6.061 45.037 1.00 35.44 359 GLU A O 1
ATOM 2739 N N . ARG A 1 360 ? -13.500 -6.819 43.132 1.00 30.42 360 ARG A N 1
ATOM 2740 C CA . ARG A 1 360 ? -14.064 -8.136 43.488 1.00 30.42 360 ARG A CA 1
ATOM 2741 C C . ARG A 1 360 ? -15.052 -8.495 42.389 1.00 30.42 360 ARG A C 1
ATOM 2743 O O . ARG A 1 360 ? -15.776 -7.632 41.908 1.00 30.42 360 ARG A O 1
ATOM 2750 N N . ARG A 1 361 ? -15.053 -9.773 41.985 1.00 36.16 361 ARG A N 1
ATOM 2751 C CA . ARG A 1 361 ? -15.959 -10.364 40.982 1.00 36.16 361 ARG A CA 1
ATOM 2752 C C . ARG A 1 361 ? -17.326 -9.673 41.006 1.00 36.16 361 ARG A C 1
ATOM 2754 O O . ARG A 1 361 ? -18.092 -9.880 41.948 1.00 36.16 361 ARG A O 1
ATOM 2761 N N . ALA A 1 362 ? -17.624 -8.886 39.975 1.00 27.89 362 ALA A N 1
ATOM 2762 C CA . ALA A 1 362 ? -18.946 -8.317 39.793 1.00 27.89 362 ALA A CA 1
ATOM 2763 C C . ALA A 1 362 ? -19.913 -9.469 39.489 1.00 27.89 362 ALA A C 1
ATOM 2765 O O . ALA A 1 362 ? -20.000 -9.965 38.368 1.00 27.89 362 A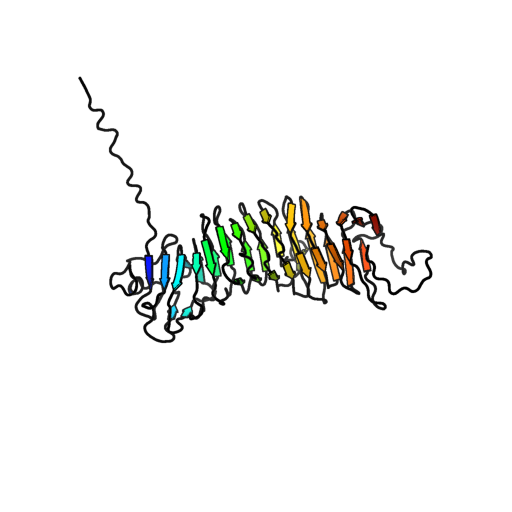LA A O 1
ATOM 2766 N N . ARG A 1 363 ? -20.606 -9.939 40.530 1.00 27.48 363 ARG A N 1
ATOM 2767 C CA . ARG A 1 363 ? -21.873 -10.647 40.375 1.00 27.48 363 ARG A CA 1
ATOM 2768 C C . ARG A 1 363 ? -22.901 -9.601 39.978 1.00 27.48 363 ARG A C 1
ATOM 2770 O O . ARG A 1 363 ? -23.193 -8.702 40.761 1.00 27.48 363 ARG A O 1
ATOM 2777 N N . VAL A 1 364 ? -23.451 -9.741 38.779 1.00 29.36 364 VAL A N 1
ATOM 2778 C CA . VAL A 1 364 ? -24.710 -9.089 38.416 1.00 29.36 364 VAL A CA 1
ATOM 2779 C C . VAL A 1 364 ? -25.790 -9.618 39.381 1.00 29.36 364 VAL A C 1
ATOM 2781 O O . VAL A 1 364 ? -25.841 -10.835 39.600 1.00 29.36 364 VAL A O 1
ATOM 2784 N N . PRO A 1 365 ? -26.611 -8.761 40.018 1.00 26.06 365 PRO A N 1
ATOM 2785 C CA . PRO A 1 365 ? -27.625 -9.224 40.951 1.00 26.06 365 PRO A CA 1
ATOM 2786 C C . PRO A 1 365 ? -28.716 -10.011 40.211 1.00 26.06 365 PRO A C 1
ATOM 2788 O O . PRO A 1 365 ? -29.370 -9.496 39.313 1.00 26.06 365 PRO A O 1
ATOM 2791 N N . ALA A 1 366 ? -28.875 -11.267 40.631 1.00 25.78 366 ALA A N 1
ATOM 2792 C CA . ALA A 1 366 ? -30.034 -12.140 40.456 1.00 25.78 366 ALA A CA 1
ATOM 2793 C C . ALA A 1 366 ? -30.621 -12.304 39.037 1.00 25.78 366 ALA A C 1
ATOM 2795 O O . ALA A 1 366 ? -31.751 -11.916 38.775 1.00 25.78 366 ALA A O 1
ATOM 2796 N N . VAL A 1 367 ? -29.941 -13.098 38.205 1.00 25.34 367 VAL A N 1
ATOM 2797 C CA . VAL A 1 367 ? -30.598 -14.256 37.571 1.00 25.34 367 VAL A CA 1
ATOM 2798 C C . VAL A 1 367 ? -29.683 -15.460 37.791 1.00 25.34 367 VAL A C 1
ATOM 2800 O O . VAL A 1 367 ? -28.645 -15.613 37.151 1.00 25.34 367 VAL A O 1
ATOM 2803 N N . ARG A 1 368 ? -30.029 -16.305 38.770 1.00 27.73 368 ARG A N 1
ATOM 2804 C CA . ARG A 1 368 ? -29.471 -17.657 38.861 1.00 27.73 368 ARG A CA 1
ATOM 2805 C C . ARG A 1 368 ? -30.019 -18.440 37.678 1.00 27.73 368 ARG A C 1
ATOM 2807 O O . ARG A 1 368 ? -31.113 -18.983 37.754 1.00 27.73 368 ARG A O 1
ATOM 2814 N N . SER A 1 369 ? -29.233 -18.533 36.623 1.00 25.47 369 SER A N 1
ATOM 2815 C CA . SER A 1 369 ? -29.387 -19.595 35.646 1.00 25.47 369 SER A CA 1
ATOM 2816 C C . SER A 1 369 ? -28.063 -19.768 34.916 1.00 25.47 369 SER A C 1
ATOM 2818 O O . SER A 1 369 ? -27.612 -18.874 34.204 1.00 25.47 369 SER A O 1
ATOM 2820 N N . PHE A 1 370 ? -27.424 -20.913 35.154 1.00 28.34 370 PHE A N 1
ATOM 2821 C CA . PHE A 1 370 ? -26.367 -21.450 34.311 1.00 28.34 370 PHE A CA 1
ATOM 2822 C C . PHE A 1 370 ? -26.871 -21.466 32.866 1.00 28.34 370 PHE A C 1
ATOM 2824 O O . PHE A 1 370 ? -27.714 -22.294 32.544 1.00 28.34 370 PHE A O 1
ATOM 2831 N N . TRP A 1 371 ? -26.381 -20.572 32.010 1.00 25.45 371 TRP A N 1
ATOM 2832 C CA . TRP A 1 371 ? -26.594 -20.694 30.573 1.00 25.45 371 TRP A CA 1
ATOM 2833 C C . TRP A 1 371 ? -25.308 -20.408 29.814 1.00 25.45 371 TRP A C 1
ATOM 2835 O O . TRP A 1 371 ? -24.747 -19.315 29.850 1.00 25.45 371 TRP A O 1
ATOM 2845 N N . CYS A 1 372 ? -24.884 -21.447 29.101 1.00 30.09 372 CYS A N 1
ATOM 2846 C CA . CYS A 1 372 ? -24.292 -21.354 27.781 1.00 30.09 372 CYS A CA 1
ATOM 2847 C C . CYS A 1 372 ? -25.209 -20.448 26.935 1.00 30.09 372 CYS A C 1
ATOM 2849 O O . CYS A 1 372 ? -26.254 -20.894 26.472 1.00 30.09 372 CYS A O 1
ATOM 2851 N N . ALA A 1 373 ? -24.910 -19.153 26.845 1.00 27.38 373 ALA A N 1
ATOM 2852 C CA . ALA A 1 373 ? -25.736 -18.202 26.110 1.00 27.38 373 ALA A CA 1
ATOM 2853 C C . ALA A 1 373 ? -24.853 -17.352 25.201 1.00 27.38 373 ALA A C 1
ATOM 2855 O O . ALA A 1 373 ? -24.044 -16.541 25.649 1.00 27.38 373 ALA A O 1
ATOM 2856 N N . THR A 1 374 ? -25.037 -17.563 23.904 1.00 31.14 374 THR A N 1
ATOM 2857 C CA . THR A 1 374 ? -24.748 -16.612 22.838 1.00 31.14 374 THR A CA 1
ATOM 2858 C C . THR A 1 374 ? -25.374 -15.267 23.208 1.00 31.14 374 THR A C 1
ATOM 2860 O O . THR A 1 374 ? -26.599 -15.156 23.271 1.00 31.14 374 THR A O 1
ATOM 2863 N N . LEU A 1 375 ? -24.560 -14.239 23.460 1.00 32.88 375 LEU A N 1
ATOM 2864 C CA . LEU A 1 375 ? -25.054 -12.866 23.530 1.00 32.88 375 LEU A CA 1
ATOM 2865 C C . LEU A 1 375 ? -25.204 -12.368 22.082 1.00 32.88 375 LEU A C 1
ATOM 2867 O O . LEU A 1 375 ? -24.340 -11.672 21.554 1.00 32.88 375 LEU A O 1
ATOM 2871 N N . LEU A 1 376 ? -26.269 -12.815 21.412 1.00 29.92 376 LEU A N 1
ATOM 2872 C CA . LEU A 1 376 ? -26.779 -12.191 20.191 1.00 29.92 376 LEU A CA 1
ATOM 2873 C C . LEU A 1 376 ? -27.737 -11.087 20.642 1.00 29.92 376 LEU A C 1
ATOM 2875 O O . LEU A 1 376 ? -28.860 -11.383 21.049 1.00 29.92 376 LEU A O 1
ATOM 2879 N N . ILE A 1 377 ? -27.270 -9.837 20.615 1.00 34.28 377 ILE A N 1
ATOM 2880 C CA . ILE A 1 377 ? -28.103 -8.641 20.815 1.00 34.28 377 ILE A CA 1
ATOM 2881 C C . ILE A 1 377 ? -28.049 -7.778 19.555 1.00 34.28 377 ILE A C 1
ATOM 2883 O O . ILE A 1 377 ? -26.934 -7.530 19.031 1.00 34.28 377 ILE A O 1
#

Secondary structure (DSSP, 8-state):
------SSS---------PPPEEEE-SSSEETT-GGGEESSTT-SPBPSS---TT-EEEE-TTT-SSTT-EEE--SSEEEES-EEE-S--S--EEEE-TT-EEEESS-EE--TTSEEEE-SEEEE--SSS-EEEE-TT-EE-S-EEEEEEEEEEEESS-EEEEEEEEEEEEEEE-TT--EEEEEEEE--SS-EEEE-TT-EEEE-----EEESSSEEE--SEEEE-TTEEEE-TT-EEEE-SSS-EEEEESSS-EEEEEEEE--SSSEEEEEE-TTS-EEEEEEEE-SEEEEESSEEEEEEEE-TT-EEEE-TT-EEEEEEEEE---SSS--EEEESSTT--EEEEESS-EEEE---SSS--PPSS--------EE-

Mean predicted aligned error: 8.2 Å